Protein AF-A0A196S982-F1 (afdb_monomer)

Structure (mmCIF, N/CA/C/O backbone):
data_AF-A0A196S982-F1
#
_entry.id   AF-A0A196S982-F1
#
loop_
_atom_site.group_PDB
_atom_site.id
_atom_site.type_symbol
_atom_site.label_atom_id
_atom_site.label_alt_id
_atom_site.label_comp_id
_atom_site.label_asym_id
_atom_site.label_entity_id
_atom_site.label_seq_id
_atom_site.pdbx_PDB_ins_code
_atom_site.Cartn_x
_atom_site.Cartn_y
_atom_site.Cartn_z
_atom_site.occupancy
_atom_site.B_iso_or_equiv
_atom_site.auth_seq_id
_atom_site.auth_comp_id
_atom_site.auth_asym_id
_atom_site.auth_atom_id
_atom_site.pdbx_PDB_model_num
ATOM 1 N N . MET A 1 1 ? 25.699 18.154 26.082 1.00 45.94 1 MET A N 1
ATOM 2 C CA . MET A 1 1 ? 25.101 18.413 27.412 1.00 45.94 1 MET A CA 1
ATOM 3 C C . MET A 1 1 ? 24.446 19.788 27.563 1.00 45.94 1 MET A C 1
ATOM 5 O O . MET A 1 1 ? 23.366 19.872 28.135 1.00 45.94 1 MET A O 1
ATOM 9 N N . ARG A 1 2 ? 25.088 20.905 27.166 1.00 43.44 2 ARG A N 1
ATOM 10 C CA . ARG A 1 2 ? 24.606 22.254 27.550 1.00 43.44 2 ARG A CA 1
ATOM 11 C C . ARG A 1 2 ? 23.448 22.829 26.727 1.00 43.44 2 ARG A C 1
ATOM 13 O O . ARG A 1 2 ? 22.795 23.718 27.255 1.00 43.44 2 ARG A O 1
ATOM 20 N N . ASP A 1 3 ? 23.186 22.384 25.497 1.00 51.16 3 ASP A N 1
ATOM 21 C CA . ASP A 1 3 ? 22.227 23.085 24.619 1.00 51.16 3 ASP A CA 1
ATOM 22 C C . ASP A 1 3 ? 20.838 22.432 24.529 1.00 51.16 3 ASP A C 1
ATOM 24 O O . ASP A 1 3 ? 19.848 23.160 24.469 1.00 51.16 3 ASP A O 1
ATOM 28 N N . GLY A 1 4 ? 20.725 21.103 24.652 1.00 50.09 4 GLY A N 1
ATOM 29 C CA . GLY A 1 4 ? 19.424 20.425 24.761 1.00 50.09 4 GLY A CA 1
ATOM 30 C C . GLY A 1 4 ? 18.653 20.840 26.021 1.00 50.09 4 GLY A C 1
ATOM 31 O O . GLY A 1 4 ? 17.495 21.247 25.944 1.00 50.09 4 GLY A O 1
ATOM 32 N N . LEU A 1 5 ? 19.330 20.889 27.175 1.00 54.97 5 LEU A N 1
ATOM 33 C CA . LEU A 1 5 ? 18.729 21.355 28.433 1.00 54.97 5 LEU A CA 1
ATOM 34 C C . LEU A 1 5 ? 18.496 22.877 28.508 1.00 54.97 5 LEU A C 1
ATOM 36 O O . LEU A 1 5 ? 17.794 23.314 29.412 1.00 54.97 5 LEU A O 1
ATOM 40 N N . LYS A 1 6 ? 19.010 23.687 27.566 1.00 55.88 6 LYS A N 1
ATOM 41 C CA . LYS A 1 6 ? 18.645 25.116 27.420 1.00 55.88 6 LYS A CA 1
ATOM 42 C C . LYS A 1 6 ? 17.342 25.328 26.646 1.00 55.88 6 LYS A C 1
ATOM 44 O O . LYS A 1 6 ? 16.875 26.466 26.546 1.00 55.88 6 LYS A O 1
ATOM 49 N N . ALA A 1 7 ? 16.754 24.282 26.060 1.00 67.44 7 ALA A N 1
ATOM 50 C CA . ALA A 1 7 ? 15.433 24.398 25.461 1.00 67.44 7 ALA A CA 1
ATOM 51 C C . ALA A 1 7 ? 14.425 24.860 26.526 1.00 67.44 7 ALA A C 1
ATOM 53 O O . ALA A 1 7 ? 14.455 24.411 27.673 1.00 67.44 7 ALA A O 1
ATOM 54 N N . THR A 1 8 ? 13.550 25.796 26.159 1.00 73.94 8 THR A N 1
ATOM 55 C CA . THR A 1 8 ? 12.564 26.347 27.091 1.00 73.94 8 THR A CA 1
ATOM 56 C C . THR A 1 8 ? 11.273 25.542 27.069 1.00 73.94 8 THR A C 1
ATOM 58 O O . THR A 1 8 ? 10.876 25.020 26.025 1.00 73.94 8 THR A O 1
ATOM 61 N N . VAL A 1 9 ? 10.553 25.520 28.193 1.00 71.12 9 VAL A N 1
ATOM 62 C CA . VAL A 1 9 ? 9.253 24.834 28.333 1.00 71.12 9 VAL A CA 1
ATOM 63 C C . VAL A 1 9 ? 8.251 25.277 27.249 1.00 71.12 9 VAL A C 1
ATOM 65 O O . VAL A 1 9 ? 7.465 24.479 26.752 1.00 71.12 9 VAL A O 1
ATOM 68 N N . ALA A 1 10 ? 8.325 26.524 26.764 1.00 62.03 10 ALA A N 1
ATOM 69 C CA . ALA A 1 10 ? 7.472 27.009 25.672 1.00 62.03 10 ALA A CA 1
ATOM 70 C C . ALA A 1 10 ? 7.831 26.501 24.256 1.00 62.03 10 ALA A C 1
ATOM 72 O O . ALA A 1 10 ? 7.092 26.811 23.316 1.00 62.03 10 ALA A O 1
ATOM 73 N N . ARG A 1 11 ? 8.951 25.783 24.086 1.00 63.19 11 ARG A N 1
ATOM 74 C CA . ARG A 1 11 ? 9.309 25.021 22.872 1.00 63.19 11 ARG A CA 1
ATOM 75 C C . ARG A 1 11 ? 9.004 23.524 22.997 1.00 63.19 11 ARG A C 1
ATOM 77 O O . ARG A 1 11 ? 9.036 22.843 21.976 1.00 63.19 11 ARG A O 1
ATOM 84 N N . ALA A 1 12 ? 8.713 23.026 24.199 1.00 60.91 12 ALA A N 1
ATOM 85 C CA . ALA A 1 12 ? 8.312 21.642 24.407 1.00 60.91 12 ALA A CA 1
ATOM 86 C C . ALA A 1 12 ? 6.973 21.334 23.712 1.00 60.91 12 ALA A C 1
ATOM 88 O O . ALA A 1 12 ? 6.157 22.226 23.439 1.00 60.91 12 ALA A O 1
ATOM 89 N N . ILE A 1 13 ? 6.738 20.046 23.455 1.00 58.25 13 ILE A N 1
ATOM 90 C CA . ILE A 1 13 ? 5.395 19.549 23.148 1.00 58.25 13 ILE A CA 1
ATOM 91 C C . ILE A 1 13 ? 4.515 19.899 24.356 1.00 58.25 13 ILE A C 1
ATOM 93 O O . ILE A 1 13 ? 4.926 19.702 25.493 1.00 58.25 13 ILE A O 1
ATOM 97 N N . THR A 1 14 ? 3.356 20.501 24.099 1.00 70.62 14 THR A N 1
ATOM 98 C CA . THR A 1 14 ? 2.428 20.994 25.128 1.00 70.62 14 THR A CA 1
ATOM 99 C C . THR A 1 14 ? 1.077 20.333 24.943 1.00 70.62 14 THR A C 1
ATOM 101 O O . THR A 1 14 ? 0.597 20.222 23.812 1.00 70.62 14 THR A O 1
ATOM 104 N N . GLU A 1 15 ? 0.452 19.929 26.043 1.00 73.00 15 GLU A N 1
ATOM 105 C CA . GLU A 1 15 ? -0.929 19.448 26.039 1.00 73.00 15 GLU A CA 1
ATOM 106 C C . GLU A 1 15 ? -1.891 20.609 26.263 1.00 73.00 15 GLU A C 1
ATOM 108 O O . GLU A 1 15 ? -1.606 21.560 26.992 1.00 73.00 15 GLU A O 1
ATOM 113 N N . ASN A 1 16 ? -3.035 20.530 25.594 1.00 76.56 16 ASN A N 1
ATOM 114 C CA . ASN A 1 16 ? -4.136 21.467 25.738 1.00 76.56 16 ASN A CA 1
ATOM 115 C C . ASN A 1 16 ? -5.169 20.802 26.653 1.00 76.56 16 ASN A C 1
ATOM 117 O O . ASN A 1 16 ? -6.019 20.054 26.167 1.00 76.56 16 ASN A O 1
ATOM 121 N N . ILE A 1 17 ? -5.068 21.031 27.962 1.00 77.88 17 ILE A N 1
ATOM 122 C CA . ILE A 1 17 ? -5.972 20.437 28.958 1.00 77.88 17 ILE A CA 1
ATOM 123 C C . ILE A 1 17 ? -7.164 21.389 29.155 1.00 77.88 17 ILE A C 1
ATOM 125 O O . ILE A 1 17 ? -6.932 22.590 29.287 1.00 77.88 17 ILE A O 1
ATOM 129 N N . PRO A 1 18 ? -8.427 20.921 29.138 1.00 76.44 18 PRO A N 1
ATOM 130 C CA . PRO A 1 18 ? -9.586 21.786 29.364 1.00 76.44 18 PRO A CA 1
ATOM 131 C C . PRO A 1 18 ? -9.582 22.360 30.787 1.00 76.44 18 PRO A C 1
ATOM 133 O O . PRO A 1 18 ? -9.316 21.638 31.749 1.00 76.44 18 PRO A O 1
ATOM 136 N N . LEU A 1 19 ? -9.897 23.650 30.901 1.00 76.00 19 LEU A N 1
ATOM 137 C CA . LEU A 1 19 ? -9.994 24.391 32.155 1.00 76.00 19 LEU A CA 1
ATOM 138 C C . LEU A 1 19 ? -11.453 24.673 32.519 1.00 76.00 19 LEU A C 1
ATOM 140 O O . LEU A 1 19 ? -12.211 25.188 31.699 1.00 76.00 19 LEU A O 1
ATOM 144 N N . TYR A 1 20 ? -11.797 24.400 33.771 1.00 73.50 20 TYR A N 1
ATOM 145 C CA . TYR A 1 20 ? -13.106 24.645 34.363 1.00 73.50 20 TYR A CA 1
ATOM 146 C C . TYR A 1 20 ? -12.970 25.655 35.501 1.00 73.50 20 TYR A C 1
ATOM 148 O O . TYR A 1 20 ? -11.952 25.693 36.200 1.00 73.50 20 TYR A O 1
ATOM 156 N N . ASP A 1 21 ? -13.994 26.480 35.689 1.00 70.62 21 ASP A N 1
ATOM 157 C CA . ASP A 1 21 ? -14.095 27.338 36.865 1.00 70.62 21 ASP A CA 1
ATOM 158 C C . ASP A 1 21 ? -14.666 26.521 38.034 1.00 70.62 21 ASP A C 1
ATOM 160 O O . ASP A 1 21 ? -15.620 25.763 37.850 1.00 70.62 21 ASP A O 1
ATOM 164 N N . ALA A 1 22 ? -14.089 26.649 39.233 1.00 63.94 22 ALA A N 1
ATOM 165 C CA . ALA A 1 22 ? -14.561 25.916 40.409 1.00 63.94 22 ALA A CA 1
ATOM 166 C C . ALA A 1 22 ? -16.000 26.277 40.820 1.00 63.94 22 ALA A C 1
ATOM 168 O O . ALA A 1 22 ? -16.601 25.526 41.581 1.00 63.94 22 ALA A O 1
ATOM 169 N N . SER A 1 23 ? -16.547 27.394 40.324 1.00 61.88 23 SER A N 1
ATOM 170 C CA . SER A 1 23 ? -17.941 27.810 40.531 1.00 61.88 23 SER A CA 1
ATOM 171 C C . SER A 1 23 ? -18.986 26.998 39.748 1.00 61.88 23 SER A C 1
ATOM 173 O O . SER A 1 23 ? -20.176 27.149 40.013 1.00 61.88 23 SER A O 1
ATOM 175 N N . ALA A 1 24 ? -18.580 26.136 38.808 1.00 63.88 24 ALA A N 1
ATOM 176 C CA . ALA A 1 24 ? -19.501 25.263 38.078 1.00 63.88 24 ALA A CA 1
ATOM 177 C C . ALA A 1 24 ? -20.010 24.089 38.942 1.00 63.88 24 ALA A C 1
ATOM 179 O O . ALA A 1 24 ? -19.283 23.566 39.796 1.00 63.88 24 ALA A O 1
ATOM 180 N N . SER A 1 25 ? -21.247 23.643 38.681 1.00 65.88 25 SER A N 1
ATOM 181 C CA . SER A 1 25 ? -21.831 22.482 39.365 1.00 65.88 25 SER A CA 1
ATOM 182 C C . SER A 1 25 ? -21.066 21.201 39.018 1.00 65.88 25 SER A C 1
ATOM 184 O O . SER A 1 25 ? -20.611 20.997 37.883 1.00 65.88 25 SER A O 1
ATOM 186 N N . ILE A 1 26 ? -20.953 20.285 39.983 1.00 66.25 26 ILE A N 1
ATOM 187 C CA . ILE A 1 26 ? -20.315 18.982 39.731 1.00 66.25 26 ILE A CA 1
ATOM 188 C C . ILE A 1 26 ? -21.170 18.143 38.763 1.00 66.25 26 ILE A C 1
ATOM 190 O O . ILE A 1 26 ? -20.629 17.361 37.980 1.00 66.25 26 ILE A O 1
ATOM 194 N N . ALA A 1 27 ? -22.489 18.357 38.734 1.00 64.50 27 ALA A N 1
ATOM 195 C CA . ALA A 1 27 ? -23.391 17.714 37.783 1.00 64.50 27 ALA A CA 1
ATOM 196 C C . ALA A 1 27 ? -23.077 18.097 36.325 1.00 64.50 27 ALA A C 1
ATOM 198 O O . ALA A 1 27 ? -23.068 17.226 35.453 1.00 64.50 27 ALA A O 1
ATOM 199 N N . ASP A 1 28 ? -22.774 19.366 36.043 1.00 66.31 28 ASP A N 1
ATOM 200 C CA . ASP A 1 28 ? -22.403 19.806 34.694 1.00 66.31 28 ASP A CA 1
ATOM 201 C C . ASP A 1 28 ? -20.998 19.332 34.310 1.00 66.31 28 ASP A C 1
ATOM 203 O O . ASP A 1 28 ? -20.789 18.887 33.180 1.00 66.31 28 ASP A O 1
ATOM 207 N N . PHE A 1 29 ? -20.068 19.288 35.271 1.00 68.19 29 PHE A N 1
ATOM 208 C CA . PHE A 1 29 ? -18.755 18.669 35.077 1.00 68.19 29 PHE A CA 1
ATOM 209 C C . PHE A 1 29 ? -18.870 17.173 34.722 1.00 68.19 29 PHE A C 1
ATOM 211 O O . PHE A 1 29 ? -18.234 16.714 33.775 1.00 68.19 29 PHE A O 1
ATOM 218 N N . ILE A 1 30 ? -19.740 16.414 35.401 1.00 68.19 30 ILE A N 1
ATOM 219 C CA . ILE A 1 30 ? -20.005 14.996 35.093 1.00 68.19 30 ILE A CA 1
ATOM 220 C C . ILE A 1 30 ? -20.661 14.833 33.712 1.00 68.19 30 ILE A C 1
ATOM 222 O O . ILE A 1 30 ? -20.239 13.964 32.943 1.00 68.19 30 ILE A O 1
ATOM 226 N N . LYS A 1 31 ? -21.644 15.675 33.353 1.00 67.88 31 LYS A N 1
ATOM 227 C CA . LYS A 1 31 ? -22.233 15.683 31.999 1.00 67.88 31 LYS A CA 1
ATOM 228 C C . LYS A 1 31 ? -21.170 15.956 30.932 1.00 67.88 31 LYS A C 1
ATOM 230 O O . LYS A 1 31 ? -21.184 15.312 29.883 1.00 67.88 31 LYS A O 1
ATOM 235 N N . GLU A 1 32 ? -20.241 16.882 31.170 1.00 65.00 32 GLU A N 1
ATOM 236 C CA . GLU A 1 32 ? -19.192 17.194 30.197 1.00 65.00 32 GLU A CA 1
ATOM 237 C C . GLU A 1 32 ? -18.127 16.089 30.098 1.00 65.00 32 GLU A C 1
ATOM 239 O O . GLU A 1 32 ? -17.749 15.735 28.981 1.00 65.00 32 GLU A O 1
ATOM 244 N N . ILE A 1 33 ? -17.742 15.446 31.209 1.00 66.19 33 ILE A N 1
ATOM 245 C CA . ILE A 1 33 ? -16.907 14.228 31.204 1.00 66.19 33 ILE A CA 1
ATOM 246 C C . ILE A 1 33 ? -17.574 13.114 30.382 1.00 66.19 33 ILE A C 1
ATOM 248 O O . ILE A 1 33 ? -16.916 12.483 29.552 1.00 66.19 33 ILE A O 1
ATOM 252 N N . ALA A 1 34 ? -18.879 12.885 30.568 1.00 63.16 34 ALA A N 1
ATOM 253 C CA . ALA A 1 34 ? -19.631 11.876 29.821 1.00 63.16 34 ALA A CA 1
ATOM 254 C C . ALA A 1 34 ? -19.710 12.196 28.315 1.00 63.16 34 ALA A C 1
ATOM 256 O O . ALA A 1 34 ? -19.599 11.299 27.479 1.00 63.16 34 ALA A O 1
ATOM 257 N N . ASN A 1 35 ? -19.845 13.477 27.959 1.00 63.81 35 ASN A N 1
ATOM 258 C CA . ASN A 1 35 ? -19.855 13.940 26.569 1.00 63.81 35 ASN A CA 1
ATOM 259 C C . ASN A 1 35 ? -18.455 13.964 25.920 1.00 63.81 35 ASN A C 1
ATOM 261 O O . ASN A 1 35 ? -18.342 13.880 24.693 1.00 63.81 35 ASN A O 1
ATOM 265 N N . ARG A 1 36 ? -17.386 14.122 26.712 1.00 64.62 36 ARG A N 1
ATOM 266 C CA . ARG A 1 36 ? -15.992 14.258 26.257 1.00 64.62 36 ARG A CA 1
ATOM 267 C C . ARG A 1 36 ? -15.017 13.602 27.249 1.00 64.62 36 ARG A C 1
ATOM 269 O O . ARG A 1 36 ? -14.359 14.317 28.005 1.00 64.62 36 ARG A O 1
ATOM 276 N N . PRO A 1 37 ? -14.844 12.268 27.209 1.00 62.84 37 PRO A N 1
ATOM 277 C CA . PRO A 1 37 ? -13.941 11.565 28.116 1.00 62.84 37 PRO A CA 1
ATOM 278 C C . PRO A 1 37 ? -12.468 11.883 27.805 1.00 62.84 37 PRO A C 1
ATOM 280 O O . PRO A 1 37 ? -11.815 11.214 27.006 1.00 62.84 37 PRO A O 1
ATOM 283 N N . MET A 1 38 ? -11.941 12.918 28.460 1.00 67.94 38 MET A N 1
ATOM 284 C CA . MET A 1 38 ? -10.510 13.193 28.605 1.00 67.94 38 MET A CA 1
ATOM 285 C C . MET A 1 38 ? -9.986 12.526 29.885 1.00 67.94 38 MET A C 1
ATOM 287 O O . MET A 1 38 ? -10.732 12.312 30.842 1.00 67.94 38 MET A O 1
ATOM 291 N N . ASN A 1 39 ? -8.694 12.202 29.932 1.00 69.62 39 ASN A N 1
ATOM 292 C CA . ASN A 1 39 ? -8.093 11.553 31.109 1.00 69.62 39 ASN A CA 1
ATOM 293 C C . ASN A 1 39 ? -7.740 12.549 32.230 1.00 69.62 39 ASN A C 1
ATOM 295 O O . ASN A 1 39 ? -7.635 12.156 33.394 1.00 69.62 39 ASN A O 1
ATOM 299 N N . GLN A 1 40 ? -7.556 13.822 31.872 1.00 79.50 40 GLN A N 1
ATOM 300 C CA . GLN A 1 40 ? -7.105 14.908 32.737 1.00 79.50 40 GLN A CA 1
ATOM 301 C C . GLN A 1 40 ? -7.901 16.188 32.452 1.00 79.50 40 GLN A C 1
ATOM 303 O O . GLN A 1 40 ? -8.211 16.493 31.297 1.00 79.50 40 GLN A O 1
ATOM 308 N N . TYR A 1 41 ? -8.188 16.940 33.511 1.00 81.00 41 TYR A N 1
ATOM 309 C CA . TYR A 1 41 ? -8.931 18.199 33.507 1.00 81.00 41 TYR A CA 1
ATOM 310 C C . TYR A 1 41 ? -8.245 19.178 34.464 1.00 81.00 41 TYR A C 1
ATOM 312 O O . TYR A 1 41 ? -7.694 18.748 35.475 1.00 81.00 41 TYR A O 1
ATOM 320 N N . LEU A 1 42 ? -8.286 20.480 34.184 1.00 79.19 42 LEU A N 1
ATOM 321 C CA . LEU A 1 42 ? -7.848 21.508 35.129 1.00 79.19 42 LEU A CA 1
ATOM 322 C C . LEU A 1 42 ? -9.055 22.205 35.752 1.00 79.19 42 LEU A C 1
ATOM 324 O O . LEU A 1 42 ? -9.980 22.589 35.038 1.00 79.19 42 LEU A O 1
ATOM 328 N N . VAL A 1 43 ? -9.007 22.450 37.058 1.00 78.75 43 VAL A N 1
ATOM 329 C CA . VAL A 1 43 ? -9.976 23.295 37.767 1.00 78.75 43 VAL A CA 1
ATOM 330 C C . VAL A 1 43 ? -9.261 24.503 38.360 1.00 78.75 43 VAL A C 1
ATOM 332 O O . VAL A 1 43 ? -8.221 24.380 39.007 1.00 78.75 43 VAL A O 1
ATOM 335 N N . LYS A 1 44 ? -9.819 25.689 38.117 1.00 77.12 44 LYS A N 1
ATOM 336 C CA . LYS A 1 44 ? -9.369 26.961 38.683 1.00 77.12 44 LYS A CA 1
ATOM 337 C C . LYS A 1 44 ? -10.104 27.215 39.996 1.00 77.12 44 LYS A C 1
ATOM 339 O O . LYS A 1 44 ? -11.277 27.579 39.977 1.00 77.12 44 LYS A O 1
ATOM 344 N N . LYS A 1 45 ? -9.403 27.045 41.115 1.00 77.69 45 LYS A N 1
ATOM 345 C CA . LYS A 1 45 ? -9.883 27.365 42.465 1.00 77.69 45 LYS A CA 1
ATOM 346 C C . LYS A 1 45 ? -9.374 28.741 42.914 1.00 77.69 45 LYS A C 1
ATOM 348 O O . LYS A 1 45 ? -8.638 29.414 42.191 1.00 77.69 45 LYS A O 1
ATOM 353 N N . ALA A 1 46 ? -9.778 29.176 44.108 1.00 68.88 46 ALA A N 1
ATOM 354 C CA . ALA A 1 46 ? -9.366 30.460 44.684 1.00 68.88 46 ALA A CA 1
ATOM 355 C C . ALA A 1 46 ? -7.865 30.517 45.050 1.00 68.88 46 ALA A C 1
ATOM 357 O O . ALA A 1 46 ? -7.274 31.593 45.088 1.00 68.88 46 ALA A O 1
ATOM 358 N N . ASP A 1 47 ? -7.250 29.360 45.293 1.00 67.81 47 ASP A N 1
ATOM 359 C CA . ASP A 1 47 ? -5.888 29.147 45.793 1.00 67.81 47 ASP A CA 1
ATOM 360 C C . ASP A 1 47 ? -4.901 28.613 44.729 1.00 67.81 47 ASP A C 1
ATOM 362 O O . ASP A 1 47 ? -3.693 28.490 44.986 1.00 67.81 47 ASP A O 1
ATOM 366 N N . GLY A 1 48 ? -5.384 28.326 43.515 1.00 75.31 48 GLY A N 1
ATOM 367 C CA . GLY A 1 48 ? -4.549 27.924 42.385 1.00 75.31 48 GLY A CA 1
ATOM 368 C C . GLY A 1 48 ? -5.277 27.158 41.278 1.00 75.31 48 GLY A C 1
ATOM 369 O O . GLY A 1 48 ? -6.495 27.223 41.116 1.00 75.31 48 GLY A O 1
ATOM 370 N N . LEU A 1 49 ? -4.481 26.437 40.489 1.00 81.31 49 LEU A N 1
ATOM 371 C CA . LEU A 1 49 ? -4.942 25.457 39.509 1.00 81.31 49 LEU A CA 1
ATOM 372 C C . LEU A 1 49 ? -4.704 24.054 40.067 1.00 81.31 49 LEU A C 1
ATOM 374 O O . LEU A 1 49 ? -3.617 23.777 40.576 1.00 81.31 49 LEU A O 1
ATOM 378 N N . GLU A 1 50 ? -5.686 23.172 39.921 1.00 82.62 50 GLU A N 1
ATOM 379 C CA . GLU A 1 50 ? -5.570 21.754 40.268 1.00 82.62 50 GLU A CA 1
ATOM 380 C C . GLU A 1 50 ? -5.843 20.857 39.057 1.00 82.62 50 GLU A C 1
ATOM 382 O O . GLU A 1 50 ? -6.759 21.112 38.274 1.00 82.62 50 GLU A O 1
ATOM 387 N N . LEU A 1 51 ? -5.060 19.784 38.929 1.00 83.31 51 LEU A N 1
ATOM 388 C CA . LEU A 1 51 ? -5.245 18.710 37.965 1.00 83.31 51 LEU A CA 1
ATOM 389 C C . LEU A 1 51 ? -6.151 17.632 38.562 1.00 83.31 51 LEU A C 1
ATOM 391 O O . LEU A 1 51 ? -5.862 17.034 39.603 1.00 83.31 51 LEU A O 1
ATOM 395 N N . ILE A 1 52 ? -7.240 17.347 37.863 1.00 81.00 52 ILE A N 1
ATOM 396 C CA . ILE A 1 52 ? -8.232 16.351 38.241 1.00 81.00 52 ILE A CA 1
ATOM 397 C C . ILE A 1 52 ? -8.217 15.232 37.204 1.00 81.00 52 ILE A C 1
ATOM 399 O O . ILE A 1 52 ? -8.319 15.465 35.999 1.00 81.00 52 ILE A O 1
ATOM 403 N N . THR A 1 53 ? -8.094 13.997 37.682 1.00 78.19 53 THR A N 1
ATOM 404 C CA . THR A 1 53 ? -8.194 12.790 36.855 1.00 78.19 53 THR A CA 1
ATOM 405 C C . THR A 1 53 ? -9.581 12.167 36.996 1.00 78.19 53 THR A C 1
ATOM 407 O O . THR A 1 53 ? -10.270 12.389 37.994 1.00 78.19 53 THR A O 1
ATOM 410 N N . GLN A 1 54 ? -9.977 11.310 36.051 1.00 69.94 54 GLN A N 1
ATOM 411 C CA . GLN A 1 54 ? -11.220 10.530 36.176 1.00 69.94 54 GLN A CA 1
ATOM 412 C C . GLN A 1 54 ? -11.281 9.737 37.499 1.00 69.94 54 GLN A C 1
ATOM 414 O O . GLN A 1 54 ? -12.340 9.641 38.113 1.00 69.94 54 GLN A O 1
ATOM 419 N N . LYS A 1 55 ? -10.136 9.241 37.996 1.00 71.75 55 LYS A N 1
ATOM 420 C CA . LYS A 1 55 ? -10.033 8.546 39.291 1.00 71.75 55 LYS A CA 1
ATOM 421 C C . LYS A 1 55 ? -10.391 9.452 40.476 1.00 71.75 55 LYS A C 1
ATOM 423 O O . LYS A 1 55 ? -11.029 8.982 41.411 1.00 71.75 55 LYS A O 1
ATOM 428 N N . HIS A 1 56 ? -10.016 10.733 40.445 1.00 73.62 56 HIS A N 1
ATOM 429 C CA . HIS A 1 56 ? -10.372 11.684 41.508 1.00 73.62 56 HIS A CA 1
ATOM 430 C C . HIS A 1 56 ? -11.885 11.939 41.532 1.00 73.62 56 HIS A C 1
ATOM 432 O O . HIS A 1 56 ? -12.487 11.928 42.602 1.00 73.62 56 HIS A O 1
ATOM 438 N N . VAL A 1 57 ? -12.510 12.073 40.356 1.00 71.12 57 VAL A N 1
ATOM 439 C CA . VAL A 1 57 ? -13.968 12.238 40.223 1.00 71.12 57 VAL A CA 1
ATOM 440 C C . VAL A 1 57 ? -14.715 10.990 40.703 1.00 71.12 57 VAL A C 1
ATOM 442 O O . VAL A 1 57 ? -15.634 11.105 41.507 1.00 71.12 57 VAL A O 1
ATOM 445 N N . LEU A 1 58 ? -14.289 9.792 40.290 1.00 69.06 58 LEU A N 1
ATOM 446 C CA . LEU A 1 58 ? -14.900 8.527 40.720 1.00 69.06 58 LEU A CA 1
ATOM 447 C C . LEU A 1 58 ? -14.778 8.303 42.237 1.00 69.06 58 LEU A C 1
ATOM 449 O O . LEU A 1 58 ? -15.770 7.967 42.880 1.00 69.06 58 LEU A O 1
ATOM 453 N N . ASN A 1 59 ? -13.602 8.562 42.821 1.00 70.81 59 ASN A N 1
ATOM 454 C CA . ASN A 1 59 ? -13.387 8.492 44.273 1.00 70.81 59 ASN A CA 1
ATOM 455 C C . ASN A 1 59 ? -14.234 9.513 45.053 1.00 70.81 59 ASN A C 1
ATOM 457 O O . ASN A 1 59 ? -14.579 9.278 46.209 1.00 70.81 59 ASN A O 1
ATOM 461 N N . TYR A 1 60 ? -14.523 10.673 44.460 1.00 69.44 60 TYR A N 1
ATOM 462 C CA . TYR A 1 60 ? -15.359 11.701 45.075 1.00 69.44 60 TYR A CA 1
ATOM 463 C C . TYR A 1 60 ? -16.844 11.312 45.027 1.00 69.44 60 TYR A C 1
ATOM 465 O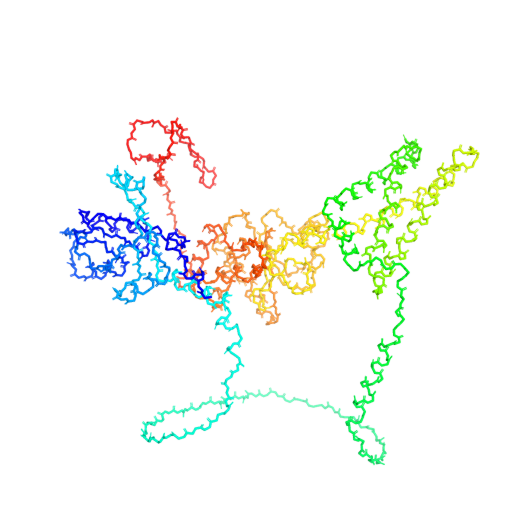 O . TYR A 1 60 ? -17.513 11.330 46.059 1.00 69.44 60 TYR A O 1
ATOM 473 N N . ILE A 1 61 ? -17.333 10.848 43.869 1.00 67.62 61 ILE A N 1
ATOM 474 C CA . ILE A 1 61 ? -18.698 10.316 43.702 1.00 67.62 61 ILE A CA 1
ATOM 475 C C . ILE A 1 61 ? -18.953 9.163 44.685 1.00 67.62 61 ILE A C 1
ATOM 477 O O . ILE A 1 61 ? -19.977 9.151 45.366 1.00 67.62 61 ILE A O 1
ATOM 481 N N . SER A 1 62 ? -17.999 8.234 44.832 1.00 66.50 62 SER A N 1
ATOM 482 C CA . SER A 1 62 ? -18.142 7.082 45.733 1.00 66.50 62 SER A CA 1
ATOM 483 C C . SER A 1 62 ? -18.207 7.445 47.223 1.00 66.50 62 SER A C 1
ATOM 485 O O . SER A 1 62 ? -18.537 6.584 48.033 1.00 66.50 62 SER A O 1
ATOM 487 N N . ARG A 1 63 ? -17.856 8.681 47.610 1.00 65.31 63 ARG A N 1
ATOM 488 C CA . ARG A 1 63 ? -17.872 9.150 49.007 1.00 65.31 63 ARG A CA 1
ATOM 489 C C . ARG A 1 63 ? -19.153 9.885 49.406 1.00 65.31 63 ARG A C 1
ATOM 491 O O . ARG A 1 63 ? -19.412 9.974 50.601 1.00 65.31 63 ARG A O 1
ATOM 498 N N . LEU A 1 64 ? -19.913 10.436 48.455 1.00 59.78 64 LEU A N 1
ATOM 499 C CA . LEU A 1 64 ? -20.983 11.401 48.761 1.00 59.78 64 LEU A CA 1
ATOM 500 C C . LEU A 1 64 ? -22.407 10.852 48.697 1.00 59.78 64 LEU A C 1
ATOM 502 O O . LEU A 1 64 ? -23.268 11.376 49.394 1.00 59.78 64 LEU A O 1
ATOM 506 N N . ASN A 1 65 ? -22.654 9.797 47.916 1.00 54.81 65 ASN A N 1
ATOM 507 C CA . ASN A 1 65 ? -23.922 9.048 47.904 1.00 54.81 65 ASN A CA 1
ATOM 508 C C . ASN A 1 65 ? -25.213 9.893 47.710 1.00 54.81 65 ASN A C 1
ATOM 510 O O . ASN A 1 65 ? -26.304 9.443 48.054 1.00 54.81 65 ASN A O 1
ATOM 514 N N . CYS A 1 66 ? -25.095 11.103 47.153 1.00 53.09 66 CYS A N 1
ATOM 515 C CA . CYS A 1 66 ? -26.180 12.044 46.868 1.00 53.09 66 CYS A CA 1
ATOM 516 C C . CYS A 1 66 ? -25.826 12.872 45.616 1.00 53.09 66 CYS A C 1
ATOM 518 O O . CYS A 1 66 ? -24.643 13.081 45.337 1.00 53.09 66 CYS A O 1
ATOM 520 N N . SER A 1 67 ? -26.830 13.304 44.846 1.00 50.56 67 SER A N 1
ATOM 521 C CA . SER A 1 67 ? -26.660 13.948 43.529 1.00 50.56 67 SER A CA 1
ATOM 522 C C . SER A 1 67 ? -26.805 15.470 43.515 1.00 50.56 67 SER A C 1
ATOM 524 O O . SER A 1 67 ? -26.507 16.084 42.489 1.00 50.56 67 SER A O 1
ATOM 526 N N . ASP A 1 68 ? -27.254 16.070 44.616 1.00 49.31 68 ASP A N 1
ATOM 527 C CA . ASP A 1 68 ? -27.670 17.472 44.644 1.00 49.31 68 ASP A CA 1
ATOM 528 C C . ASP A 1 68 ? -26.579 18.323 45.327 1.00 49.31 68 ASP A C 1
ATOM 530 O O . ASP A 1 68 ? -26.324 18.174 46.518 1.00 49.31 68 ASP A O 1
ATOM 534 N N . ASP A 1 69 ? -25.904 19.124 44.487 1.00 51.34 69 ASP A N 1
ATOM 535 C CA . ASP A 1 69 ? -24.690 19.966 44.636 1.00 51.34 69 ASP A CA 1
ATOM 536 C C . ASP A 1 69 ? -24.006 20.094 46.023 1.00 51.34 69 ASP A C 1
ATOM 538 O O . ASP A 1 69 ? -24.642 20.412 47.031 1.00 51.34 69 ASP A O 1
ATOM 542 N N . PRO A 1 70 ? -22.654 20.034 46.067 1.00 55.06 70 PRO A N 1
ATOM 543 C CA . PRO A 1 70 ? -21.957 21.323 45.973 1.00 55.06 70 PRO A CA 1
ATOM 544 C C . PRO A 1 70 ? -20.578 21.319 45.276 1.00 55.06 70 PRO A C 1
ATOM 546 O O . PRO A 1 70 ? -19.603 20.787 45.809 1.00 55.06 70 PRO A O 1
ATOM 549 N N . VAL A 1 71 ? -20.483 22.106 44.197 1.00 58.78 71 VAL A N 1
ATOM 550 C CA . VAL A 1 71 ? -19.347 22.962 43.774 1.00 58.78 71 VAL A CA 1
ATOM 551 C C . VAL A 1 71 ? -17.996 22.256 43.543 1.00 58.78 71 VAL A C 1
ATOM 553 O O . VAL A 1 71 ? -17.371 21.702 44.450 1.00 58.78 71 VAL A O 1
ATOM 556 N N . ALA A 1 72 ? -17.450 22.381 42.327 1.00 57.84 72 ALA A N 1
ATOM 557 C CA . ALA A 1 72 ? -16.202 21.724 41.907 1.00 57.84 72 ALA A CA 1
ATOM 558 C C . ALA A 1 72 ? -14.933 22.097 42.719 1.00 57.84 72 ALA A C 1
ATOM 560 O O . ALA A 1 72 ? -13.893 21.452 42.570 1.00 57.84 72 ALA A O 1
ATOM 561 N N . SER A 1 73 ? -15.005 23.082 43.621 1.00 60.41 73 SER A N 1
ATOM 562 C CA . SER A 1 73 ? -13.968 23.395 44.618 1.00 60.41 73 SER A CA 1
ATOM 563 C C . SER A 1 73 ? -13.631 22.223 45.554 1.00 60.41 73 SER A C 1
ATOM 565 O O . SER A 1 73 ? -12.484 22.108 45.991 1.00 60.41 73 SER A O 1
ATOM 567 N N . ASN A 1 74 ? -14.595 21.340 45.833 1.00 64.56 74 ASN A N 1
ATOM 568 C CA . ASN A 1 74 ? -14.456 20.234 46.786 1.00 64.56 74 ASN A CA 1
ATOM 569 C C . ASN A 1 74 ? -13.703 19.006 46.236 1.00 64.56 74 ASN A C 1
ATOM 571 O O . ASN A 1 74 ? -13.332 18.113 47.002 1.00 64.56 74 ASN A O 1
ATOM 575 N N . LEU A 1 75 ? -13.465 18.936 44.923 1.00 68.62 75 LEU A N 1
ATOM 576 C CA . LEU A 1 75 ? -12.694 17.853 44.312 1.00 68.62 75 LEU A CA 1
ATOM 577 C C . LEU A 1 75 ? -11.213 17.976 44.701 1.00 68.62 75 LEU A C 1
ATOM 579 O O . LEU A 1 75 ? -10.604 19.017 44.476 1.00 68.62 75 LEU A O 1
ATOM 583 N N . GLN A 1 76 ? -10.615 16.916 45.247 1.00 67.62 76 GLN A N 1
ATOM 584 C CA . GLN A 1 76 ? -9.186 16.889 45.581 1.00 67.62 76 GLN A CA 1
ATOM 585 C C . GLN A 1 76 ? -8.360 16.535 44.335 1.00 67.62 76 GLN A C 1
ATOM 587 O O . GLN A 1 76 ? -8.374 15.389 43.877 1.00 67.62 76 GLN A O 1
ATOM 592 N N . GLY A 1 77 ? -7.672 17.524 43.767 1.00 74.44 77 GLY A N 1
ATOM 593 C CA . GLY A 1 77 ? -6.731 17.373 42.664 1.00 74.44 77 GLY A CA 1
ATOM 594 C C . GLY A 1 77 ? -5.270 17.536 43.084 1.00 74.44 77 GLY A C 1
ATOM 595 O O . GLY A 1 77 ? -4.935 17.785 44.239 1.00 74.44 77 GLY A O 1
ATOM 596 N N . GLU A 1 78 ? -4.381 17.382 42.110 1.00 81.38 78 GLU A N 1
ATOM 597 C CA . GLU A 1 78 ? -2.951 17.658 42.254 1.00 81.38 78 GLU A CA 1
ATOM 598 C C . GLU A 1 78 ? -2.691 19.135 41.937 1.00 81.38 78 GLU A C 1
ATOM 600 O O . GLU A 1 78 ? -3.107 19.621 40.885 1.00 81.38 78 GLU A O 1
ATOM 605 N N . ARG A 1 79 ? -2.017 19.881 42.820 1.00 82.06 79 ARG A N 1
ATOM 606 C CA . ARG A 1 79 ? -1.752 21.308 42.579 1.00 82.06 79 ARG A CA 1
ATOM 607 C C . ARG A 1 79 ? -0.801 21.479 41.391 1.00 82.06 79 ARG A C 1
ATOM 609 O O . ARG A 1 79 ? 0.224 20.805 41.308 1.00 82.06 79 ARG A O 1
ATOM 616 N N . VAL A 1 80 ? -1.131 22.405 40.490 1.00 83.38 80 VAL A N 1
ATOM 617 C CA . VAL A 1 80 ? -0.385 22.663 39.249 1.00 83.38 80 VAL A CA 1
ATOM 618 C C . VAL A 1 80 ? 0.354 23.998 39.342 1.00 83.38 80 VAL A C 1
ATOM 620 O O . VAL A 1 80 ? -0.270 25.064 39.255 1.00 83.38 80 VAL A O 1
ATOM 623 N N . PRO A 1 81 ? 1.689 23.986 39.490 1.00 83.75 81 PRO A N 1
ATOM 624 C CA . PRO A 1 81 ? 2.479 25.203 39.566 1.00 83.75 81 PRO A CA 1
ATOM 625 C C . PRO A 1 81 ? 2.482 25.947 38.233 1.00 83.75 81 PRO A C 1
ATOM 627 O O . PRO A 1 81 ? 2.599 25.362 37.153 1.00 83.75 81 PRO A O 1
ATOM 630 N N . THR A 1 82 ? 2.414 27.275 38.309 1.00 83.38 82 THR A N 1
ATOM 631 C CA . THR A 1 82 ? 2.611 28.132 37.135 1.00 83.38 82 THR A CA 1
ATOM 632 C C . THR A 1 82 ? 4.107 28.322 36.879 1.00 83.38 82 THR A C 1
ATOM 634 O O . THR A 1 82 ? 4.896 28.513 37.814 1.00 83.38 82 THR A O 1
ATOM 637 N N . VAL A 1 83 ? 4.510 28.267 35.608 1.00 85.69 83 VAL A N 1
ATOM 638 C CA . VAL A 1 83 ? 5.898 28.457 35.171 1.00 85.69 83 VAL A CA 1
ATOM 639 C C . VAL A 1 83 ? 6.006 29.419 33.998 1.00 85.69 83 VAL A C 1
ATOM 641 O O . VAL A 1 83 ? 5.183 29.439 33.076 1.00 85.69 83 VAL A O 1
ATOM 644 N N . SER A 1 84 ? 7.076 30.215 34.015 1.00 82.44 84 SER A N 1
ATOM 645 C CA . SER A 1 84 ? 7.322 31.158 32.937 1.00 82.44 84 SER A CA 1
ATOM 646 C C . SER A 1 84 ? 7.776 30.455 31.665 1.00 82.44 84 SER A C 1
ATOM 648 O O . SER A 1 84 ? 8.573 29.519 31.676 1.00 82.44 84 SER A O 1
ATOM 650 N N . ARG A 1 85 ? 7.349 30.999 30.524 1.00 79.94 85 ARG A N 1
ATOM 651 C CA . ARG A 1 85 ? 7.663 30.510 29.169 1.00 79.94 85 ARG A CA 1
ATOM 652 C C . ARG A 1 85 ? 9.162 30.394 28.853 1.00 79.94 85 ARG A C 1
ATOM 654 O O . ARG A 1 85 ? 9.519 29.795 27.838 1.00 79.94 85 ARG A O 1
ATOM 661 N N . ARG A 1 86 ? 10.013 31.051 29.647 1.00 80.25 86 ARG A N 1
ATOM 662 C CA . ARG A 1 86 ? 11.476 31.091 29.502 1.00 80.25 86 ARG A CA 1
ATOM 663 C C . ARG A 1 86 ? 12.217 30.100 30.406 1.00 80.25 86 ARG A C 1
ATOM 665 O O . ARG A 1 86 ? 13.419 29.963 30.224 1.00 80.25 86 ARG A O 1
ATOM 672 N N . MET A 1 87 ? 11.527 29.433 31.334 1.00 82.94 87 MET A N 1
ATOM 673 C CA . MET A 1 87 ? 12.100 28.372 32.169 1.00 82.94 87 MET A CA 1
ATOM 674 C C . MET A 1 87 ? 12.689 27.267 31.284 1.00 82.94 87 MET A C 1
ATOM 676 O O . MET A 1 87 ? 12.119 26.970 30.224 1.00 82.94 87 MET A O 1
ATOM 680 N N . THR A 1 88 ? 13.826 26.692 31.678 1.00 83.38 88 THR A N 1
ATOM 681 C CA . THR A 1 88 ? 14.457 25.605 30.921 1.00 83.38 88 THR A CA 1
ATOM 682 C C . THR A 1 88 ? 13.822 24.254 31.255 1.00 83.38 88 THR A C 1
ATOM 684 O O . THR A 1 88 ? 13.125 24.119 32.260 1.00 83.38 88 THR A O 1
ATOM 687 N N . ILE A 1 89 ? 14.044 23.236 30.418 1.00 80.31 89 ILE A N 1
ATOM 688 C CA . ILE A 1 89 ? 13.571 21.868 30.699 1.00 80.31 89 ILE A CA 1
ATOM 689 C C . ILE A 1 89 ? 14.209 21.307 31.986 1.00 80.31 89 ILE A C 1
ATOM 691 O O . ILE A 1 89 ? 13.544 20.565 32.705 1.00 80.31 89 ILE A O 1
ATOM 695 N N . ARG A 1 90 ? 15.454 21.697 32.317 1.00 79.88 90 ARG A N 1
ATOM 696 C CA . ARG A 1 90 ? 16.115 21.316 33.578 1.00 79.88 90 ARG A CA 1
ATOM 697 C C . ARG A 1 90 ? 15.357 21.864 34.784 1.00 79.88 90 ARG A C 1
ATOM 699 O O . ARG A 1 90 ? 14.889 21.082 35.603 1.00 79.88 90 ARG A O 1
ATOM 706 N N . ASP A 1 91 ? 15.204 23.186 34.854 1.00 82.50 91 ASP A N 1
ATOM 707 C CA . ASP A 1 91 ? 14.582 23.849 36.009 1.00 82.50 91 ASP A CA 1
ATOM 708 C C . ASP A 1 91 ? 13.109 23.428 36.158 1.00 82.50 91 ASP A C 1
ATOM 710 O O . ASP A 1 91 ? 12.587 23.342 37.265 1.00 82.50 91 ASP A O 1
ATOM 714 N N . ALA A 1 92 ? 12.438 23.128 35.039 1.00 83.00 92 ALA A N 1
ATOM 715 C CA . ALA A 1 92 ? 11.095 22.562 35.042 1.00 83.00 92 ALA A CA 1
ATOM 716 C C . ALA A 1 92 ? 11.060 21.164 35.679 1.00 83.00 92 ALA A C 1
ATOM 718 O O . ALA A 1 92 ? 10.221 20.924 36.540 1.00 83.00 92 ALA A O 1
ATOM 719 N N . MET A 1 93 ? 11.982 20.265 35.313 1.00 82.38 93 MET A N 1
ATOM 720 C CA . MET A 1 93 ? 12.079 18.930 35.916 1.00 82.38 93 MET A CA 1
ATOM 721 C C . MET A 1 93 ? 12.402 19.005 37.416 1.00 82.38 93 MET A C 1
ATOM 723 O O . MET A 1 93 ? 11.744 18.348 38.218 1.00 82.38 93 MET A O 1
ATOM 727 N N . GLU A 1 94 ? 13.364 19.846 37.811 1.00 82.94 94 GLU A N 1
ATOM 728 C CA . GLU A 1 94 ? 13.704 20.076 39.224 1.00 82.94 94 GLU A CA 1
ATOM 729 C C . GLU A 1 94 ? 12.499 20.614 40.010 1.00 82.94 94 GLU A C 1
ATOM 731 O O . GLU A 1 94 ? 12.200 20.118 41.099 1.00 82.94 94 GLU A O 1
ATOM 736 N N . LYS A 1 95 ? 11.741 21.560 39.437 1.00 82.88 95 LYS A N 1
ATOM 737 C CA . LYS A 1 95 ? 10.508 22.082 40.042 1.00 82.88 95 LYS A CA 1
ATOM 738 C C . LYS A 1 95 ? 9.420 21.013 40.188 1.00 82.88 95 LYS A C 1
ATOM 740 O O . LYS A 1 95 ? 8.764 20.969 41.223 1.00 82.88 95 LYS A O 1
ATOM 745 N N . MET A 1 96 ? 9.248 20.134 39.199 1.00 83.25 96 MET A N 1
ATOM 746 C CA . MET A 1 96 ? 8.271 19.036 39.262 1.00 83.25 96 MET A CA 1
ATOM 747 C C . MET A 1 96 ? 8.600 18.012 40.346 1.00 83.25 96 MET A C 1
ATOM 749 O O . MET A 1 96 ? 7.696 17.553 41.039 1.00 83.25 96 MET A O 1
ATOM 753 N N . VAL A 1 97 ? 9.884 17.694 40.525 1.00 82.62 97 VAL A N 1
ATOM 754 C CA . VAL A 1 97 ? 10.349 16.801 41.596 1.00 82.62 97 VAL A CA 1
ATOM 755 C C . VAL A 1 97 ? 10.215 17.471 42.969 1.00 82.62 97 VAL A C 1
ATOM 757 O O . VAL A 1 97 ? 9.737 16.842 43.906 1.00 82.62 97 VAL A O 1
ATOM 760 N N . THR A 1 98 ? 10.573 18.753 43.085 1.00 84.62 98 THR A N 1
ATOM 761 C CA . THR A 1 98 ? 10.527 19.501 44.358 1.00 84.62 98 THR A CA 1
ATOM 762 C C . THR A 1 98 ? 9.095 19.740 44.843 1.00 84.62 98 THR A C 1
ATOM 764 O O . THR A 1 98 ? 8.814 19.597 46.029 1.00 84.62 98 THR A O 1
ATOM 767 N N . GLU A 1 99 ? 8.178 20.091 43.938 1.00 79.81 99 GLU A N 1
ATOM 768 C CA . GLU A 1 99 ? 6.762 20.334 44.258 1.00 79.81 99 GLU A CA 1
ATOM 769 C C . GLU A 1 99 ? 5.894 19.065 44.118 1.00 79.81 99 GLU A C 1
ATOM 771 O O . GLU A 1 99 ? 4.677 19.146 44.262 1.00 79.81 99 GLU A O 1
ATOM 776 N N . ASN A 1 100 ? 6.516 17.903 43.855 1.00 80.81 100 ASN A N 1
ATOM 777 C CA . ASN A 1 100 ? 5.888 16.591 43.656 1.00 80.81 100 ASN A CA 1
ATOM 778 C C . ASN A 1 100 ? 4.634 16.653 42.761 1.00 80.81 100 ASN A C 1
ATOM 780 O O . ASN A 1 100 ? 3.541 16.265 43.173 1.00 80.81 100 ASN A O 1
ATOM 7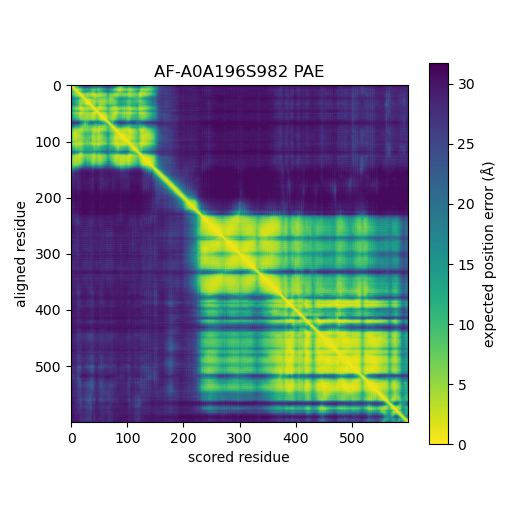84 N N . THR A 1 101 ? 4.798 17.189 41.547 1.00 81.56 101 THR A N 1
ATOM 785 C CA . THR A 1 101 ? 3.699 17.434 40.602 1.00 81.56 101 THR A CA 1
ATOM 786 C C . THR A 1 101 ? 3.949 16.795 39.234 1.00 81.56 101 THR A C 1
ATOM 788 O O . THR A 1 101 ? 5.045 16.864 38.671 1.00 81.56 101 THR A O 1
ATOM 791 N N . SER A 1 102 ? 2.913 16.182 38.664 1.00 80.94 102 SER A N 1
ATOM 792 C CA . SER A 1 102 ? 2.946 15.493 37.372 1.00 80.94 102 SER A CA 1
ATOM 793 C C . SER A 1 102 ? 2.837 16.428 36.161 1.00 80.94 102 SER A C 1
ATOM 795 O O . SER A 1 102 ? 3.091 15.997 35.027 1.00 80.94 102 SER A O 1
ATOM 797 N N . CYS A 1 103 ? 2.496 17.709 36.363 1.00 86.38 103 CYS A N 1
ATOM 798 C CA . CYS A 1 103 ? 2.387 18.683 35.278 1.00 86.38 103 CYS A CA 1
ATOM 799 C C . CYS A 1 103 ? 2.664 20.144 35.694 1.00 86.38 103 CYS A C 1
ATOM 801 O O . CYS A 1 103 ? 2.568 20.515 36.859 1.00 86.38 103 CYS A O 1
ATOM 803 N N . LEU A 1 104 ? 2.997 20.995 34.717 1.00 85.06 104 LEU A N 1
ATOM 804 C CA . LEU A 1 104 ? 3.261 22.427 34.909 1.00 85.06 104 LEU A CA 1
ATOM 805 C C . LEU A 1 104 ? 2.424 23.285 33.955 1.00 85.06 104 LEU A C 1
ATOM 807 O O . LEU A 1 104 ? 2.392 23.033 32.746 1.00 85.06 104 LEU A O 1
ATOM 811 N N . TYR A 1 105 ? 1.805 24.349 34.470 1.00 84.94 105 TYR A N 1
ATOM 812 C CA . TYR A 1 105 ? 1.024 25.293 33.667 1.00 84.94 105 TYR A CA 1
ATOM 813 C C . TYR A 1 105 ? 1.903 26.413 33.091 1.00 84.94 105 TYR A C 1
ATOM 815 O O . TYR A 1 105 ? 2.564 27.145 33.830 1.00 84.94 105 TYR A O 1
ATOM 823 N N . ILE A 1 106 ? 1.886 26.589 31.765 1.00 85.00 106 ILE A N 1
ATOM 824 C CA . ILE A 1 106 ? 2.649 27.645 31.089 1.00 85.00 106 ILE A CA 1
ATOM 825 C C . ILE A 1 106 ? 1.867 28.962 31.064 1.00 85.00 106 ILE A C 1
ATOM 827 O O . ILE A 1 106 ? 0.764 29.032 30.521 1.00 85.00 106 ILE A O 1
ATOM 831 N N . GLU A 1 107 ? 2.514 30.054 31.482 1.00 80.75 107 GLU A N 1
ATOM 832 C CA . GLU A 1 107 ? 1.969 31.410 31.349 1.00 80.75 107 GLU A CA 1
ATOM 833 C C . GLU A 1 107 ? 1.490 31.754 29.908 1.00 80.75 107 GLU A C 1
ATOM 835 O O . GLU A 1 107 ? 2.265 31.677 28.932 1.00 80.75 107 GLU A O 1
ATOM 840 N N . PRO A 1 108 ? 0.230 32.204 29.734 1.00 72.69 108 PRO A N 1
ATOM 841 C CA . PRO A 1 108 ? -0.304 32.611 28.439 1.00 72.69 108 PRO A CA 1
ATOM 842 C C . PRO A 1 108 ? 0.293 33.951 27.983 1.00 72.69 108 PRO A C 1
ATOM 844 O O . PRO A 1 108 ? 0.618 34.835 28.777 1.00 72.69 108 PRO A O 1
ATOM 847 N N . ARG A 1 109 ? 0.426 34.147 26.668 1.00 74.00 109 ARG A N 1
ATOM 848 C CA . ARG A 1 109 ? 0.853 35.435 26.087 1.00 74.00 109 ARG A CA 1
ATOM 849 C C . ARG A 1 109 ? -0.179 36.526 26.395 1.00 74.00 109 ARG A C 1
ATOM 851 O O . ARG A 1 109 ? -1.365 36.235 26.472 1.00 74.00 109 ARG A O 1
ATOM 858 N N . ARG A 1 110 ? 0.215 37.810 26.421 1.00 66.69 110 ARG A N 1
ATOM 859 C CA . ARG A 1 110 ? -0.723 38.946 26.627 1.00 66.69 110 ARG A CA 1
ATOM 860 C C . ARG A 1 110 ? -1.978 38.890 25.727 1.00 66.69 110 ARG A C 1
ATOM 862 O O . ARG A 1 110 ? -3.071 39.167 26.202 1.00 66.69 110 ARG A O 1
ATOM 869 N N . LYS A 1 111 ? -1.842 38.470 24.459 1.00 60.59 111 LYS A N 1
ATOM 870 C CA . LYS A 1 111 ? -2.972 38.276 23.517 1.00 60.59 111 LYS A CA 1
ATOM 871 C C . LYS A 1 111 ? -3.833 37.031 23.803 1.00 60.59 111 LYS A C 1
ATOM 873 O O . LYS A 1 111 ? -4.990 36.998 23.406 1.00 60.59 111 LYS A O 1
ATOM 878 N N . GLU A 1 112 ? -3.270 36.011 24.447 1.00 64.75 112 GLU A N 1
ATOM 879 C CA . GLU A 1 112 ? -3.982 34.800 24.886 1.00 64.75 112 GLU A CA 1
ATOM 880 C C . GLU A 1 112 ? -4.727 35.078 26.201 1.00 64.75 112 GLU A C 1
ATOM 882 O O . GLU A 1 112 ? -5.890 34.713 26.318 1.00 64.75 112 GLU A O 1
ATOM 887 N N . LYS A 1 113 ? -4.113 35.824 27.133 1.00 63.88 113 LYS A N 1
ATOM 888 C CA . LYS A 1 113 ? -4.725 36.251 28.400 1.00 63.88 113 LYS A CA 1
ATOM 889 C C . LYS A 1 113 ? -6.016 37.054 28.179 1.00 63.88 113 LYS A C 1
ATOM 891 O O . LYS A 1 113 ? -7.057 36.661 28.676 1.00 63.88 113 LYS A O 1
ATOM 896 N N . VAL A 1 114 ? -5.996 38.059 27.294 1.00 58.75 114 VAL A N 1
ATOM 897 C CA . VAL A 1 114 ? -7.205 38.822 26.894 1.00 58.75 114 VAL A CA 1
ATOM 898 C C . VAL A 1 114 ? -8.290 37.946 26.240 1.00 58.75 114 VAL A C 1
ATOM 900 O O . VAL A 1 114 ? -9.444 38.353 26.182 1.00 58.75 114 VAL A O 1
ATOM 903 N N . ARG A 1 115 ? -7.950 36.750 25.739 1.00 54.56 115 ARG A N 1
ATOM 904 C CA . ARG A 1 115 ? -8.929 35.767 25.251 1.00 54.56 115 ARG A CA 1
ATOM 905 C C . ARG A 1 115 ? -9.517 34.951 26.401 1.00 54.56 115 ARG A C 1
ATOM 907 O O . ARG A 1 115 ? -10.730 34.832 26.470 1.00 54.56 115 ARG A O 1
ATOM 914 N N . VAL A 1 116 ? -8.674 34.436 27.298 1.00 56.50 116 VAL A N 1
ATOM 915 C CA . VAL A 1 116 ? -9.104 33.698 28.500 1.00 56.50 116 VAL A CA 1
ATOM 916 C C . VAL A 1 116 ? -10.003 34.570 29.385 1.00 56.50 116 VAL A C 1
ATOM 918 O O . VAL A 1 116 ? -11.050 34.110 29.817 1.00 56.50 116 VAL A O 1
ATOM 921 N N . ASP A 1 117 ? -9.660 35.848 29.554 1.00 54.47 117 ASP A N 1
ATOM 922 C CA . ASP A 1 117 ? -10.399 36.803 30.392 1.00 54.47 117 ASP A CA 1
ATOM 923 C C . ASP A 1 117 ? -11.700 37.341 29.734 1.00 54.47 117 ASP A C 1
ATOM 925 O O . ASP A 1 117 ? -12.404 38.140 30.346 1.00 54.47 117 ASP A O 1
ATOM 929 N N . ARG A 1 118 ? -12.020 36.967 28.480 1.00 52.12 118 ARG A N 1
ATOM 930 C CA . ARG A 1 118 ? -13.191 37.473 27.718 1.00 52.12 118 ARG A CA 1
ATOM 931 C C . ARG A 1 118 ? -14.133 36.389 27.172 1.00 52.12 118 ARG A C 1
ATOM 933 O O . ARG A 1 118 ? -15.057 36.730 26.437 1.00 52.12 118 ARG A O 1
ATOM 940 N N . LEU A 1 119 ? -13.886 35.104 27.434 1.00 44.91 119 LEU A N 1
ATOM 941 C CA . LEU A 1 119 ? -14.618 34.006 26.789 1.00 44.91 119 LEU A CA 1
ATOM 942 C C . LEU A 1 119 ? -15.626 33.324 27.719 1.00 44.91 119 LEU A C 1
ATOM 944 O O . LEU A 1 119 ? -15.271 32.804 28.770 1.00 44.91 119 LEU A O 1
ATOM 948 N N . THR A 1 120 ? -16.869 33.235 27.249 1.00 44.62 120 THR A N 1
ATOM 949 C CA . THR A 1 120 ? -17.975 32.449 27.817 1.00 44.62 120 THR A CA 1
ATOM 950 C C . THR A 1 120 ? -17.893 30.970 27.402 1.00 44.62 120 THR A C 1
ATOM 952 O O . THR A 1 120 ? -18.834 30.407 26.850 1.00 44.62 120 THR A O 1
ATOM 955 N N . GLY A 1 121 ? -16.740 30.326 27.603 1.00 54.47 121 GLY A N 1
ATOM 956 C CA . GLY A 1 121 ? -16.548 28.915 27.244 1.00 54.47 121 GLY A CA 1
ATOM 957 C C . GLY A 1 121 ? -15.175 28.363 27.626 1.00 54.47 121 GLY A C 1
ATOM 958 O O . GLY A 1 121 ? -14.242 29.130 27.862 1.00 54.47 121 GLY A O 1
ATOM 959 N N . LEU A 1 122 ? -15.055 27.030 27.671 1.00 53.84 122 LEU A N 1
ATOM 960 C CA . LEU A 1 122 ? -13.897 26.327 28.237 1.00 53.84 122 LEU A CA 1
ATOM 961 C C . LEU A 1 122 ? -12.560 26.744 27.591 1.00 53.84 122 LEU A C 1
ATOM 963 O O . LEU A 1 122 ? -12.330 26.473 26.403 1.00 53.84 122 LEU A O 1
ATOM 967 N N . PRO A 1 123 ? -11.633 27.342 28.362 1.00 66.69 123 PRO A N 1
ATOM 968 C CA . PRO A 1 123 ? -10.265 27.549 27.922 1.00 66.69 123 PRO A CA 1
ATOM 969 C C . PRO A 1 123 ? -9.527 26.210 27.824 1.00 66.69 123 PRO A C 1
ATOM 971 O O . PRO A 1 123 ? -9.762 25.297 28.607 1.00 66.69 123 PRO A O 1
ATOM 974 N N . TYR A 1 124 ? -8.565 26.121 26.908 1.00 68.94 124 TYR A N 1
ATOM 975 C CA . TYR A 1 124 ? -7.619 25.005 26.833 1.00 68.94 124 TYR A CA 1
ATOM 976 C C . TYR A 1 124 ? -6.197 25.537 27.081 1.00 68.94 124 TYR A C 1
ATOM 978 O O . TYR A 1 124 ? -5.467 25.809 26.119 1.00 68.94 124 TYR A O 1
ATOM 986 N N . PRO A 1 125 ? -5.818 25.810 28.347 1.00 72.56 125 PRO A N 1
ATOM 987 C CA . PRO A 1 125 ? -4.457 26.183 28.725 1.00 72.56 125 PRO A CA 1
ATOM 988 C C . PRO A 1 125 ? -3.404 25.177 28.254 1.00 72.56 125 PRO A C 1
ATOM 990 O O . PRO A 1 125 ? -3.658 23.979 28.122 1.00 72.56 125 PRO A O 1
ATOM 993 N N . LYS A 1 126 ? -2.184 25.688 28.055 1.00 81.06 126 LYS A N 1
ATOM 994 C CA . LYS A 1 126 ? -1.017 24.871 27.724 1.00 81.06 126 LYS A CA 1
ATOM 995 C C . LYS A 1 126 ? -0.338 24.371 28.985 1.00 81.06 126 LYS A C 1
ATOM 997 O O . LYS A 1 126 ? 0.134 25.167 29.797 1.00 81.06 126 LYS A O 1
ATOM 1002 N N . VAL A 1 127 ? -0.247 23.058 29.079 1.00 82.06 127 VAL A N 1
ATOM 1003 C CA . VAL A 1 127 ? 0.395 22.322 30.163 1.00 82.06 127 VAL A CA 1
ATOM 1004 C C . VAL A 1 127 ? 1.548 21.511 29.576 1.00 82.06 127 VAL A C 1
ATOM 1006 O O . VAL A 1 127 ? 1.516 21.144 28.399 1.00 82.06 127 VAL A O 1
ATOM 1009 N N . VAL A 1 128 ? 2.578 21.249 30.375 1.00 82.75 128 VAL A N 1
ATOM 1010 C CA . VAL A 1 128 ? 3.612 20.254 30.056 1.00 82.75 128 VAL A CA 1
ATOM 1011 C C . VAL A 1 128 ? 3.574 19.168 31.114 1.00 82.75 128 VAL A C 1
ATOM 1013 O O . VAL A 1 128 ? 3.537 19.471 32.306 1.00 82.75 128 VAL A O 1
ATOM 1016 N N . THR A 1 129 ? 3.546 17.913 30.676 1.00 83.75 129 THR A N 1
ATOM 1017 C CA . THR A 1 129 ? 3.475 16.744 31.560 1.00 83.75 129 THR A CA 1
ATOM 1018 C C . THR A 1 129 ? 4.864 16.173 31.838 1.00 83.75 129 THR A C 1
ATOM 1020 O O . THR A 1 129 ? 5.796 16.346 31.045 1.00 83.75 129 THR A O 1
ATOM 1023 N N . LEU A 1 130 ? 5.002 15.444 32.948 1.00 81.12 130 LEU A N 1
ATOM 1024 C CA . LEU A 1 130 ? 6.262 14.807 33.341 1.00 81.12 130 LEU A CA 1
ATOM 1025 C C . LEU A 1 130 ? 6.790 13.895 32.225 1.00 81.12 130 LEU A C 1
ATOM 1027 O O . LEU A 1 130 ? 7.961 13.961 31.871 1.00 81.12 130 LEU A O 1
ATOM 1031 N N . ASN A 1 131 ? 5.904 13.122 31.588 1.00 78.31 131 ASN A N 1
ATOM 1032 C CA . ASN A 1 131 ? 6.246 12.250 30.461 1.00 78.31 131 ASN A CA 1
ATOM 1033 C C . ASN A 1 131 ? 6.860 13.019 29.279 1.00 78.31 131 ASN A C 1
ATOM 1035 O O . ASN A 1 131 ? 7.799 12.527 28.653 1.00 78.31 131 ASN A O 1
ATOM 1039 N N . GLN A 1 132 ? 6.372 14.226 28.974 1.00 79.94 132 GLN A N 1
ATOM 1040 C CA . GLN A 1 132 ? 6.918 15.054 27.893 1.00 79.94 132 GLN A CA 1
ATOM 1041 C C . GLN A 1 132 ? 8.315 15.579 28.231 1.00 79.94 132 GLN A C 1
ATOM 1043 O O . GLN A 1 132 ? 9.207 15.517 27.386 1.00 79.94 132 GLN A O 1
ATOM 1048 N N . ILE A 1 133 ? 8.527 16.039 29.467 1.00 78.00 133 ILE A N 1
ATOM 1049 C CA . ILE A 1 133 ? 9.842 16.487 29.945 1.00 78.00 133 ILE A CA 1
ATOM 1050 C C . ILE A 1 133 ? 10.833 15.318 29.981 1.00 78.00 133 ILE A C 1
ATOM 1052 O O . ILE A 1 133 ? 11.914 15.436 29.407 1.00 78.00 133 ILE A O 1
ATOM 1056 N N . SER A 1 134 ? 10.447 14.166 30.534 1.00 77.69 134 SER A N 1
ATOM 1057 C CA . SER A 1 134 ? 11.268 12.948 30.555 1.00 77.69 134 SER A CA 1
ATOM 1058 C C . SER A 1 134 ? 11.620 12.452 29.150 1.00 77.69 134 SER A C 1
ATOM 1060 O O . SER A 1 134 ? 12.766 12.086 28.906 1.00 77.69 134 SER A O 1
ATOM 1062 N N . THR A 1 135 ? 10.682 12.498 28.196 1.00 77.69 135 THR A N 1
ATOM 1063 C CA . THR A 1 135 ? 10.943 12.115 26.794 1.00 77.69 135 THR A CA 1
ATOM 1064 C C . THR A 1 135 ? 11.957 13.051 26.135 1.00 77.69 135 THR A C 1
ATOM 1066 O O . THR A 1 135 ? 12.894 12.586 25.491 1.00 77.69 135 THR A O 1
ATOM 1069 N N . LEU A 1 136 ? 11.811 14.367 26.324 1.00 73.50 136 LEU A N 1
ATOM 1070 C CA . LEU A 1 136 ? 12.741 15.362 25.778 1.00 73.50 136 LEU A CA 1
ATOM 1071 C C . LEU A 1 136 ? 14.128 15.281 26.436 1.00 73.50 136 LEU A C 1
ATOM 1073 O O . LEU A 1 136 ? 15.142 15.466 25.763 1.00 73.50 136 LEU A O 1
ATOM 1077 N N . LEU A 1 137 ? 14.186 14.965 27.732 1.00 73.00 137 LEU A N 1
ATOM 1078 C CA . LEU A 1 137 ? 15.434 14.769 28.465 1.00 73.00 137 LEU A CA 1
ATOM 1079 C C . LEU A 1 137 ? 16.152 13.486 28.017 1.00 73.00 137 LEU A C 1
ATOM 1081 O O . LEU A 1 137 ? 17.344 13.535 27.725 1.00 73.00 137 LEU A O 1
ATOM 1085 N N . LEU A 1 138 ? 15.430 12.370 27.862 1.00 71.06 138 LEU A N 1
ATOM 1086 C CA . LEU A 1 138 ? 15.959 11.126 27.287 1.00 71.06 138 LEU A CA 1
ATOM 1087 C C . LEU A 1 138 ? 16.460 11.325 25.854 1.00 71.06 138 LEU A C 1
ATOM 1089 O O . LEU A 1 138 ? 17.545 10.854 25.522 1.00 71.06 138 LEU A O 1
ATOM 1093 N N . GLN A 1 139 ? 15.716 12.057 25.019 1.00 71.12 139 GLN A N 1
ATOM 1094 C CA . GLN A 1 139 ? 16.161 12.402 23.671 1.00 71.12 139 GLN A CA 1
ATOM 1095 C C . GLN A 1 139 ? 17.471 13.206 23.712 1.00 71.12 139 GLN A C 1
ATOM 1097 O O . GLN A 1 139 ? 18.421 12.836 23.029 1.00 71.12 139 GLN A O 1
ATOM 1102 N N . SER A 1 140 ? 17.570 14.232 24.566 1.00 67.31 140 SER A N 1
ATOM 1103 C CA . SER A 1 140 ? 18.809 15.007 24.730 1.00 67.31 140 SER A CA 1
ATOM 1104 C C . SER A 1 140 ? 19.988 14.155 25.219 1.00 67.31 140 SER A C 1
ATOM 1106 O O . SER A 1 140 ? 21.113 14.404 24.798 1.00 67.31 140 SER A O 1
ATOM 1108 N N . LEU A 1 141 ? 19.763 13.166 26.092 1.00 66.38 141 LEU A N 1
ATOM 1109 C CA . LEU A 1 141 ? 20.812 12.271 26.608 1.00 66.38 141 LEU A CA 1
ATOM 1110 C C . LEU A 1 141 ? 21.274 11.224 25.579 1.00 66.38 141 LEU A C 1
ATOM 1112 O O . LEU A 1 141 ? 22.441 10.826 25.589 1.00 66.38 141 LEU A O 1
ATOM 1116 N N . LEU A 1 142 ? 20.377 10.795 24.686 1.00 66.62 142 LEU A N 1
ATOM 1117 C CA . LEU A 1 142 ? 20.694 9.937 23.541 1.00 66.62 142 LEU A CA 1
ATOM 1118 C C . LEU A 1 142 ? 21.452 10.713 22.450 1.00 66.62 142 LEU A C 1
ATOM 1120 O O . LEU A 1 142 ? 22.418 10.195 21.897 1.00 66.62 142 LEU A O 1
ATOM 1124 N N . GLU A 1 143 ? 21.050 11.955 22.164 1.00 65.44 143 GLU A N 1
ATOM 1125 C CA . GLU A 1 143 ? 21.732 12.847 21.211 1.00 65.44 143 GLU A CA 1
ATOM 1126 C C . GLU A 1 143 ? 23.137 13.250 21.694 1.00 65.44 143 GLU A C 1
ATOM 1128 O O . GLU A 1 143 ? 24.068 13.309 20.894 1.00 65.44 143 GLU A O 1
ATOM 1133 N N . ASP A 1 144 ? 23.317 13.452 23.004 1.00 62.47 144 ASP A N 1
ATOM 1134 C CA . ASP A 1 144 ? 24.621 13.700 23.638 1.00 62.47 144 ASP A CA 1
ATOM 1135 C C . ASP A 1 144 ? 25.478 12.425 23.825 1.00 62.47 144 ASP A C 1
ATOM 1137 O O . ASP A 1 144 ? 26.546 12.487 24.438 1.00 62.47 144 ASP A O 1
ATOM 1141 N N . GLY A 1 145 ? 25.025 11.256 23.350 1.00 56.69 145 GLY A N 1
ATOM 1142 C CA . GLY A 1 145 ? 25.765 9.988 23.424 1.00 56.69 145 GLY A CA 1
ATOM 1143 C C . GLY A 1 145 ? 26.028 9.472 24.845 1.00 56.69 145 GLY A C 1
ATOM 1144 O O . GLY A 1 145 ? 26.865 8.593 25.032 1.00 56.69 145 GLY A O 1
ATOM 1145 N N . THR A 1 146 ? 25.338 10.016 25.853 1.00 58.91 146 THR A N 1
ATOM 1146 C CA . THR A 1 146 ? 25.547 9.672 27.272 1.00 58.91 146 THR A CA 1
ATOM 1147 C C . THR A 1 146 ? 24.852 8.360 27.649 1.00 58.91 146 THR A C 1
ATOM 1149 O O . THR A 1 146 ? 25.257 7.692 28.595 1.00 58.91 146 THR A O 1
ATOM 1152 N N . ILE A 1 147 ? 23.821 7.972 26.890 1.00 54.81 147 ILE A N 1
ATOM 1153 C CA . ILE A 1 147 ? 23.162 6.665 26.969 1.00 54.81 147 ILE A CA 1
ATOM 1154 C C . ILE A 1 147 ? 23.471 5.915 25.672 1.00 54.81 147 ILE A C 1
ATOM 1156 O O . ILE A 1 147 ? 22.964 6.265 24.604 1.00 54.81 147 ILE A O 1
ATOM 1160 N N . ASN A 1 148 ? 24.313 4.886 25.753 1.00 48.88 148 ASN A N 1
ATOM 1161 C CA . ASN A 1 148 ? 24.720 4.105 24.589 1.00 48.88 148 ASN A CA 1
ATOM 1162 C C . ASN A 1 148 ? 23.665 3.036 24.254 1.00 48.88 148 ASN A C 1
ATOM 1164 O O . ASN A 1 148 ? 23.123 2.373 25.136 1.00 48.88 148 ASN A O 1
ATOM 1168 N N . ARG A 1 149 ? 23.366 2.827 22.966 1.00 50.28 149 ARG A N 1
ATOM 1169 C CA . ARG A 1 149 ? 22.255 1.951 22.522 1.00 50.28 149 ARG A CA 1
ATOM 1170 C C . ARG A 1 149 ? 22.457 0.441 22.760 1.00 50.28 149 ARG A C 1
ATOM 1172 O O . ARG A 1 149 ? 21.542 -0.320 22.456 1.00 50.28 149 ARG A O 1
ATOM 1179 N N . ASN A 1 150 ? 23.620 0.006 23.257 1.00 42.84 150 ASN A N 1
ATOM 1180 C CA . ASN A 1 150 ? 24.064 -1.397 23.208 1.00 42.84 150 ASN A CA 1
ATOM 1181 C C . ASN A 1 150 ? 24.213 -2.107 24.572 1.00 42.84 150 ASN A C 1
ATOM 1183 O O . ASN A 1 150 ? 24.427 -3.323 24.589 1.00 42.84 150 ASN A O 1
ATOM 1187 N N . ASP A 1 151 ? 24.068 -1.407 25.701 1.00 40.25 151 ASP A N 1
ATOM 1188 C CA . ASP A 1 151 ? 24.432 -1.946 27.028 1.00 40.25 151 ASP A CA 1
ATOM 1189 C C . ASP A 1 151 ? 23.385 -2.887 27.662 1.00 40.25 151 ASP A C 1
ATOM 1191 O O . ASP A 1 151 ? 23.494 -3.278 28.818 1.00 40.25 151 ASP A O 1
ATOM 1195 N N . SER A 1 152 ? 22.403 -3.352 26.885 1.00 39.31 152 SER A N 1
ATOM 1196 C CA . SER A 1 152 ? 21.487 -4.439 27.265 1.00 39.31 152 SER A CA 1
ATOM 1197 C C . SER A 1 152 ? 21.998 -5.844 26.895 1.00 39.31 152 SER A C 1
ATOM 1199 O O . SER A 1 152 ? 21.230 -6.804 26.933 1.00 39.31 152 SER A O 1
ATOM 1201 N N . SER A 1 153 ? 23.278 -5.990 26.513 1.00 36.22 153 SER A N 1
ATOM 1202 C CA . SER A 1 153 ? 23.823 -7.253 25.973 1.00 36.22 153 SER A CA 1
ATOM 1203 C C . SER A 1 153 ? 25.190 -7.714 26.511 1.00 36.22 153 SER A C 1
ATOM 1205 O O . SER A 1 153 ? 25.680 -8.760 26.083 1.00 36.22 153 SER A O 1
ATOM 1207 N N . ARG A 1 154 ? 25.810 -7.003 27.466 1.00 33.12 154 ARG A N 1
ATOM 1208 C CA . ARG A 1 154 ? 27.073 -7.421 28.110 1.00 33.12 154 ARG A CA 1
ATOM 1209 C C . ARG A 1 154 ? 27.091 -7.099 29.604 1.00 33.12 154 ARG A C 1
ATOM 1211 O O . ARG A 1 154 ? 27.169 -5.939 29.979 1.00 33.12 154 ARG A O 1
ATOM 1218 N N . GLY A 1 155 ? 27.072 -8.141 30.437 1.00 28.56 155 GLY A N 1
ATOM 1219 C CA . GLY A 1 155 ? 27.151 -8.005 31.894 1.00 28.56 155 GLY A CA 1
ATOM 1220 C C . GLY A 1 155 ? 26.891 -9.310 32.649 1.00 28.56 155 GLY A C 1
ATOM 1221 O O . GLY A 1 155 ? 25.874 -9.430 33.323 1.00 28.56 155 GLY A O 1
ATOM 1222 N N . ARG A 1 156 ? 27.788 -10.302 32.538 1.00 29.38 156 ARG A N 1
ATOM 1223 C CA . ARG A 1 156 ? 27.809 -11.460 33.452 1.00 29.38 156 ARG A CA 1
ATOM 1224 C C . ARG A 1 156 ? 29.240 -11.976 33.660 1.00 29.38 156 ARG A C 1
ATOM 1226 O O . ARG A 1 156 ? 29.799 -12.559 32.738 1.00 29.38 156 ARG A O 1
ATOM 1233 N N . GLY A 1 157 ? 29.758 -11.793 34.880 1.00 28.41 157 GLY A N 1
ATOM 1234 C CA . GLY A 1 157 ? 31.074 -12.258 35.357 1.00 28.41 157 GLY A CA 1
ATOM 1235 C C . GLY A 1 157 ? 32.265 -11.409 34.877 1.00 28.41 157 GLY A C 1
ATOM 1236 O O . GLY A 1 157 ? 32.260 -10.965 33.734 1.00 28.41 157 GLY A O 1
ATOM 1237 N N . GLN A 1 158 ? 33.306 -11.131 35.670 1.00 25.98 158 GLN A N 1
ATOM 1238 C CA . GLN A 1 158 ? 33.599 -11.340 37.109 1.00 25.98 158 GLN A CA 1
ATOM 1239 C C . GLN A 1 158 ? 34.395 -10.095 37.586 1.00 25.98 158 GLN A C 1
ATOM 1241 O O . GLN A 1 158 ? 35.015 -9.435 36.755 1.00 25.98 158 GLN A O 1
ATOM 1246 N N . SER A 1 159 ? 34.323 -9.677 38.851 1.00 26.23 159 SER A N 1
ATOM 1247 C CA . SER A 1 159 ? 35.255 -10.134 39.900 1.00 26.23 159 SER A CA 1
ATOM 1248 C C . SER A 1 159 ? 34.671 -10.056 41.320 1.00 26.23 159 SER A C 1
ATOM 1250 O O . SER A 1 159 ? 33.682 -9.358 41.543 1.00 26.23 159 SER A O 1
ATOM 1252 N N . GLU A 1 160 ? 35.329 -10.765 42.242 1.00 28.84 160 GLU A N 1
ATOM 1253 C CA . GLU A 1 160 ? 35.212 -10.707 43.712 1.00 28.84 160 GLU A CA 1
ATOM 1254 C C . GLU A 1 160 ? 35.220 -9.253 44.284 1.00 28.84 160 GLU A C 1
ATOM 1256 O O . GLU A 1 160 ? 35.573 -8.315 43.566 1.00 28.84 160 GLU A O 1
ATOM 1261 N N . GLU A 1 161 ? 34.790 -8.952 45.524 1.00 27.20 161 GLU A N 1
ATOM 1262 C CA . GLU A 1 161 ? 35.110 -9.628 46.804 1.00 27.20 161 GLU A CA 1
ATOM 1263 C C . GLU A 1 161 ? 34.123 -9.254 47.954 1.00 27.20 161 GLU A C 1
ATOM 1265 O O . GLU A 1 161 ? 33.515 -8.185 47.933 1.00 27.20 161 GLU A O 1
ATOM 1270 N N . ASP A 1 162 ? 33.979 -10.163 48.928 1.00 24.39 162 ASP A N 1
ATOM 1271 C CA . ASP A 1 162 ? 33.564 -10.049 50.347 1.00 24.39 162 ASP A CA 1
ATOM 1272 C C . ASP A 1 162 ? 32.429 -9.114 50.840 1.00 24.39 162 ASP A C 1
ATOM 1274 O O . ASP A 1 162 ? 32.551 -7.890 50.919 1.00 24.39 162 ASP A O 1
ATOM 1278 N N . SER A 1 163 ? 31.380 -9.713 51.428 1.00 26.80 163 SER A N 1
ATOM 1279 C CA . SER A 1 163 ? 31.222 -9.793 52.907 1.00 26.80 163 SER A CA 1
ATOM 1280 C C . SER A 1 163 ? 29.924 -10.511 53.331 1.00 26.80 163 SER A C 1
ATOM 1282 O O . SER A 1 163 ? 28.923 -10.517 52.614 1.00 26.80 163 SER A O 1
ATOM 1284 N N . ASP A 1 164 ? 29.962 -11.165 54.494 1.00 22.61 164 ASP A N 1
ATOM 1285 C CA . ASP A 1 164 ? 28.966 -12.144 54.951 1.00 22.61 164 ASP A CA 1
ATOM 1286 C C . ASP A 1 164 ? 27.667 -11.538 55.516 1.00 22.61 164 ASP A C 1
ATOM 1288 O O . ASP A 1 164 ? 27.701 -10.550 56.248 1.00 22.61 164 ASP A O 1
ATOM 1292 N N . THR A 1 165 ? 26.518 -12.202 55.311 1.00 26.59 165 THR A N 1
ATOM 1293 C CA . THR A 1 165 ? 25.833 -12.955 56.394 1.00 26.59 165 THR A CA 1
ATOM 1294 C C . THR A 1 165 ? 24.549 -13.683 55.951 1.00 26.59 165 THR A C 1
ATOM 1296 O O . THR A 1 165 ? 23.741 -13.200 55.163 1.00 26.59 165 THR A O 1
ATOM 1299 N N . GLU A 1 166 ? 24.409 -14.878 56.521 1.00 22.48 166 GLU A N 1
ATOM 1300 C CA . GLU A 1 166 ? 23.249 -15.768 56.710 1.00 22.48 166 GLU A CA 1
ATOM 1301 C C . GLU A 1 166 ? 21.913 -15.048 57.100 1.00 22.48 166 GLU A C 1
ATOM 1303 O O . GLU A 1 166 ? 21.948 -13.918 57.573 1.00 22.48 166 GLU A O 1
ATOM 1308 N N . V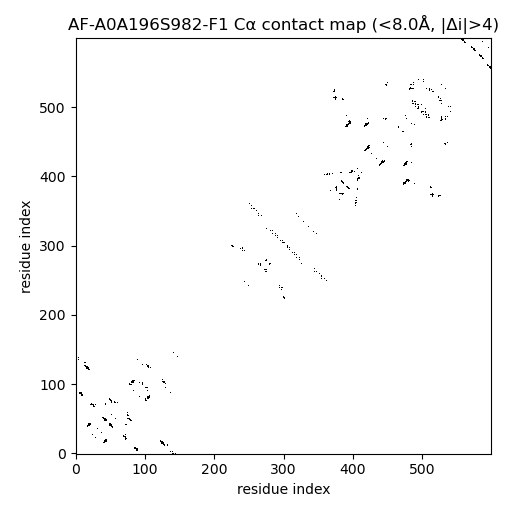AL A 1 167 ? 20.682 -15.600 57.002 1.00 23.58 167 VAL A N 1
ATOM 1309 C CA . VAL A 1 167 ? 20.203 -16.993 56.811 1.00 23.58 167 VAL A CA 1
ATOM 1310 C C . VAL A 1 167 ? 18.707 -17.051 56.375 1.00 23.58 167 VAL A C 1
ATOM 1312 O O . VAL A 1 167 ? 17.986 -16.072 56.522 1.00 23.58 167 VAL A O 1
ATOM 1315 N N . GLU A 1 168 ? 18.246 -18.226 55.906 1.00 22.09 168 GLU A N 1
ATOM 1316 C CA . GLU A 1 168 ? 16.838 -18.701 55.737 1.00 22.09 168 GLU A CA 1
ATOM 1317 C C . GLU A 1 168 ? 15.833 -17.907 54.859 1.00 22.09 168 GLU A C 1
ATOM 1319 O O . GLU A 1 168 ? 15.424 -16.783 55.123 1.00 22.09 168 GLU A O 1
ATOM 1324 N N . THR A 1 169 ? 15.234 -18.547 53.847 1.00 25.16 169 THR A N 1
ATOM 1325 C CA . THR A 1 169 ? 14.023 -19.371 54.077 1.00 25.16 169 THR A CA 1
ATOM 1326 C C . THR A 1 169 ? 13.810 -20.476 53.023 1.00 25.16 169 THR A C 1
ATOM 1328 O O . THR A 1 169 ? 14.400 -20.471 51.944 1.00 25.16 169 THR A O 1
ATOM 1331 N N . ARG A 1 170 ? 12.993 -21.480 53.378 1.00 22.17 170 ARG A N 1
ATOM 1332 C CA . ARG A 1 170 ? 12.829 -22.772 52.678 1.00 22.17 170 ARG A CA 1
ATOM 1333 C C . ARG A 1 170 ? 11.893 -22.744 51.453 1.00 22.17 170 ARG A C 1
ATOM 1335 O O . ARG A 1 170 ? 10.997 -21.917 51.403 1.00 22.17 170 ARG A O 1
ATOM 1342 N N . SER A 1 171 ? 12.100 -23.740 50.572 1.00 23.17 171 SER A N 1
ATOM 1343 C CA . SER A 1 171 ? 11.138 -24.584 49.805 1.00 23.17 171 SER A CA 1
ATOM 1344 C C . SER A 1 171 ? 9.791 -23.988 49.327 1.00 23.17 171 SER A C 1
ATOM 1346 O O . SER A 1 171 ? 9.094 -23.316 50.066 1.00 23.17 171 SER A O 1
ATOM 1348 N N . GLU A 1 172 ? 9.270 -24.316 48.143 1.00 24.48 172 GLU A N 1
ATOM 1349 C CA . GLU A 1 172 ? 9.210 -25.657 47.539 1.00 24.48 172 GLU A CA 1
ATOM 1350 C C . GLU A 1 172 ? 9.325 -25.637 46.006 1.00 24.48 172 GLU A C 1
ATOM 1352 O O . GLU A 1 172 ? 8.926 -24.686 45.336 1.00 24.48 172 GLU A O 1
ATOM 1357 N N . GLY A 1 173 ? 9.805 -26.747 45.443 1.00 22.19 173 GLY A N 1
ATOM 1358 C CA . GLY A 1 173 ? 9.650 -27.071 44.029 1.00 22.19 173 GLY A CA 1
ATOM 1359 C C . GLY A 1 173 ? 9.200 -28.521 43.881 1.00 22.19 173 GLY A C 1
ATOM 1360 O O . GLY A 1 173 ? 9.738 -29.401 44.550 1.00 22.19 173 GLY A O 1
ATOM 1361 N N . ALA A 1 174 ? 8.240 -28.777 42.993 1.00 23.98 174 ALA A N 1
ATOM 1362 C CA . ALA A 1 174 ? 7.807 -30.124 42.636 1.00 23.98 174 ALA A CA 1
ATOM 1363 C C . ALA A 1 174 ? 7.605 -30.230 41.118 1.00 23.98 174 ALA A C 1
ATOM 1365 O O . ALA A 1 174 ? 6.777 -29.539 40.528 1.00 23.98 174 ALA A O 1
ATOM 1366 N N . SER A 1 175 ? 8.391 -31.100 40.483 1.00 26.30 175 SER A N 1
ATOM 1367 C CA . SER A 1 175 ? 8.230 -31.464 39.073 1.00 26.30 175 SER A CA 1
ATOM 1368 C C . SER A 1 175 ? 7.028 -32.387 38.879 1.00 26.30 175 SER A C 1
ATOM 1370 O O . SER A 1 175 ? 6.809 -33.231 39.745 1.00 26.30 175 SER A O 1
ATOM 1372 N N . VAL A 1 176 ? 6.429 -32.406 37.684 1.00 24.02 176 VAL A N 1
ATOM 1373 C CA . VAL A 1 176 ? 6.092 -33.682 37.023 1.00 24.02 176 VAL A CA 1
ATOM 1374 C C . VAL A 1 176 ? 6.302 -33.553 35.515 1.00 24.02 176 VAL A C 1
ATOM 1376 O O . VAL A 1 176 ? 5.709 -32.694 34.867 1.00 24.02 176 VAL A O 1
ATOM 1379 N N . ALA A 1 177 ? 7.092 -34.463 34.948 1.00 24.48 177 ALA A N 1
ATOM 1380 C CA . ALA A 1 177 ? 7.019 -34.826 33.540 1.00 24.48 177 ALA A CA 1
ATOM 1381 C C . ALA A 1 177 ? 6.779 -36.337 33.450 1.00 24.48 177 ALA A C 1
ATOM 1383 O O . ALA A 1 177 ? 7.605 -37.109 33.932 1.00 24.48 177 ALA A O 1
ATOM 1384 N N . SER A 1 178 ? 5.677 -36.759 32.829 1.00 24.03 178 SER A N 1
ATOM 1385 C CA . SER A 1 178 ? 5.482 -38.134 32.353 1.00 24.03 178 SER A CA 1
ATOM 1386 C C . SER A 1 178 ? 4.205 -38.258 31.514 1.00 24.03 178 SER A C 1
ATOM 1388 O O . SER A 1 178 ? 3.137 -37.816 31.921 1.00 24.03 178 SER A O 1
ATOM 1390 N N . TYR A 1 179 ? 4.343 -38.831 30.316 1.00 24.38 179 TYR A N 1
ATOM 1391 C CA . TYR A 1 179 ? 3.696 -40.077 29.868 1.00 24.38 179 TYR A CA 1
ATOM 1392 C C . TYR A 1 179 ? 3.569 -40.135 28.338 1.00 24.38 179 TYR A C 1
ATOM 1394 O O . TYR A 1 179 ? 2.986 -39.269 27.692 1.00 24.38 179 TYR A O 1
ATOM 1402 N N . LEU A 1 180 ? 4.118 -41.213 27.778 1.00 24.89 180 LEU A N 1
ATOM 1403 C CA . LEU A 1 180 ? 3.997 -41.639 26.386 1.00 24.89 180 LEU A CA 1
ATOM 1404 C C . LEU A 1 180 ? 3.568 -43.112 26.377 1.00 24.89 180 LEU A C 1
ATOM 1406 O O . LEU A 1 180 ? 3.989 -43.880 27.241 1.00 24.89 180 LEU A O 1
ATOM 1410 N N . GLY A 1 181 ? 2.784 -43.504 25.375 1.00 24.47 181 GLY A N 1
ATOM 1411 C CA . GLY A 1 181 ? 2.399 -44.890 25.091 1.00 24.47 181 GLY A CA 1
ATOM 1412 C C . GLY A 1 181 ? 1.119 -44.938 24.245 1.00 24.47 181 GLY A C 1
ATOM 1413 O O . GLY A 1 181 ? 0.229 -44.126 24.464 1.00 24.47 181 GLY A O 1
ATOM 1414 N N . ALA A 1 182 ? 0.952 -45.829 23.264 1.00 26.28 182 ALA A N 1
ATOM 1415 C CA . ALA A 1 182 ? 1.873 -46.826 22.699 1.00 26.28 182 ALA A CA 1
ATOM 1416 C C . ALA A 1 182 ? 1.373 -47.279 21.296 1.00 26.28 182 ALA A C 1
ATOM 1418 O O . ALA A 1 182 ? 0.341 -46.794 20.838 1.00 26.28 182 ALA A O 1
ATOM 1419 N N . ASN A 1 183 ? 2.057 -48.272 20.698 1.00 25.31 183 ASN A N 1
ATOM 1420 C CA . ASN A 1 183 ? 1.694 -49.071 19.500 1.00 25.31 183 ASN A CA 1
ATOM 1421 C C . ASN A 1 183 ? 1.966 -48.426 18.113 1.00 25.31 183 ASN A C 1
ATOM 1423 O O . ASN A 1 183 ? 1.670 -47.257 17.906 1.00 25.31 183 ASN A O 1
ATOM 1427 N N . ALA A 1 184 ? 2.499 -49.131 17.098 1.00 24.70 184 ALA A N 1
ATOM 1428 C CA . ALA A 1 184 ? 3.033 -50.507 17.027 1.00 24.70 184 ALA A CA 1
ATOM 1429 C C . ALA A 1 184 ? 4.090 -50.679 15.897 1.00 24.70 184 ALA A C 1
ATOM 1431 O O . ALA A 1 184 ? 4.371 -49.758 15.136 1.00 24.70 184 ALA A O 1
ATOM 1432 N N . SER A 1 185 ? 4.691 -51.871 15.830 1.00 23.70 185 SER A N 1
ATOM 1433 C CA . SER A 1 185 ? 5.861 -52.290 15.032 1.00 23.70 185 SER A CA 1
ATOM 1434 C C . SER A 1 185 ? 5.660 -52.499 13.520 1.00 23.70 185 SER A C 1
ATOM 1436 O O . SER A 1 185 ? 4.623 -53.031 13.132 1.00 23.70 185 SER A O 1
ATOM 1438 N N . ALA A 1 186 ? 6.733 -52.317 12.727 1.00 24.62 186 ALA A N 1
ATOM 1439 C CA . ALA A 1 186 ? 7.230 -53.317 11.752 1.00 24.62 186 ALA A CA 1
ATOM 1440 C C . ALA A 1 186 ? 8.622 -52.951 11.165 1.00 24.62 186 ALA A C 1
ATOM 1442 O O . ALA A 1 186 ? 8.829 -51.836 10.694 1.00 24.62 186 ALA A O 1
ATOM 1443 N N . THR A 1 187 ? 9.552 -53.912 11.148 1.00 23.69 187 THR A N 1
ATOM 1444 C CA . THR A 1 187 ? 10.775 -53.979 10.302 1.00 23.69 187 THR A CA 1
ATOM 1445 C C . THR A 1 187 ? 10.488 -54.903 9.092 1.00 23.69 187 THR A C 1
ATOM 1447 O O . THR A 1 187 ? 9.513 -55.656 9.189 1.00 23.69 187 THR A O 1
ATOM 1450 N N . PRO A 1 188 ? 11.204 -54.848 7.933 1.00 29.80 188 PRO A N 1
ATOM 1451 C CA . PRO A 1 188 ? 12.633 -55.221 7.741 1.00 29.80 188 PRO A CA 1
ATOM 1452 C C . PRO A 1 188 ? 13.354 -54.312 6.684 1.00 29.80 188 PRO A C 1
ATOM 1454 O O . PRO A 1 188 ? 12.805 -53.267 6.354 1.00 29.80 188 PRO A O 1
ATOM 1457 N N . SER A 1 189 ? 14.553 -54.528 6.101 1.00 23.91 189 SER A N 1
ATOM 1458 C CA . SER A 1 189 ? 15.700 -55.472 6.235 1.00 23.91 189 SER A CA 1
ATOM 1459 C C . SER A 1 189 ? 16.969 -54.854 5.582 1.00 23.91 189 SER A C 1
ATOM 1461 O O . SER A 1 189 ? 16.861 -53.906 4.808 1.00 23.91 189 SER A O 1
ATOM 1463 N N . LEU A 1 190 ? 18.157 -55.428 5.834 1.00 25.66 190 LEU A N 1
ATOM 1464 C CA . LEU A 1 190 ? 19.393 -55.258 5.027 1.00 25.66 190 LEU A CA 1
ATOM 1465 C C . LEU A 1 190 ? 19.442 -56.290 3.859 1.00 25.66 190 LEU A C 1
ATOM 1467 O O . LEU A 1 190 ? 18.577 -57.169 3.830 1.00 25.66 190 LEU A O 1
ATOM 1471 N N . PRO A 1 191 ? 20.355 -56.177 2.863 1.00 33.72 191 PRO A N 1
ATOM 1472 C CA . PRO A 1 191 ? 21.785 -56.560 2.967 1.00 33.72 191 PRO A CA 1
ATOM 1473 C C . PRO A 1 191 ? 22.733 -55.417 2.517 1.00 33.72 191 PRO A C 1
ATOM 1475 O O . PRO A 1 191 ? 22.354 -54.594 1.693 1.00 33.72 191 PRO A O 1
ATOM 1478 N N . VAL A 1 192 ? 23.909 -55.171 3.112 1.00 28.03 192 VAL A N 1
ATOM 1479 C CA . VAL A 1 192 ? 25.142 -55.991 3.243 1.00 28.03 192 VAL A CA 1
ATOM 1480 C C . VAL A 1 192 ? 25.857 -56.263 1.908 1.00 28.03 192 VAL A C 1
ATOM 1482 O O . VAL A 1 192 ? 25.348 -56.972 1.047 1.00 28.03 192 VAL A O 1
ATOM 1485 N N . GLY A 1 193 ? 27.081 -55.734 1.805 1.00 25.88 193 GLY A N 1
ATOM 1486 C CA . GLY A 1 193 ? 28.121 -56.059 0.826 1.00 25.88 193 GLY A CA 1
ATOM 1487 C C . GLY A 1 193 ? 29.480 -55.657 1.418 1.00 25.88 193 GLY A C 1
ATOM 1488 O O . GLY A 1 193 ? 29.612 -54.553 1.942 1.00 25.88 193 GLY A O 1
ATOM 1489 N N . GLU A 1 194 ? 30.441 -56.579 1.436 1.00 27.34 194 GLU A N 1
ATOM 1490 C CA . GLU A 1 194 ? 31.688 -56.502 2.221 1.00 27.34 194 GLU A CA 1
ATOM 1491 C C . GLU A 1 194 ? 32.856 -55.850 1.452 1.00 27.34 194 GLU A C 1
ATOM 1493 O O . GLU A 1 194 ? 32.840 -55.821 0.223 1.00 27.34 194 GLU A O 1
ATOM 1498 N N . GLY A 1 195 ? 33.927 -55.434 2.155 1.00 26.17 195 GLY A N 1
ATOM 1499 C CA . GLY A 1 195 ? 35.257 -55.351 1.521 1.00 26.17 195 GLY A CA 1
ATOM 1500 C C . GLY A 1 195 ? 36.304 -54.380 2.096 1.00 26.17 195 GLY A C 1
ATOM 1501 O O . GLY A 1 195 ? 36.351 -53.228 1.690 1.00 26.17 195 GLY A O 1
ATOM 1502 N N . ALA A 1 196 ? 37.238 -54.931 2.885 1.00 27.36 196 ALA A N 1
ATOM 1503 C CA . ALA A 1 196 ? 38.664 -54.552 2.994 1.00 27.36 196 ALA A CA 1
ATOM 1504 C C . ALA A 1 196 ? 39.140 -53.255 3.720 1.00 27.36 196 ALA A C 1
ATOM 1506 O O . ALA A 1 196 ? 39.121 -52.153 3.185 1.00 27.36 196 ALA A O 1
ATOM 1507 N N . ALA A 1 197 ? 39.769 -53.501 4.882 1.00 29.14 197 ALA A N 1
ATOM 1508 C CA . ALA A 1 197 ? 41.149 -53.119 5.249 1.00 29.14 197 ALA A CA 1
ATOM 1509 C C . ALA A 1 197 ? 41.578 -51.634 5.397 1.00 29.14 197 ALA A C 1
ATOM 1511 O O . ALA A 1 197 ? 42.031 -50.986 4.461 1.00 29.14 197 ALA A O 1
ATOM 1512 N N . ASP A 1 198 ? 41.561 -51.184 6.657 1.00 28.88 198 ASP A N 1
ATOM 1513 C CA . ASP A 1 198 ? 42.751 -50.812 7.455 1.00 28.88 198 ASP A CA 1
ATOM 1514 C C . ASP A 1 198 ? 43.888 -49.969 6.819 1.00 28.88 198 ASP A C 1
ATOM 1516 O O . ASP A 1 198 ? 44.751 -50.497 6.121 1.00 28.88 198 ASP A O 1
ATOM 1520 N N . ALA A 1 199 ? 43.930 -48.673 7.169 1.00 29.25 199 ALA A N 1
ATOM 1521 C CA . ALA A 1 199 ? 45.153 -47.887 7.415 1.00 29.25 199 ALA A CA 1
ATOM 1522 C C . ALA A 1 199 ? 44.807 -46.474 7.938 1.00 29.25 199 ALA A C 1
ATOM 1524 O O . ALA A 1 199 ? 44.316 -45.623 7.194 1.00 29.25 199 ALA A O 1
ATOM 1525 N N . THR A 1 200 ? 45.114 -46.172 9.202 1.00 33.03 200 THR A N 1
ATOM 1526 C CA . THR A 1 200 ? 45.112 -44.789 9.719 1.00 33.03 200 THR A CA 1
ATOM 1527 C C . THR A 1 200 ? 46.364 -44.029 9.284 1.00 33.03 200 THR A C 1
ATOM 1529 O O . THR A 1 200 ? 47.472 -44.551 9.420 1.00 33.03 200 THR A O 1
ATOM 1532 N N . PRO A 1 201 ? 46.221 -42.751 8.906 1.00 32.72 201 PRO A N 1
ATOM 1533 C CA . PRO A 1 201 ? 47.097 -41.745 9.507 1.00 32.72 201 PRO A CA 1
ATOM 1534 C C . PRO A 1 201 ? 46.319 -40.526 10.022 1.00 32.72 201 PRO A C 1
ATOM 1536 O O . PRO A 1 201 ? 45.441 -39.988 9.347 1.00 32.72 201 PRO A O 1
ATOM 1539 N N . GLU A 1 202 ? 46.686 -40.044 11.210 1.00 39.22 202 GLU A N 1
ATOM 1540 C CA . GLU A 1 202 ? 46.225 -38.752 11.721 1.00 39.22 202 GLU A CA 1
ATOM 1541 C C . GLU A 1 202 ? 46.739 -37.617 10.821 1.00 39.22 202 GLU A C 1
ATOM 1543 O O . GLU A 1 202 ? 47.943 -37.365 10.741 1.00 39.22 202 GLU A O 1
ATOM 1548 N N . VAL A 1 203 ? 45.830 -36.900 10.155 1.00 36.06 203 VAL A N 1
ATOM 1549 C CA . VAL A 1 203 ? 46.166 -35.679 9.409 1.00 36.06 203 VAL A CA 1
ATOM 1550 C C . VAL A 1 203 ? 45.666 -34.468 10.186 1.00 36.06 203 VAL A C 1
ATOM 1552 O O . VAL A 1 203 ? 44.468 -34.239 10.339 1.00 36.06 203 VAL A O 1
ATOM 1555 N N . ASN A 1 204 ? 46.629 -33.696 10.682 1.00 39.91 204 ASN A N 1
ATOM 1556 C CA . ASN A 1 204 ? 46.438 -32.544 11.553 1.00 39.91 204 ASN A CA 1
ATOM 1557 C C . ASN A 1 204 ? 45.640 -31.419 10.851 1.00 39.91 204 ASN A C 1
ATOM 1559 O O . ASN A 1 204 ? 46.124 -30.804 9.895 1.00 39.91 204 ASN A O 1
ATOM 1563 N N . ALA A 1 205 ? 44.415 -31.164 11.321 1.00 41.25 205 ALA A N 1
ATOM 1564 C CA . ALA A 1 205 ? 43.401 -30.369 10.619 1.00 41.25 205 ALA A CA 1
ATOM 1565 C C . ALA A 1 205 ? 43.681 -28.852 10.540 1.00 41.25 205 ALA A C 1
ATOM 1567 O O . ALA A 1 205 ? 43.048 -28.157 9.745 1.00 41.25 205 ALA A O 1
ATOM 1568 N N . ASP A 1 206 ? 44.629 -28.325 11.321 1.00 43.16 206 ASP A N 1
ATOM 1569 C CA . ASP A 1 206 ? 44.907 -26.881 11.348 1.00 43.16 206 ASP A CA 1
ATOM 1570 C C . ASP A 1 206 ? 45.749 -26.389 10.158 1.00 43.16 206 ASP A C 1
ATOM 1572 O O . ASP A 1 206 ? 45.581 -25.249 9.718 1.00 43.16 206 ASP A O 1
ATOM 1576 N N . ARG A 1 207 ? 46.610 -27.235 9.570 1.00 43.03 207 ARG A N 1
ATOM 1577 C CA . ARG A 1 207 ? 47.428 -26.834 8.405 1.00 43.03 207 ARG A CA 1
ATOM 1578 C C . ARG A 1 207 ? 46.589 -26.647 7.141 1.00 43.03 207 ARG A C 1
ATOM 1580 O O . ARG A 1 207 ? 46.721 -25.634 6.458 1.00 43.03 207 ARG A O 1
ATOM 1587 N N . THR A 1 208 ? 45.657 -27.560 6.875 1.00 49.84 208 THR A N 1
ATOM 1588 C CA . THR A 1 208 ? 44.788 -27.494 5.687 1.00 49.84 208 THR A CA 1
ATOM 1589 C C . THR A 1 208 ? 43.851 -26.285 5.698 1.00 49.84 208 THR A C 1
ATOM 1591 O O . THR A 1 208 ? 43.506 -25.779 4.632 1.00 49.84 208 THR A O 1
ATOM 1594 N N . LEU A 1 209 ? 43.473 -25.762 6.872 1.00 47.12 209 LEU A N 1
ATOM 1595 C CA . LEU A 1 209 ? 42.668 -24.540 6.980 1.00 47.12 209 LEU A CA 1
ATOM 1596 C C . LEU A 1 209 ? 43.468 -23.266 6.648 1.00 47.12 209 LEU A C 1
ATOM 1598 O O . LEU A 1 209 ? 42.887 -22.271 6.201 1.00 47.12 209 LEU A O 1
ATOM 1602 N N . GLN A 1 210 ? 44.782 -23.278 6.877 1.00 49.56 210 GLN A N 1
ATOM 1603 C CA . GLN A 1 210 ? 45.664 -22.144 6.612 1.00 49.56 210 GLN A CA 1
ATOM 1604 C C . GLN A 1 210 ? 46.022 -22.080 5.120 1.00 49.56 210 GLN A C 1
ATOM 1606 O O . GLN A 1 210 ? 45.771 -21.052 4.486 1.00 49.56 210 GLN A O 1
ATOM 1611 N N . ASP A 1 211 ? 46.420 -23.213 4.535 1.00 50.31 211 ASP A N 1
ATOM 1612 C CA . ASP A 1 211 ? 46.674 -23.351 3.094 1.00 50.31 211 ASP A CA 1
ATOM 1613 C C . ASP A 1 211 ? 45.411 -23.038 2.267 1.00 50.31 211 ASP A C 1
ATOM 1615 O O . ASP A 1 211 ? 45.462 -22.308 1.275 1.00 50.31 211 ASP A O 1
ATOM 1619 N N . ALA A 1 212 ? 44.231 -23.501 2.708 1.00 51.47 212 ALA A N 1
ATOM 1620 C CA . ALA A 1 212 ? 42.965 -23.186 2.042 1.00 51.47 212 ALA A CA 1
ATOM 1621 C C . ALA A 1 212 ? 42.633 -21.683 2.062 1.00 51.47 212 ALA A C 1
ATOM 1623 O O . ALA A 1 212 ? 42.069 -21.167 1.092 1.00 51.47 212 ALA A O 1
ATOM 1624 N N . LYS A 1 213 ? 42.981 -20.951 3.131 1.00 50.88 213 LYS A N 1
ATOM 1625 C CA . LYS A 1 213 ? 42.792 -19.490 3.192 1.00 50.88 213 LYS A CA 1
ATOM 1626 C C . LYS A 1 213 ? 43.751 -18.760 2.259 1.00 50.88 213 LYS A C 1
ATOM 1628 O O . LYS A 1 213 ? 43.316 -17.843 1.565 1.00 50.88 213 LYS A O 1
ATOM 1633 N N . GLU A 1 214 ? 45.011 -19.180 2.203 1.00 52.22 214 GLU A N 1
ATOM 1634 C CA . GLU A 1 214 ? 46.026 -18.553 1.354 1.00 52.22 214 GLU A CA 1
ATOM 1635 C C . GLU A 1 214 ? 45.730 -18.782 -0.140 1.00 52.22 214 GLU A C 1
ATOM 1637 O O . GLU A 1 214 ? 45.708 -17.829 -0.922 1.00 52.22 214 GLU A O 1
ATOM 1642 N N . VAL A 1 215 ? 45.320 -20.001 -0.517 1.00 53.12 215 VAL A N 1
ATOM 1643 C CA . VAL A 1 215 ? 44.818 -20.312 -1.869 1.00 53.12 215 VAL A CA 1
ATOM 1644 C C . VAL A 1 215 ? 43.524 -19.549 -2.189 1.00 53.12 215 VAL A C 1
ATOM 1646 O O . VAL A 1 215 ? 43.355 -19.078 -3.313 1.00 53.12 215 VAL A O 1
ATOM 1649 N N . THR A 1 216 ? 42.613 -19.353 -1.227 1.00 51.59 216 THR A N 1
ATOM 1650 C CA . THR A 1 216 ? 41.379 -18.574 -1.465 1.00 51.59 216 THR A CA 1
ATOM 1651 C C . THR A 1 216 ? 41.671 -17.087 -1.715 1.00 51.59 216 THR A C 1
ATOM 1653 O O . THR A 1 216 ? 41.011 -16.468 -2.554 1.00 51.59 216 THR A O 1
ATOM 1656 N N . GLU A 1 217 ? 42.665 -16.502 -1.042 1.00 50.78 217 GLU A N 1
ATOM 1657 C CA . GLU A 1 217 ? 43.102 -15.124 -1.309 1.00 50.78 217 GLU A CA 1
ATOM 1658 C C . GLU A 1 217 ? 43.882 -15.001 -2.633 1.00 50.78 217 GLU A C 1
ATOM 1660 O O . GLU A 1 217 ? 43.652 -14.048 -3.379 1.00 50.78 217 GLU A O 1
ATOM 1665 N N . GLU A 1 218 ? 44.709 -15.984 -3.007 1.00 48.16 218 GLU A N 1
ATOM 1666 C CA . GLU A 1 218 ? 45.315 -16.079 -4.350 1.00 48.16 218 GLU A CA 1
ATOM 1667 C C . GLU A 1 218 ? 44.259 -16.171 -5.468 1.00 48.16 218 GLU A C 1
ATOM 1669 O O . GLU A 1 218 ? 44.375 -15.493 -6.494 1.00 48.16 218 GLU A O 1
ATOM 1674 N N . VAL A 1 219 ? 43.203 -16.971 -5.277 1.00 49.22 219 VAL A N 1
ATOM 1675 C CA . VAL A 1 219 ? 42.122 -17.149 -6.261 1.00 49.22 219 VAL A CA 1
ATOM 1676 C C . VAL A 1 219 ? 41.275 -15.880 -6.397 1.00 49.22 219 VAL A C 1
ATOM 1678 O O . VAL A 1 219 ? 40.986 -15.476 -7.524 1.00 49.22 219 VAL A O 1
ATOM 1681 N N . LYS A 1 220 ? 40.969 -15.167 -5.301 1.00 45.53 220 LYS A N 1
ATOM 1682 C CA . LYS A 1 220 ? 40.370 -13.815 -5.376 1.00 45.53 220 LYS A CA 1
ATOM 1683 C C . LYS A 1 220 ? 41.247 -12.829 -6.151 1.00 45.53 220 LYS A C 1
ATOM 1685 O O . LYS A 1 220 ? 40.728 -11.970 -6.858 1.00 45.53 220 LYS A O 1
ATOM 1690 N N . LYS A 1 221 ? 42.574 -12.950 -6.046 1.00 42.72 221 LYS A N 1
ATOM 1691 C CA . LYS A 1 221 ? 43.544 -12.106 -6.765 1.00 42.72 221 LYS A CA 1
ATOM 1692 C C . LYS A 1 221 ? 43.622 -12.401 -8.270 1.00 42.72 221 LYS A C 1
ATOM 1694 O O . LYS A 1 221 ? 44.199 -11.596 -9.000 1.00 42.72 221 LYS A O 1
ATOM 1699 N N . LYS A 1 222 ? 43.061 -13.530 -8.726 1.00 40.56 222 LYS A N 1
ATOM 1700 C CA . LYS A 1 222 ? 43.065 -14.004 -10.122 1.00 40.56 222 LYS A CA 1
ATOM 1701 C C . LYS A 1 222 ? 41.701 -13.917 -10.827 1.00 40.56 222 LYS A C 1
ATOM 1703 O O . LYS A 1 222 ? 41.621 -14.290 -11.997 1.00 40.56 222 LYS A O 1
ATOM 1708 N N . GLU A 1 223 ? 40.650 -13.368 -10.204 1.00 40.91 223 GLU A N 1
ATOM 1709 C CA . GLU A 1 223 ? 39.509 -12.878 -10.996 1.00 40.91 223 GLU A CA 1
ATOM 1710 C C . GLU A 1 223 ? 40.008 -11.792 -11.964 1.00 40.91 223 GLU A C 1
ATOM 1712 O O . GLU A 1 223 ? 40.699 -10.855 -11.556 1.00 40.91 223 GLU A O 1
ATOM 1717 N N . LEU A 1 224 ? 39.675 -11.914 -13.257 1.00 44.97 224 LEU A N 1
ATOM 1718 C CA . LEU A 1 224 ? 40.054 -10.933 -14.277 1.00 44.97 224 LEU A CA 1
ATOM 1719 C C . LEU A 1 224 ? 39.383 -9.580 -13.996 1.00 44.97 224 LEU A C 1
ATOM 1721 O O . LEU A 1 224 ? 38.306 -9.269 -14.509 1.00 44.97 224 LEU A O 1
ATOM 1725 N N . VAL A 1 225 ? 40.063 -8.739 -13.215 1.00 43.69 225 VAL A N 1
ATOM 1726 C CA . VAL A 1 225 ? 39.731 -7.324 -13.067 1.00 43.69 225 VAL A CA 1
ATOM 1727 C C . VAL A 1 225 ? 40.001 -6.643 -14.404 1.00 43.69 225 VAL A C 1
ATOM 1729 O O . VAL A 1 225 ? 41.116 -6.199 -14.690 1.00 43.69 225 VAL A O 1
ATOM 1732 N N . VAL A 1 226 ? 38.956 -6.540 -15.225 1.00 45.16 226 VAL A N 1
ATOM 1733 C CA . VAL A 1 226 ? 38.927 -5.675 -16.406 1.00 45.16 226 VAL A CA 1
ATOM 1734 C C . VAL A 1 226 ? 39.062 -4.231 -15.917 1.00 45.16 226 VAL A C 1
ATOM 1736 O O . VAL A 1 226 ? 38.078 -3.570 -15.580 1.00 45.16 226 VAL A O 1
ATOM 1739 N N . LYS A 1 227 ? 40.308 -3.751 -15.811 1.00 45.91 227 LYS A N 1
ATOM 1740 C CA . LYS A 1 227 ? 40.615 -2.366 -15.439 1.00 45.91 227 LYS A CA 1
ATOM 1741 C C . LYS A 1 227 ? 39.908 -1.429 -16.414 1.00 45.91 227 LYS A C 1
ATOM 1743 O O . LYS A 1 227 ? 40.090 -1.537 -17.623 1.00 45.91 227 LYS A O 1
ATOM 1748 N N . GLN A 1 228 ? 39.115 -0.503 -15.877 1.00 50.78 228 GLN A N 1
ATOM 1749 C CA . GLN A 1 228 ? 38.369 0.446 -16.698 1.00 50.78 228 GLN A CA 1
ATOM 1750 C C . GLN A 1 228 ? 39.318 1.330 -17.525 1.00 50.78 228 GLN A C 1
ATOM 1752 O O . GLN A 1 228 ? 40.166 2.005 -16.932 1.00 50.78 228 GLN A O 1
ATOM 1757 N N . PRO A 1 229 ? 39.151 1.415 -18.857 1.00 45.59 229 PRO A N 1
ATOM 1758 C CA . PRO A 1 229 ? 39.753 2.490 -19.631 1.00 45.59 229 PRO A CA 1
ATOM 1759 C C . PRO A 1 229 ? 39.045 3.810 -19.283 1.00 45.59 229 PRO A C 1
ATOM 1761 O O . PRO A 1 229 ? 37.819 3.875 -19.294 1.00 45.59 229 PRO A O 1
ATOM 1764 N N . MET A 1 230 ? 39.820 4.850 -18.952 1.00 48.94 230 MET A N 1
ATOM 1765 C CA . MET A 1 230 ? 39.346 6.181 -18.519 1.00 48.94 230 MET A CA 1
ATOM 1766 C C . MET A 1 230 ? 38.328 6.155 -17.361 1.00 48.94 230 MET A C 1
ATOM 1768 O O . MET A 1 230 ? 37.120 6.308 -17.540 1.00 48.94 230 MET A O 1
ATOM 1772 N N . SER A 1 231 ? 38.819 6.026 -16.123 1.00 48.38 231 SER A N 1
ATOM 1773 C CA . SER A 1 231 ? 37.951 6.037 -14.944 1.00 48.38 231 SER A CA 1
ATOM 1774 C C . SER A 1 231 ? 37.383 7.431 -14.646 1.00 48.38 231 SER A C 1
ATOM 1776 O O . SER A 1 231 ? 38.003 8.236 -13.945 1.00 48.38 231 SER A O 1
ATOM 1778 N N . LEU A 1 232 ? 36.138 7.671 -15.059 1.00 59.88 232 LEU A N 1
ATOM 1779 C CA . LEU A 1 232 ? 35.278 8.621 -14.356 1.00 59.88 232 LEU A CA 1
ATOM 1780 C C . LEU A 1 232 ? 35.244 8.231 -12.866 1.00 59.88 232 LEU A C 1
ATOM 1782 O O . LEU A 1 232 ? 35.060 7.051 -12.523 1.00 59.88 232 LEU A O 1
ATOM 1786 N N . SER A 1 233 ? 35.420 9.209 -11.972 1.00 74.88 233 SER A N 1
ATOM 1787 C CA . SER A 1 233 ? 35.441 8.955 -10.527 1.00 74.88 233 SER A CA 1
ATOM 1788 C C . SER A 1 233 ? 34.162 8.235 -10.075 1.00 74.88 233 SER A C 1
ATOM 1790 O O . SER A 1 233 ? 33.101 8.383 -10.692 1.00 74.88 233 SER A O 1
ATOM 1792 N N . LYS A 1 234 ? 34.229 7.454 -8.986 1.00 75.50 234 LYS A N 1
ATOM 1793 C CA . LYS A 1 234 ? 33.046 6.749 -8.446 1.00 75.50 234 LYS A CA 1
ATOM 1794 C C . LYS A 1 234 ? 31.876 7.718 -8.188 1.00 75.50 234 LYS A C 1
ATOM 1796 O O . LYS A 1 234 ? 30.725 7.375 -8.451 1.00 75.50 234 LYS A O 1
ATOM 1801 N N . GLU A 1 235 ? 32.180 8.951 -7.776 1.00 77.50 235 GLU A N 1
ATOM 1802 C CA . GLU A 1 235 ? 31.198 10.031 -7.622 1.00 77.50 235 GLU A CA 1
ATOM 1803 C C . GLU A 1 235 ? 30.636 10.527 -8.968 1.00 77.50 235 GLU A C 1
ATOM 1805 O O . GLU A 1 235 ? 29.426 10.709 -9.092 1.00 77.50 235 GLU A O 1
ATOM 1810 N N . GLY A 1 236 ? 31.465 10.674 -10.008 1.00 80.81 236 GLY A N 1
ATOM 1811 C CA . GLY A 1 236 ? 31.004 11.002 -11.363 1.00 80.81 236 GLY A CA 1
ATOM 1812 C C . GLY A 1 236 ? 30.014 9.969 -11.912 1.00 80.81 236 GLY A C 1
ATOM 1813 O O . GLY A 1 236 ? 28.918 10.330 -12.343 1.00 80.81 236 GLY A O 1
ATOM 1814 N N . ARG A 1 237 ? 30.343 8.673 -11.805 1.00 82.12 237 ARG A N 1
ATOM 1815 C CA . ARG A 1 237 ? 29.448 7.572 -12.215 1.00 82.12 237 ARG A CA 1
ATOM 1816 C C . ARG A 1 237 ? 28.135 7.580 -11.426 1.00 82.12 237 ARG A C 1
ATOM 1818 O O . ARG A 1 237 ? 27.059 7.476 -12.010 1.00 82.12 237 ARG A O 1
ATOM 1825 N N . SER A 1 238 ? 28.213 7.800 -10.110 1.00 82.50 238 SER A N 1
ATOM 1826 C CA . SER A 1 238 ? 27.049 7.979 -9.227 1.00 82.50 238 SER A CA 1
ATOM 1827 C C . SER A 1 238 ? 26.149 9.146 -9.656 1.00 82.50 238 SER A C 1
ATOM 1829 O O . SER A 1 238 ? 24.924 9.022 -9.604 1.00 82.50 238 SER A O 1
ATOM 1831 N N . ARG A 1 239 ? 26.712 10.277 -10.101 1.00 86.62 239 ARG A N 1
ATOM 1832 C CA . ARG A 1 239 ? 25.937 11.433 -10.590 1.00 86.62 239 ARG A CA 1
ATOM 1833 C C . ARG A 1 239 ? 25.199 11.129 -11.892 1.00 86.62 239 ARG A C 1
ATOM 1835 O O . ARG A 1 239 ? 23.993 11.363 -11.949 1.00 86.62 239 ARG A O 1
ATOM 1842 N N . ILE A 1 240 ? 25.878 10.562 -12.893 1.00 85.88 240 ILE A N 1
ATOM 1843 C CA . ILE A 1 240 ? 25.247 10.205 -14.178 1.00 85.88 240 ILE A CA 1
ATOM 1844 C C . ILE A 1 240 ? 24.166 9.137 -13.956 1.00 85.88 240 ILE A C 1
ATOM 1846 O O . ILE A 1 240 ? 23.035 9.298 -14.409 1.00 85.88 240 ILE A O 1
ATOM 1850 N N . SER A 1 241 ? 24.465 8.099 -13.169 1.00 85.81 241 SER A N 1
ATOM 1851 C CA . SER A 1 241 ? 23.496 7.054 -12.819 1.00 85.81 241 SER A CA 1
ATOM 1852 C C . SER A 1 241 ? 22.265 7.621 -12.098 1.00 85.81 241 SER A C 1
ATOM 1854 O O . SER A 1 241 ? 21.135 7.264 -12.436 1.00 85.81 241 SER A O 1
ATOM 1856 N N . ARG A 1 242 ? 22.443 8.560 -11.154 1.00 86.00 242 ARG A N 1
ATOM 1857 C CA . ARG A 1 242 ? 21.323 9.261 -10.500 1.00 86.00 242 ARG A CA 1
ATOM 1858 C C . ARG A 1 242 ? 20.486 10.075 -11.486 1.00 86.00 242 ARG A C 1
ATOM 1860 O O . ARG A 1 242 ? 19.265 10.032 -11.376 1.00 86.00 242 ARG A O 1
ATOM 1867 N N . PHE A 1 243 ? 21.113 10.781 -12.429 1.00 89.25 243 PHE A N 1
ATOM 1868 C CA . PHE A 1 243 ? 20.424 11.576 -13.452 1.00 89.25 243 PHE A CA 1
ATOM 1869 C C . PHE A 1 243 ? 19.571 10.706 -14.391 1.00 89.25 243 PHE A C 1
ATOM 1871 O O . PHE A 1 243 ? 18.366 10.939 -14.517 1.00 89.25 243 PHE A O 1
ATOM 1878 N N . LEU A 1 244 ? 20.165 9.659 -14.977 1.00 86.69 244 LEU A N 1
ATOM 1879 C CA . LEU A 1 244 ? 19.480 8.731 -15.889 1.00 86.69 244 LEU A CA 1
ATOM 1880 C C . LEU A 1 244 ? 18.300 8.010 -15.214 1.00 86.69 244 LEU A C 1
ATOM 1882 O O . LEU A 1 244 ? 17.265 7.791 -15.836 1.00 86.69 244 LEU A O 1
ATOM 1886 N N . ASN A 1 245 ? 18.428 7.692 -13.922 1.00 85.25 245 ASN A N 1
ATOM 1887 C CA . ASN A 1 245 ? 17.377 7.053 -13.124 1.00 85.25 245 ASN A CA 1
ATOM 1888 C C . ASN A 1 245 ? 16.414 8.051 -12.441 1.00 85.25 245 ASN A C 1
ATOM 1890 O O . ASN A 1 245 ? 15.662 7.661 -11.541 1.00 85.25 245 ASN A O 1
ATOM 1894 N N . THR A 1 246 ? 16.397 9.333 -12.832 1.00 89.12 246 THR A N 1
ATOM 1895 C CA . THR A 1 246 ? 15.336 10.253 -12.385 1.00 89.12 246 THR A CA 1
ATOM 1896 C C . THR A 1 246 ? 13.991 9.880 -13.023 1.00 89.12 246 THR A C 1
ATOM 1898 O O . THR A 1 246 ? 13.950 9.466 -14.183 1.00 89.12 246 THR A O 1
ATOM 1901 N N . PRO A 1 247 ? 12.854 10.047 -12.314 1.00 85.44 247 PRO A N 1
ATOM 1902 C CA . PRO A 1 247 ? 11.537 9.733 -12.874 1.00 85.44 247 PRO A CA 1
ATOM 1903 C C . PRO A 1 247 ? 11.222 10.560 -14.124 1.00 85.44 247 PRO A C 1
ATOM 1905 O O . PRO A 1 247 ? 10.592 10.046 -15.040 1.00 85.44 247 PRO A O 1
ATOM 1908 N N . PHE A 1 248 ? 11.688 11.812 -14.176 1.00 89.19 248 PHE A N 1
ATOM 1909 C CA . PHE A 1 248 ? 11.519 12.686 -15.332 1.00 89.19 248 PHE A CA 1
ATOM 1910 C C . PHE A 1 248 ? 12.205 12.109 -16.576 1.00 89.19 248 PHE A C 1
ATOM 1912 O O . PHE A 1 248 ? 11.529 11.871 -17.574 1.00 89.19 248 PHE A O 1
ATOM 1919 N N . VAL A 1 249 ? 13.506 11.795 -16.495 1.00 89.69 249 VAL A N 1
ATOM 1920 C CA . VAL A 1 249 ? 14.250 11.209 -17.622 1.00 89.69 249 VAL A CA 1
ATOM 1921 C C . VAL A 1 249 ? 13.642 9.865 -18.028 1.00 89.69 249 VAL A C 1
ATOM 1923 O O . VAL A 1 249 ? 13.347 9.674 -19.202 1.00 89.69 249 VAL A O 1
ATOM 1926 N N . MET A 1 250 ? 13.346 8.965 -17.083 1.00 88.81 250 MET A N 1
ATOM 1927 C CA . MET A 1 250 ? 12.745 7.663 -17.413 1.00 88.81 250 MET A CA 1
ATOM 1928 C C . MET A 1 250 ? 11.393 7.779 -18.140 1.00 88.81 250 MET A C 1
ATOM 1930 O O . MET A 1 250 ? 11.135 7.004 -19.059 1.00 88.81 250 MET A O 1
ATOM 1934 N N . ILE A 1 251 ? 10.531 8.729 -17.755 1.00 89.00 251 ILE A N 1
ATOM 1935 C CA . ILE A 1 251 ? 9.228 8.944 -18.408 1.00 89.00 251 ILE A CA 1
ATOM 1936 C C . ILE A 1 251 ? 9.407 9.575 -19.792 1.00 89.00 251 ILE A C 1
ATOM 1938 O O . ILE A 1 251 ? 8.815 9.086 -20.753 1.00 89.00 251 ILE A O 1
ATOM 1942 N N . VAL A 1 252 ? 10.240 10.615 -19.914 1.00 91.94 252 VAL A N 1
ATOM 1943 C CA . VAL A 1 252 ? 10.531 11.265 -21.204 1.00 91.94 252 VAL A CA 1
ATOM 1944 C C . VAL A 1 252 ? 11.111 10.255 -22.191 1.00 91.94 252 VAL A C 1
ATOM 1946 O O . VAL A 1 252 ? 10.647 10.189 -23.326 1.00 91.94 252 VAL A O 1
ATOM 1949 N N . MET A 1 253 ? 12.045 9.405 -21.753 1.00 90.44 253 MET A N 1
ATOM 1950 C CA . MET A 1 253 ? 12.638 8.382 -22.614 1.00 90.44 253 MET A CA 1
ATOM 1951 C C . MET A 1 253 ? 11.656 7.287 -23.021 1.00 90.44 253 MET A C 1
ATOM 1953 O O . MET A 1 253 ? 11.698 6.845 -24.165 1.00 90.44 253 MET A O 1
ATOM 1957 N N . PHE A 1 254 ? 10.735 6.898 -22.138 1.00 91.06 254 PHE A N 1
ATOM 1958 C CA . PHE A 1 254 ? 9.676 5.950 -22.480 1.00 91.06 254 PHE A CA 1
ATOM 1959 C C . PHE A 1 254 ? 8.712 6.515 -23.534 1.00 91.06 254 PHE A C 1
ATOM 1961 O O . PHE A 1 254 ? 8.384 5.831 -24.503 1.00 91.06 254 PHE A O 1
ATOM 1968 N N . VAL A 1 255 ? 8.304 7.781 -23.394 1.00 92.62 255 VAL A N 1
ATOM 1969 C CA . VAL A 1 255 ? 7.461 8.465 -24.390 1.00 92.62 255 VAL A CA 1
ATOM 1970 C C . VAL A 1 255 ? 8.212 8.646 -25.712 1.00 92.62 255 VAL A C 1
ATOM 1972 O O . VAL A 1 255 ? 7.660 8.333 -26.763 1.00 92.62 255 VAL A O 1
ATOM 1975 N N . ALA A 1 256 ? 9.479 9.067 -25.673 1.00 93.31 256 ALA A N 1
ATOM 1976 C CA . ALA A 1 256 ? 10.327 9.205 -26.856 1.00 93.31 256 ALA A CA 1
ATOM 1977 C C . ALA A 1 256 ? 10.463 7.881 -27.628 1.00 93.31 256 ALA A C 1
ATOM 1979 O O . ALA A 1 256 ? 10.308 7.865 -28.846 1.00 93.31 256 ALA A O 1
ATOM 1980 N N . SER A 1 257 ? 10.678 6.756 -26.935 1.00 92.44 257 SER A N 1
ATOM 1981 C CA . SER A 1 257 ? 10.743 5.430 -27.563 1.00 92.44 257 SER A CA 1
ATOM 1982 C C . SER A 1 257 ? 9.407 4.988 -28.179 1.00 92.44 257 SER A C 1
ATOM 1984 O O . SER A 1 257 ? 9.416 4.340 -29.223 1.00 92.44 257 SER A O 1
ATOM 1986 N N . LEU A 1 258 ? 8.262 5.354 -27.587 1.00 93.12 258 LEU A N 1
ATOM 1987 C CA . LEU A 1 258 ? 6.937 5.086 -28.169 1.00 93.12 258 LEU A CA 1
ATOM 1988 C C . LEU A 1 258 ? 6.654 5.942 -29.412 1.00 93.12 258 LEU A C 1
ATOM 1990 O O . LEU A 1 258 ? 6.128 5.423 -30.394 1.00 93.12 258 LEU A O 1
ATOM 1994 N N . VAL A 1 259 ? 7.026 7.226 -29.390 1.00 93.19 259 VAL A N 1
ATOM 1995 C CA . VAL A 1 259 ? 6.929 8.118 -30.559 1.00 93.19 259 VAL A CA 1
ATOM 1996 C C . VAL A 1 259 ? 7.809 7.598 -31.697 1.00 93.19 259 VAL A C 1
ATOM 1998 O O . VAL A 1 259 ? 7.342 7.510 -32.830 1.00 93.19 259 VAL A O 1
ATOM 2001 N N . ASP A 1 260 ? 9.040 7.174 -31.394 1.00 91.69 260 ASP A N 1
ATOM 2002 C CA . ASP A 1 260 ? 9.963 6.643 -32.399 1.00 91.69 260 ASP A CA 1
ATOM 2003 C C . ASP A 1 260 ? 9.485 5.316 -33.002 1.00 91.69 260 ASP A C 1
ATOM 2005 O O . ASP A 1 260 ? 9.611 5.089 -34.206 1.00 91.69 260 ASP A O 1
ATOM 2009 N N . MET A 1 261 ? 8.874 4.462 -32.176 1.00 92.75 261 MET A N 1
ATOM 2010 C CA . MET A 1 261 ? 8.256 3.206 -32.603 1.00 92.75 261 MET A CA 1
ATOM 2011 C C . MET A 1 261 ? 7.045 3.458 -33.510 1.00 92.75 261 MET A C 1
ATOM 2013 O O . MET A 1 261 ? 6.905 2.811 -34.547 1.00 92.75 261 MET A O 1
ATOM 2017 N N . PHE A 1 262 ? 6.190 4.423 -33.164 1.00 92.25 262 PHE A N 1
ATOM 2018 C CA . PHE A 1 262 ? 5.031 4.775 -33.982 1.00 92.25 262 PHE A CA 1
ATOM 2019 C C . PHE A 1 262 ? 5.436 5.426 -35.312 1.00 92.25 262 PHE A C 1
ATOM 2021 O O . PHE A 1 262 ? 4.934 5.031 -36.361 1.00 92.25 262 PHE A O 1
ATOM 2028 N N . GLY A 1 263 ? 6.399 6.353 -35.304 1.00 89.44 263 GLY A N 1
ATOM 2029 C CA . GLY A 1 263 ? 6.937 6.951 -36.528 1.00 89.44 263 GLY A CA 1
ATOM 2030 C C . GLY A 1 263 ? 7.591 5.920 -37.456 1.00 89.44 263 GLY A C 1
ATOM 2031 O O . GLY A 1 263 ? 7.348 5.923 -38.663 1.00 89.44 263 GLY A O 1
ATOM 2032 N N . SER A 1 264 ? 8.353 4.982 -36.888 1.00 89.00 264 SER A N 1
ATOM 2033 C CA . SER A 1 264 ? 8.955 3.863 -37.626 1.00 89.00 264 SER A CA 1
ATOM 2034 C C . SER A 1 264 ? 7.899 2.937 -38.247 1.00 89.00 264 SER A C 1
ATOM 2036 O O . SER A 1 264 ? 8.061 2.495 -39.383 1.00 89.00 264 SER A O 1
ATOM 2038 N N . PHE A 1 265 ? 6.789 2.686 -37.546 1.00 90.12 265 PHE A N 1
ATOM 2039 C CA . PHE A 1 265 ? 5.645 1.949 -38.089 1.00 90.12 265 PHE A CA 1
ATOM 2040 C C . PHE A 1 265 ? 4.959 2.700 -39.244 1.00 90.12 265 PHE A C 1
ATOM 2042 O O . PHE A 1 265 ? 4.712 2.102 -40.287 1.00 90.12 265 PHE A O 1
ATOM 2049 N N . LEU A 1 266 ? 4.723 4.013 -39.117 1.00 88.12 266 LEU A N 1
ATOM 2050 C CA . LEU A 1 266 ? 4.129 4.819 -40.196 1.00 88.12 266 LEU A CA 1
ATOM 2051 C C . LEU A 1 266 ? 4.989 4.849 -41.470 1.00 88.12 266 LEU A C 1
ATOM 2053 O O . LEU A 1 266 ? 4.435 4.899 -42.566 1.00 88.12 266 LEU A O 1
ATOM 2057 N N . TYR A 1 267 ? 6.318 4.778 -41.338 1.00 85.50 267 TYR A N 1
ATOM 2058 C CA . TYR A 1 267 ? 7.223 4.629 -42.482 1.00 85.50 267 TYR A CA 1
ATOM 2059 C C . TYR A 1 267 ? 7.070 3.266 -43.171 1.00 85.50 267 TYR A C 1
ATOM 2061 O O . TYR A 1 267 ? 7.002 3.214 -44.394 1.00 85.50 267 TYR A O 1
ATOM 2069 N N . LEU A 1 268 ? 6.952 2.167 -42.413 1.00 85.81 268 LEU A N 1
ATOM 2070 C CA . LEU A 1 268 ? 6.702 0.832 -42.982 1.00 85.81 268 LEU A CA 1
ATOM 2071 C C . LEU A 1 268 ? 5.337 0.716 -43.681 1.00 85.81 268 LEU A C 1
ATOM 2073 O O . LEU A 1 268 ? 5.173 -0.138 -44.545 1.00 85.81 268 LEU A O 1
ATOM 2077 N N . CYS A 1 269 ? 4.371 1.561 -43.317 1.00 86.56 269 CYS A N 1
ATOM 2078 C CA . CYS A 1 269 ? 3.070 1.652 -43.979 1.00 86.56 269 CYS A CA 1
ATOM 2079 C C . CYS A 1 269 ? 3.044 2.624 -45.176 1.00 86.56 269 CYS A C 1
ATOM 2081 O O . CYS A 1 269 ? 1.961 2.884 -45.693 1.00 86.56 269 CYS A O 1
ATOM 2083 N N . ASP A 1 270 ? 4.184 3.213 -45.565 1.00 82.25 270 ASP A N 1
ATOM 2084 C CA . ASP A 1 270 ? 4.292 4.292 -46.564 1.00 82.25 270 ASP A CA 1
ATOM 2085 C C . ASP A 1 270 ? 3.405 5.532 -46.267 1.00 82.25 270 ASP A C 1
ATOM 2087 O O . ASP A 1 270 ? 3.171 6.371 -47.135 1.00 82.25 270 ASP A O 1
ATOM 2091 N N . LEU A 1 271 ? 2.930 5.689 -45.022 1.00 79.19 271 LEU A N 1
ATOM 2092 C CA . LEU A 1 271 ? 2.025 6.770 -44.602 1.00 79.19 271 LEU A CA 1
ATOM 2093 C C . LEU A 1 271 ? 2.761 8.076 -44.283 1.00 79.19 271 LEU A C 1
ATOM 2095 O O . LEU A 1 271 ? 2.178 9.156 -44.363 1.00 79.19 271 LEU A O 1
ATOM 2099 N N . PHE A 1 272 ? 4.023 7.989 -43.859 1.00 74.88 272 PHE A N 1
ATOM 2100 C CA . PHE A 1 272 ? 4.822 9.155 -43.497 1.00 74.88 272 PHE A CA 1
ATOM 2101 C C . PHE A 1 272 ? 6.315 8.881 -43.680 1.00 74.88 272 PHE A C 1
ATOM 2103 O O . PHE A 1 272 ? 6.834 7.879 -43.187 1.00 74.88 272 PHE A O 1
ATOM 2110 N N . SER A 1 273 ? 7.040 9.817 -44.300 1.00 77.12 273 SER A N 1
ATOM 2111 C CA . SER A 1 273 ? 8.500 9.763 -44.491 1.00 77.12 273 SER A CA 1
ATOM 2112 C C . SER A 1 273 ? 9.277 10.025 -43.191 1.00 77.12 273 SER A C 1
ATOM 2114 O O . SER A 1 273 ? 10.192 10.848 -43.153 1.00 77.12 273 SER A O 1
ATOM 2116 N N . TYR A 1 274 ? 8.920 9.329 -42.106 1.00 77.38 274 TYR A N 1
ATOM 2117 C CA . TYR A 1 274 ? 9.433 9.545 -40.752 1.00 77.38 274 TYR A CA 1
ATOM 2118 C C . TYR A 1 274 ? 10.961 9.551 -40.690 1.00 77.38 274 TYR A C 1
ATOM 2120 O O . TYR A 1 274 ? 11.547 10.416 -40.040 1.00 77.38 274 TYR A O 1
ATOM 2128 N N . MET A 1 275 ? 11.606 8.645 -41.430 1.00 71.25 275 MET A N 1
ATOM 2129 C CA . MET A 1 275 ? 13.065 8.535 -41.511 1.00 71.25 275 MET A CA 1
ATOM 2130 C C . MET A 1 275 ? 13.752 9.821 -41.994 1.00 71.25 275 MET A C 1
ATOM 2132 O O . MET A 1 275 ? 14.869 10.089 -41.562 1.00 71.25 275 MET A O 1
ATOM 2136 N N . LYS A 1 276 ? 13.078 10.641 -42.817 1.00 72.62 276 LYS A N 1
ATOM 2137 C CA . LYS A 1 276 ? 13.577 11.935 -43.320 1.00 72.62 276 LYS A CA 1
ATOM 2138 C C . LYS A 1 276 ? 13.189 13.129 -42.433 1.00 72.62 276 LYS A C 1
ATOM 2140 O O . LYS A 1 276 ? 13.545 14.262 -42.736 1.00 72.62 276 LYS A O 1
ATOM 2145 N N . SER A 1 277 ? 12.456 12.905 -41.339 1.00 82.44 277 SER A N 1
ATOM 2146 C CA . SER A 1 277 ? 12.032 13.978 -40.433 1.00 82.44 277 SER A CA 1
ATOM 2147 C C . SER A 1 277 ? 13.150 14.413 -39.477 1.00 82.44 277 SER A C 1
ATOM 2149 O O . SER A 1 277 ? 13.883 13.582 -38.934 1.00 82.44 277 SER A O 1
ATOM 2151 N N . PHE A 1 278 ? 13.210 15.715 -39.173 1.00 84.31 278 PHE A N 1
ATOM 2152 C CA . PHE A 1 278 ? 14.070 16.255 -38.109 1.00 84.31 278 PHE A CA 1
ATOM 2153 C C . PHE A 1 278 ? 13.850 15.551 -36.760 1.00 84.31 278 PHE A C 1
ATOM 2155 O O . PHE A 1 278 ? 14.799 15.372 -36.001 1.00 84.31 278 PHE A O 1
ATOM 2162 N N . LEU A 1 279 ? 12.617 15.109 -36.479 1.00 87.00 279 LEU A N 1
ATOM 2163 C CA . LEU A 1 279 ? 12.269 14.377 -35.261 1.00 87.00 279 LEU A CA 1
ATOM 2164 C C . LEU A 1 279 ? 12.985 13.019 -35.175 1.00 87.00 279 LEU A C 1
ATOM 2166 O O . LEU A 1 279 ? 13.539 12.703 -34.125 1.00 87.00 279 LEU A O 1
ATOM 2170 N N . SER A 1 280 ? 13.040 12.255 -36.273 1.00 86.62 280 SER A N 1
ATOM 2171 C CA . SER A 1 280 ? 13.779 10.984 -36.332 1.00 86.62 280 SER A CA 1
ATOM 2172 C C . SER A 1 280 ? 15.269 11.193 -36.048 1.00 86.62 280 SER A C 1
ATOM 2174 O O . SER A 1 280 ? 15.818 10.506 -35.189 1.00 86.62 280 SER A O 1
ATOM 2176 N N . VAL A 1 281 ? 15.908 12.172 -36.704 1.00 86.88 281 VAL A N 1
ATOM 2177 C CA . VAL A 1 281 ? 17.340 12.479 -36.511 1.00 86.88 281 VAL A CA 1
ATOM 2178 C C . VAL A 1 281 ? 17.622 12.953 -35.082 1.00 86.88 281 VAL A C 1
ATOM 2180 O O . VAL A 1 281 ? 18.582 12.506 -34.455 1.00 86.88 281 VAL A O 1
ATOM 2183 N N . PHE A 1 282 ? 16.768 13.824 -34.536 1.00 90.44 282 PHE A N 1
ATOM 2184 C CA . PHE A 1 282 ? 16.872 14.294 -33.156 1.00 90.44 282 PHE A CA 1
ATOM 2185 C C . PHE A 1 282 ? 16.779 13.139 -32.150 1.00 90.44 282 PHE A C 1
ATOM 2187 O O . PHE A 1 282 ? 17.612 13.046 -31.249 1.00 90.44 282 PHE A O 1
ATOM 2194 N N . LEU A 1 283 ? 15.814 12.229 -32.323 1.00 91.44 283 LEU A N 1
ATOM 2195 C CA . LEU A 1 283 ? 15.635 11.076 -31.441 1.00 91.44 283 LEU A CA 1
ATOM 2196 C C . LEU A 1 283 ? 16.793 10.076 -31.554 1.00 91.44 283 LEU A C 1
ATOM 2198 O O . LEU A 1 283 ? 17.302 9.637 -30.525 1.00 91.44 283 LEU A O 1
ATOM 2202 N N . THR A 1 284 ? 17.281 9.778 -32.762 1.00 89.19 284 THR A N 1
ATOM 2203 C CA . THR A 1 284 ? 18.489 8.960 -32.983 1.00 89.19 284 THR A CA 1
ATOM 2204 C C . THR A 1 284 ? 19.702 9.545 -32.247 1.00 89.19 284 THR A C 1
ATOM 2206 O O . THR A 1 284 ? 20.368 8.819 -31.508 1.00 89.19 284 THR A O 1
ATOM 2209 N N . THR A 1 285 ? 19.948 10.854 -32.370 1.00 89.88 285 THR A N 1
ATOM 2210 C CA . THR A 1 285 ? 21.045 11.550 -31.671 1.00 89.88 285 THR A CA 1
ATOM 2211 C C . THR A 1 285 ? 20.860 11.540 -30.149 1.00 89.88 285 THR A C 1
ATOM 2213 O O . THR A 1 285 ? 21.810 11.281 -29.411 1.00 89.88 285 THR A O 1
ATOM 2216 N N . LEU A 1 286 ? 19.636 11.769 -29.659 1.00 92.19 286 LEU A N 1
ATOM 2217 C CA . LEU A 1 286 ? 19.310 11.726 -28.231 1.00 92.19 286 LEU A CA 1
ATOM 2218 C C . LEU A 1 286 ? 19.560 10.334 -27.634 1.00 92.19 286 LEU A C 1
ATOM 2220 O O . LEU A 1 286 ? 20.178 10.228 -26.575 1.00 92.19 286 LEU A O 1
ATOM 2224 N N . PHE A 1 287 ? 19.116 9.269 -28.311 1.00 92.62 287 PHE A N 1
ATOM 2225 C CA . PHE A 1 287 ? 19.373 7.897 -27.873 1.00 92.62 287 PHE A CA 1
ATOM 2226 C C . PHE A 1 287 ? 20.878 7.592 -27.853 1.00 92.62 287 PHE A C 1
ATOM 2228 O O . PHE A 1 287 ? 21.364 7.105 -26.838 1.00 92.62 287 PHE A O 1
ATOM 2235 N N . LEU A 1 288 ? 21.627 7.971 -28.897 1.00 91.44 288 LEU A N 1
ATOM 2236 C CA . LEU A 1 288 ? 23.079 7.762 -28.975 1.00 91.44 288 LEU A CA 1
ATOM 2237 C C . LEU A 1 288 ? 23.816 8.379 -27.772 1.00 91.44 288 LEU A C 1
ATOM 2239 O O . LEU A 1 288 ? 24.634 7.719 -27.131 1.00 91.44 288 LEU A O 1
ATOM 2243 N N . ILE A 1 289 ? 23.489 9.630 -27.428 1.00 91.19 289 ILE A N 1
ATOM 2244 C CA . ILE A 1 289 ? 24.056 10.328 -26.263 1.00 91.19 289 ILE A CA 1
ATOM 2245 C C . ILE A 1 289 ? 23.728 9.580 -24.961 1.00 91.19 289 ILE A C 1
ATOM 2247 O O . ILE A 1 289 ? 24.577 9.458 -24.077 1.00 91.19 289 ILE A O 1
ATOM 2251 N N . LEU A 1 290 ? 22.507 9.061 -24.827 1.00 90.31 290 LEU A N 1
ATOM 2252 C CA . LEU A 1 290 ? 22.053 8.378 -23.615 1.00 90.31 290 LEU A CA 1
ATOM 2253 C C . LEU A 1 290 ? 22.612 6.963 -23.466 1.00 90.31 290 LEU A C 1
ATOM 2255 O O . LEU A 1 290 ? 22.871 6.551 -22.335 1.00 90.31 290 LEU A O 1
ATOM 2259 N N . ASP A 1 291 ? 22.852 6.246 -24.560 1.00 90.19 291 ASP A N 1
ATOM 2260 C CA . ASP A 1 291 ? 23.526 4.947 -24.540 1.00 90.19 291 ASP A CA 1
ATOM 2261 C C . ASP A 1 291 ? 24.995 5.125 -24.111 1.00 90.19 291 ASP A C 1
ATOM 2263 O O . ASP A 1 291 ? 25.464 4.430 -23.207 1.00 90.19 291 ASP A O 1
ATOM 2267 N N . VAL A 1 292 ? 25.685 6.155 -24.624 1.00 91.06 292 VAL A N 1
ATOM 2268 C CA . VAL A 1 292 ? 27.031 6.552 -24.161 1.00 91.06 292 VAL A CA 1
ATOM 2269 C C . VAL A 1 292 ? 27.031 6.923 -22.671 1.00 91.06 292 VAL A C 1
ATOM 2271 O O . VAL A 1 292 ? 27.855 6.416 -21.906 1.00 91.06 292 VAL A O 1
ATOM 2274 N N . LEU A 1 293 ? 26.087 7.753 -22.210 1.00 90.44 293 LEU A N 1
ATOM 2275 C CA . LEU A 1 293 ? 25.961 8.091 -20.785 1.00 90.44 293 LEU A CA 1
ATOM 2276 C C . LEU A 1 293 ? 25.638 6.863 -19.916 1.00 90.44 293 LEU A C 1
ATOM 2278 O O . LEU A 1 293 ? 26.117 6.774 -18.785 1.00 90.44 293 LEU A O 1
ATOM 2282 N N . SER A 1 294 ? 24.864 5.905 -20.429 1.00 88.06 294 SER A N 1
ATOM 2283 C CA . SER A 1 294 ? 24.521 4.667 -19.719 1.00 88.06 294 SER A CA 1
ATOM 2284 C C . SER A 1 294 ? 25.732 3.746 -19.568 1.00 88.06 294 SER A C 1
ATOM 2286 O O . SER A 1 294 ? 25.954 3.212 -18.482 1.00 88.06 294 SER A O 1
ATOM 2288 N N . ILE A 1 295 ? 26.579 3.640 -20.598 1.00 89.38 295 ILE A N 1
ATOM 2289 C CA . ILE A 1 295 ? 27.873 2.939 -20.539 1.00 89.38 295 ILE A CA 1
ATOM 2290 C C . ILE A 1 295 ? 28.797 3.557 -19.475 1.00 89.38 295 ILE A C 1
ATOM 2292 O O . ILE A 1 295 ? 29.433 2.827 -18.708 1.00 89.38 295 ILE A O 1
ATOM 2296 N N . LEU A 1 296 ? 28.849 4.892 -19.390 1.00 87.88 296 LEU A N 1
ATOM 2297 C CA . LEU A 1 296 ? 29.635 5.612 -18.377 1.00 87.88 296 LEU A CA 1
ATOM 2298 C C . LEU A 1 296 ? 29.075 5.448 -16.951 1.00 87.88 296 LEU A C 1
ATOM 2300 O O . LEU A 1 296 ? 29.834 5.498 -15.982 1.00 87.88 296 LEU A O 1
ATOM 2304 N N . ALA A 1 297 ? 27.762 5.259 -16.804 1.00 86.19 297 ALA A N 1
ATOM 2305 C CA . ALA A 1 297 ? 27.085 5.097 -15.516 1.00 86.19 297 ALA A CA 1
ATOM 2306 C C . ALA A 1 297 ? 27.117 3.662 -14.952 1.00 86.19 297 ALA A C 1
ATOM 2308 O O . ALA A 1 297 ? 26.887 3.471 -13.755 1.00 86.19 297 ALA A O 1
ATOM 2309 N N . GLU A 1 298 ? 27.350 2.659 -15.798 1.00 85.56 298 GLU A N 1
ATOM 2310 C CA . GLU A 1 298 ? 27.264 1.236 -15.457 1.00 85.56 298 GLU A CA 1
ATOM 2311 C C . GLU A 1 298 ? 28.486 0.728 -14.659 1.00 85.56 298 GLU A C 1
ATOM 2313 O O . GLU A 1 298 ? 29.583 1.285 -14.766 1.00 85.56 298 GLU A O 1
ATOM 2318 N N . ASN A 1 299 ? 28.336 -0.348 -13.863 1.00 83.75 299 ASN A N 1
ATOM 2319 C CA . ASN A 1 299 ? 29.495 -0.991 -13.224 1.00 83.75 299 ASN A CA 1
ATOM 2320 C C . ASN A 1 299 ? 29.985 -2.226 -13.996 1.00 83.75 299 ASN A C 1
ATOM 2322 O O . ASN A 1 299 ? 29.495 -3.345 -13.803 1.00 83.75 299 ASN A O 1
ATOM 2326 N N . TRP A 1 300 ? 31.014 -1.995 -14.808 1.00 82.38 300 TRP A N 1
ATOM 2327 C CA . TRP A 1 300 ? 31.711 -2.970 -15.646 1.00 82.38 300 TRP A CA 1
ATOM 2328 C C . TRP A 1 300 ? 32.337 -4.124 -14.844 1.00 82.38 300 TRP A C 1
ATOM 2330 O O . TRP A 1 300 ? 32.429 -5.231 -15.359 1.00 82.38 300 TRP A O 1
ATOM 2340 N N . GLU A 1 301 ? 32.694 -3.894 -13.574 1.00 78.38 301 GLU A N 1
ATOM 2341 C CA . GLU A 1 301 ? 33.254 -4.909 -12.663 1.00 78.38 301 GLU A CA 1
ATOM 2342 C C . GLU A 1 301 ? 32.262 -6.055 -12.382 1.00 78.38 301 GLU A C 1
ATOM 2344 O O . GLU A 1 301 ? 32.650 -7.143 -11.969 1.00 78.38 301 GLU A O 1
ATOM 2349 N N . THR A 1 302 ? 30.960 -5.834 -12.596 1.00 83.75 302 THR A N 1
ATOM 2350 C CA . THR A 1 302 ? 29.935 -6.860 -12.371 1.00 83.75 302 THR A CA 1
ATOM 2351 C C . THR A 1 302 ? 29.560 -7.560 -13.675 1.00 83.75 302 THR A C 1
ATOM 2353 O O . THR A 1 302 ? 29.231 -6.906 -14.664 1.00 83.75 302 THR A O 1
ATOM 2356 N N . LYS A 1 303 ? 29.458 -8.899 -13.664 1.00 83.38 303 LYS A N 1
ATOM 2357 C CA . LYS A 1 303 ? 28.997 -9.692 -14.827 1.00 83.38 303 LYS A CA 1
ATOM 2358 C C . LYS A 1 303 ? 27.668 -9.185 -15.415 1.00 83.38 303 LYS A C 1
ATOM 2360 O O . LYS A 1 303 ? 27.473 -9.216 -16.625 1.00 83.38 303 LYS A O 1
ATOM 2365 N N . LYS A 1 304 ? 26.756 -8.683 -14.569 1.00 80.12 304 LYS A N 1
ATOM 2366 C CA . LYS A 1 304 ? 25.483 -8.076 -15.004 1.00 80.12 304 LYS A CA 1
ATOM 2367 C C . LYS A 1 304 ? 25.673 -6.708 -15.667 1.00 80.12 304 LYS A C 1
ATOM 2369 O O . LYS A 1 304 ? 25.005 -6.444 -16.661 1.00 80.12 304 LYS A O 1
ATOM 2374 N N . GLY A 1 305 ? 26.554 -5.860 -15.139 1.00 82.88 305 GLY A N 1
ATOM 2375 C CA . GLY A 1 305 ? 26.867 -4.559 -15.728 1.00 82.88 305 GLY A CA 1
ATOM 2376 C C . GLY A 1 305 ? 27.602 -4.693 -17.059 1.00 82.88 305 GLY A C 1
ATOM 2377 O O . GLY A 1 305 ? 27.178 -4.087 -18.035 1.00 82.88 305 GLY A O 1
ATOM 2378 N N . MET A 1 306 ? 28.596 -5.581 -17.152 1.00 86.00 306 MET A N 1
ATOM 2379 C CA . MET A 1 306 ? 29.287 -5.894 -18.411 1.00 86.00 306 MET A CA 1
ATOM 2380 C C . MET A 1 306 ? 28.312 -6.332 -19.519 1.00 86.00 306 MET A C 1
ATOM 2382 O O . MET A 1 306 ? 28.378 -5.817 -20.631 1.00 86.00 306 MET A O 1
ATOM 2386 N N . MET A 1 307 ? 27.341 -7.204 -19.214 1.00 85.19 307 MET A N 1
ATOM 2387 C CA . MET A 1 307 ? 26.296 -7.588 -20.179 1.00 85.19 307 MET A CA 1
ATOM 2388 C C . MET A 1 307 ? 25.417 -6.406 -20.625 1.00 85.19 307 MET A C 1
ATOM 2390 O O . MET A 1 307 ? 24.987 -6.376 -21.776 1.00 85.19 307 MET A O 1
ATOM 2394 N N . ARG A 1 308 ? 25.152 -5.424 -19.747 1.00 84.94 308 ARG A N 1
ATOM 2395 C CA . ARG A 1 308 ? 24.431 -4.192 -20.121 1.00 84.94 308 ARG A CA 1
ATOM 2396 C C . ARG A 1 308 ? 25.283 -3.283 -21.005 1.00 84.94 308 ARG A C 1
ATOM 2398 O O . ARG A 1 308 ? 24.773 -2.793 -22.002 1.00 84.94 308 ARG A O 1
ATOM 2405 N N . VAL A 1 309 ? 26.573 -3.128 -20.704 1.00 88.06 309 VAL A N 1
ATOM 2406 C CA . VAL A 1 309 ? 27.522 -2.382 -21.551 1.00 88.06 309 VAL A CA 1
ATOM 2407 C C . VAL A 1 309 ? 27.599 -2.977 -22.957 1.00 88.06 309 VAL A C 1
ATOM 2409 O O . VAL A 1 309 ? 27.481 -2.235 -23.925 1.00 88.06 309 VAL A O 1
ATOM 2412 N N . ILE A 1 310 ? 27.714 -4.304 -23.088 1.00 88.56 310 ILE A N 1
ATOM 2413 C CA . ILE A 1 310 ? 27.713 -4.982 -24.397 1.00 88.56 310 ILE A CA 1
ATOM 2414 C C . ILE A 1 310 ? 26.410 -4.698 -25.162 1.00 88.56 310 ILE A C 1
ATOM 2416 O O . ILE A 1 310 ? 26.457 -4.412 -26.357 1.00 88.56 310 ILE A O 1
ATOM 2420 N N . ALA A 1 311 ? 25.258 -4.715 -24.481 1.00 86.69 311 ALA A N 1
ATOM 2421 C CA . ALA A 1 311 ? 23.980 -4.367 -25.098 1.00 86.69 311 ALA A CA 1
ATOM 2422 C C . ALA A 1 311 ? 23.937 -2.903 -25.578 1.00 86.69 311 ALA A C 1
ATOM 2424 O O . ALA A 1 311 ? 23.515 -2.667 -26.705 1.00 86.69 311 ALA A O 1
ATOM 2425 N N . TYR A 1 312 ? 24.424 -1.938 -24.787 1.00 89.75 312 TYR A N 1
ATOM 2426 C CA . TYR A 1 312 ? 24.515 -0.533 -25.211 1.00 89.75 312 TYR A CA 1
ATOM 2427 C C . TYR A 1 312 ? 25.499 -0.327 -26.375 1.00 89.75 312 TYR A C 1
ATOM 2429 O O . TYR A 1 312 ? 25.230 0.478 -27.258 1.00 89.75 312 TYR A O 1
ATOM 2437 N N . ILE A 1 313 ? 26.615 -1.063 -26.428 1.00 90.12 313 ILE A N 1
ATOM 2438 C CA . ILE A 1 313 ? 27.556 -1.010 -27.562 1.00 90.12 313 ILE A CA 1
ATOM 2439 C C . ILE A 1 313 ? 26.895 -1.551 -28.836 1.00 90.12 313 ILE A C 1
ATOM 2441 O O . ILE A 1 313 ? 26.980 -0.917 -29.885 1.00 90.12 313 ILE A O 1
ATOM 2445 N N . ALA A 1 314 ? 26.199 -2.689 -28.751 1.00 88.88 314 ALA A N 1
ATOM 2446 C CA . ALA A 1 314 ? 25.433 -3.227 -29.874 1.00 88.88 314 ALA A CA 1
ATOM 2447 C C . ALA A 1 314 ? 24.337 -2.250 -30.339 1.00 88.88 314 ALA A C 1
ATOM 2449 O O . ALA A 1 314 ? 24.115 -2.095 -31.538 1.00 88.88 314 ALA A O 1
ATOM 2450 N N . ASP A 1 315 ? 23.700 -1.548 -29.401 1.00 88.25 315 ASP A N 1
ATOM 2451 C CA . ASP A 1 315 ? 22.697 -0.529 -29.701 1.00 88.25 315 ASP A CA 1
ATOM 2452 C C . ASP A 1 315 ? 23.300 0.693 -30.424 1.00 88.25 315 ASP A C 1
ATOM 2454 O O . ASP A 1 315 ? 22.823 1.110 -31.479 1.00 88.25 315 ASP A O 1
ATOM 2458 N N . ILE A 1 316 ? 24.444 1.189 -29.942 1.00 90.62 316 ILE A N 1
ATOM 2459 C CA . ILE A 1 316 ? 25.231 2.243 -30.600 1.00 90.62 316 ILE A CA 1
ATOM 2460 C C . ILE A 1 316 ? 25.619 1.843 -32.032 1.00 90.62 316 ILE A C 1
ATOM 2462 O O . ILE A 1 316 ? 25.572 2.690 -32.924 1.00 90.62 316 ILE A O 1
ATOM 2466 N N . LEU A 1 317 ? 25.966 0.578 -32.295 1.00 90.06 317 LEU A N 1
ATOM 2467 C CA . LEU A 1 317 ? 26.256 0.103 -33.656 1.00 90.06 317 LEU A CA 1
ATOM 2468 C C . LEU A 1 317 ? 25.014 0.157 -34.563 1.00 90.06 317 LEU A C 1
ATOM 2470 O O . LEU A 1 317 ? 25.105 0.644 -35.691 1.00 90.06 317 LEU A O 1
ATOM 2474 N N . VAL A 1 318 ? 23.844 -0.266 -34.068 1.00 87.06 318 VAL A N 1
ATOM 2475 C CA . VAL A 1 318 ? 22.569 -0.167 -34.806 1.00 87.06 318 VAL A CA 1
ATOM 2476 C C . VAL A 1 318 ? 22.196 1.298 -35.065 1.00 87.06 318 VAL A C 1
ATOM 2478 O O . VAL A 1 318 ? 21.812 1.644 -36.182 1.00 87.06 318 VAL A O 1
ATOM 2481 N N . LEU A 1 319 ? 22.367 2.182 -34.078 1.00 88.3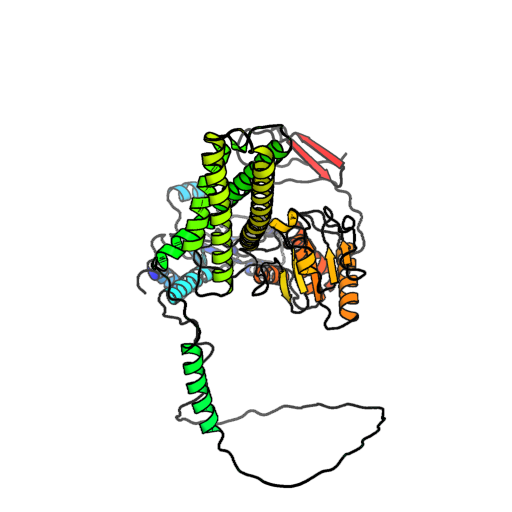1 319 LEU A N 1
ATOM 2482 C CA . LEU A 1 319 ? 22.143 3.622 -34.228 1.00 88.31 319 LEU A CA 1
ATOM 2483 C C . LEU A 1 319 ? 23.080 4.273 -35.249 1.00 88.31 319 LEU A C 1
ATOM 2485 O O . LEU A 1 319 ? 22.619 5.071 -36.064 1.00 88.31 319 LEU A O 1
ATOM 2489 N N . ASN A 1 320 ? 24.367 3.918 -35.250 1.00 87.38 320 ASN A N 1
ATOM 2490 C CA . ASN A 1 320 ? 25.312 4.412 -36.252 1.00 87.38 320 ASN A CA 1
ATOM 2491 C C . ASN A 1 320 ? 24.960 3.905 -37.656 1.00 87.38 320 ASN A C 1
ATOM 2493 O O . ASN A 1 320 ? 25.020 4.680 -38.603 1.00 87.38 320 ASN A O 1
ATOM 2497 N N . MET A 1 321 ? 24.516 2.654 -37.806 1.00 83.69 321 MET A N 1
ATOM 2498 C CA . MET A 1 321 ? 24.029 2.143 -39.093 1.00 83.69 321 MET A CA 1
ATOM 2499 C C . MET A 1 321 ? 22.795 2.919 -39.591 1.00 83.69 321 MET A C 1
ATOM 2501 O O . MET A 1 321 ? 22.730 3.270 -40.767 1.00 83.69 321 MET A O 1
ATOM 2505 N N . ILE A 1 322 ? 21.846 3.249 -38.704 1.00 82.75 322 ILE A N 1
ATOM 2506 C CA . ILE A 1 322 ? 20.683 4.100 -39.026 1.00 82.75 322 ILE A CA 1
ATOM 2507 C C . ILE A 1 322 ? 21.129 5.510 -39.451 1.00 82.75 322 ILE A C 1
ATOM 2509 O O . ILE A 1 322 ? 20.607 6.055 -40.423 1.00 82.75 322 ILE A O 1
ATOM 2513 N N . TYR A 1 323 ? 22.106 6.093 -38.751 1.00 83.00 323 TYR A N 1
ATOM 2514 C CA . TYR A 1 323 ? 22.644 7.417 -39.066 1.00 83.00 323 TYR A CA 1
ATOM 2515 C C . TYR A 1 323 ? 23.392 7.434 -40.410 1.00 83.00 323 TYR A C 1
ATOM 2517 O O . TYR A 1 323 ? 23.169 8.318 -41.232 1.00 83.00 323 TYR A O 1
ATOM 2525 N N . MET A 1 324 ? 24.211 6.415 -40.685 1.00 80.81 324 MET A N 1
ATOM 2526 C CA . MET A 1 324 ? 24.903 6.257 -41.968 1.00 80.81 324 MET A CA 1
ATOM 2527 C C . MET A 1 324 ? 23.916 6.031 -43.119 1.00 80.81 324 MET A C 1
ATOM 2529 O O . MET A 1 324 ? 24.102 6.606 -44.186 1.00 80.81 324 MET A O 1
ATOM 2533 N N . TYR A 1 325 ? 22.828 5.281 -42.905 1.00 79.00 325 TYR A N 1
ATOM 2534 C CA . TYR A 1 325 ? 21.754 5.168 -43.895 1.00 79.00 325 TYR A CA 1
ATOM 2535 C C . TYR A 1 325 ? 21.111 6.524 -44.200 1.00 79.00 325 TYR A C 1
ATOM 2537 O O . TYR A 1 325 ? 20.949 6.855 -45.368 1.00 79.00 325 TYR A O 1
ATOM 2545 N N . PHE A 1 326 ? 20.810 7.343 -43.186 1.00 74.62 326 PHE A N 1
ATOM 2546 C CA . PHE A 1 326 ? 20.288 8.699 -43.404 1.00 74.62 326 PHE A CA 1
ATOM 2547 C C . PHE A 1 326 ? 21.254 9.567 -44.233 1.00 74.62 326 PHE A C 1
ATOM 2549 O O . PHE A 1 326 ? 20.820 10.267 -45.145 1.00 74.62 326 PHE A O 1
ATOM 2556 N N . MET A 1 327 ? 22.562 9.478 -43.969 1.00 72.94 327 MET A N 1
ATOM 2557 C CA . MET A 1 327 ? 23.584 10.218 -44.724 1.00 72.94 327 MET A CA 1
ATOM 2558 C C . MET A 1 327 ? 23.775 9.703 -46.163 1.00 72.94 327 MET A C 1
ATOM 2560 O O . MET A 1 327 ? 24.117 10.488 -47.040 1.00 72.94 327 MET A O 1
ATOM 2564 N N . LEU A 1 328 ? 23.544 8.412 -46.432 1.00 71.75 328 LEU A N 1
ATOM 2565 C CA . LEU A 1 328 ? 23.686 7.807 -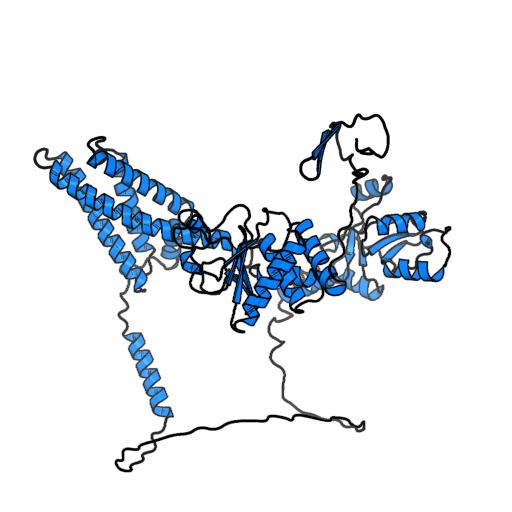47.767 1.00 71.75 328 LEU A CA 1
ATOM 2566 C C . LEU A 1 328 ? 22.403 7.898 -48.619 1.00 71.75 328 LEU A C 1
ATOM 2568 O O . LEU A 1 328 ? 22.488 8.083 -49.832 1.00 71.75 328 LEU A O 1
ATOM 2572 N N . ASP A 1 329 ? 21.219 7.849 -48.001 1.00 66.44 329 ASP A N 1
ATOM 2573 C CA . ASP A 1 329 ? 19.907 8.088 -48.638 1.00 66.44 329 ASP A CA 1
ATOM 2574 C C . ASP A 1 329 ? 19.697 9.575 -49.005 1.00 66.44 329 ASP A C 1
ATOM 2576 O O . ASP A 1 329 ? 18.790 9.922 -49.760 1.00 66.44 329 ASP A O 1
ATOM 2580 N N . PHE A 1 330 ? 20.563 10.465 -48.504 1.00 58.50 330 PHE A N 1
ATOM 2581 C CA . PHE A 1 330 ? 20.717 11.841 -48.992 1.00 58.50 330 PHE A CA 1
ATOM 2582 C C . PHE A 1 330 ? 21.545 11.931 -50.293 1.00 58.50 330 PHE A C 1
ATOM 2584 O O . PHE A 1 330 ? 21.474 12.937 -50.992 1.00 58.50 330 PHE A O 1
ATOM 2591 N N . VAL A 1 331 ? 22.331 10.897 -50.626 1.00 57.69 331 VAL A N 1
ATOM 2592 C CA . VAL A 1 331 ? 23.332 10.916 -51.713 1.00 57.69 331 VAL A CA 1
ATOM 2593 C C . VAL A 1 331 ? 22.973 9.987 -52.885 1.00 57.69 331 VAL A C 1
ATOM 2595 O O . VAL A 1 331 ? 23.481 10.188 -53.986 1.00 57.69 331 VAL A O 1
ATOM 2598 N N . SER A 1 332 ? 22.103 8.984 -52.704 1.00 58.19 332 SER A N 1
ATOM 2599 C CA . SER A 1 332 ? 21.755 8.030 -53.774 1.00 58.19 332 SER A CA 1
ATOM 2600 C C . SER A 1 332 ? 20.291 7.571 -53.750 1.00 58.19 332 SER A C 1
ATOM 2602 O O . SER A 1 332 ? 19.797 7.116 -52.723 1.00 58.19 332 SER A O 1
ATOM 2604 N N . GLU A 1 333 ? 19.602 7.639 -54.895 1.00 62.66 333 GLU A N 1
ATOM 2605 C CA . GLU A 1 333 ? 18.153 7.369 -54.974 1.00 62.66 333 GLU A CA 1
ATOM 2606 C C . GLU A 1 333 ? 17.778 5.901 -55.278 1.00 62.66 333 GLU A C 1
ATOM 2608 O O . GLU A 1 333 ? 16.655 5.479 -55.001 1.00 62.66 333 GLU A O 1
ATOM 2613 N N . HIS A 1 334 ? 18.675 5.090 -55.858 1.00 55.84 334 HIS A N 1
ATOM 2614 C CA . HIS A 1 334 ? 18.223 3.940 -56.666 1.00 55.84 334 HIS A CA 1
ATOM 2615 C C . HIS A 1 334 ? 18.049 2.571 -55.975 1.00 55.84 334 HIS A C 1
ATOM 2617 O O . HIS A 1 334 ? 17.413 1.694 -56.561 1.00 55.84 334 HIS A O 1
ATOM 2623 N N . HIS A 1 335 ? 18.530 2.363 -54.742 1.00 56.34 335 HIS A N 1
ATOM 2624 C CA . HIS A 1 335 ? 18.380 1.076 -54.023 1.00 56.34 335 HIS A CA 1
ATOM 2625 C C . HIS A 1 335 ? 17.808 1.194 -52.594 1.00 56.34 335 HIS A C 1
ATOM 2627 O O . HIS A 1 335 ? 17.863 0.242 -51.813 1.00 56.34 335 HIS A O 1
ATOM 2633 N N . ALA A 1 336 ? 17.210 2.339 -52.254 1.00 61.34 336 ALA A N 1
ATOM 2634 C CA . ALA A 1 336 ? 16.840 2.686 -50.881 1.00 61.34 336 ALA A CA 1
ATOM 2635 C C . ALA A 1 336 ? 15.789 1.765 -50.223 1.00 61.34 336 ALA A C 1
ATOM 2637 O O . ALA A 1 336 ? 15.919 1.435 -49.048 1.00 61.34 336 ALA A O 1
ATOM 2638 N N . ARG A 1 337 ? 14.743 1.323 -50.942 1.00 67.50 337 ARG A N 1
ATOM 2639 C CA . ARG A 1 337 ? 13.521 0.796 -50.291 1.00 67.50 337 ARG A CA 1
ATOM 2640 C C . ARG A 1 337 ? 13.720 -0.507 -49.506 1.00 67.50 337 ARG A C 1
ATOM 2642 O O . ARG A 1 337 ? 13.279 -0.586 -48.366 1.00 67.50 337 ARG A O 1
ATOM 2649 N N . ILE A 1 338 ? 14.404 -1.507 -50.071 1.00 70.88 338 ILE A N 1
ATOM 2650 C CA . ILE A 1 338 ? 14.603 -2.813 -49.405 1.00 70.88 338 ILE A CA 1
ATOM 2651 C C . ILE A 1 338 ? 15.502 -2.658 -48.168 1.00 70.88 338 ILE A C 1
ATOM 2653 O O . ILE A 1 338 ? 15.165 -3.132 -47.081 1.00 70.88 338 ILE A O 1
ATOM 2657 N N . TRP A 1 339 ? 16.625 -1.951 -48.318 1.00 76.06 339 TRP A N 1
ATOM 2658 C CA . TRP A 1 339 ? 17.573 -1.712 -47.229 1.00 76.06 339 TRP A CA 1
ATOM 2659 C C . TRP A 1 339 ? 16.991 -0.792 -46.147 1.00 76.06 339 TRP A C 1
ATOM 2661 O O . TRP A 1 339 ? 17.136 -1.087 -44.961 1.00 76.06 339 TRP A O 1
ATOM 2671 N N . GLY A 1 340 ? 16.250 0.250 -46.530 1.00 77.44 340 GLY A N 1
ATOM 2672 C CA . GLY A 1 340 ? 15.519 1.123 -45.612 1.00 77.44 340 GLY A CA 1
ATOM 2673 C C . GLY A 1 340 ? 14.486 0.364 -44.778 1.00 77.44 340 GLY A C 1
ATOM 2674 O O . GLY A 1 340 ? 14.475 0.496 -43.554 1.00 77.44 340 GLY A O 1
ATOM 2675 N N . SER A 1 341 ? 13.676 -0.507 -45.395 1.00 80.25 341 SER A N 1
ATOM 2676 C CA . SER A 1 341 ? 12.732 -1.366 -44.665 1.00 80.25 341 SER A CA 1
ATOM 2677 C C . SER A 1 341 ? 13.438 -2.292 -43.667 1.00 80.25 341 SER A C 1
ATOM 2679 O O . SER A 1 341 ? 13.004 -2.386 -42.518 1.00 80.25 341 SER A O 1
ATOM 2681 N N . LEU A 1 342 ? 14.552 -2.929 -44.053 1.00 84.31 342 LEU A N 1
ATOM 2682 C CA . LEU A 1 342 ? 15.337 -3.792 -43.160 1.00 84.31 342 LEU A CA 1
ATOM 2683 C C . LEU A 1 342 ? 15.895 -3.018 -41.952 1.00 84.31 342 LEU A C 1
ATOM 2685 O O . LEU A 1 342 ? 15.799 -3.475 -40.812 1.00 84.31 342 LEU A O 1
ATOM 2689 N N . ILE A 1 343 ? 16.432 -1.820 -42.188 1.00 83.75 343 ILE A N 1
ATOM 2690 C CA . ILE A 1 343 ? 16.988 -0.948 -41.145 1.00 83.75 343 ILE A CA 1
ATOM 2691 C C . ILE A 1 343 ? 15.893 -0.462 -40.189 1.00 83.75 343 ILE A C 1
ATOM 2693 O O . ILE A 1 343 ? 16.108 -0.422 -38.977 1.00 83.75 343 ILE A O 1
ATOM 2697 N N . VAL A 1 344 ? 14.692 -0.165 -40.694 1.00 84.38 344 VAL A N 1
ATOM 2698 C CA . VAL A 1 344 ? 13.547 0.209 -39.851 1.00 84.38 344 VAL A CA 1
ATOM 2699 C C . VAL A 1 344 ? 13.015 -0.978 -39.044 1.00 84.38 344 VAL A C 1
ATOM 2701 O O . VAL A 1 344 ? 12.673 -0.799 -37.876 1.00 84.38 344 VAL A O 1
ATOM 2704 N N . ILE A 1 345 ? 13.034 -2.203 -39.578 1.00 88.00 345 ILE A N 1
ATOM 2705 C CA . ILE A 1 345 ? 12.724 -3.418 -38.802 1.00 88.00 345 ILE A CA 1
ATOM 2706 C C . ILE A 1 345 ? 13.740 -3.615 -37.662 1.00 88.00 345 ILE A C 1
ATOM 2708 O O . ILE A 1 345 ? 13.346 -3.895 -36.528 1.00 88.00 345 ILE A O 1
ATOM 2712 N N . LEU A 1 346 ? 15.035 -3.400 -37.916 1.00 87.56 346 LEU A N 1
ATOM 2713 C CA . LEU A 1 346 ? 16.076 -3.463 -36.881 1.00 87.56 346 LEU A CA 1
ATOM 2714 C C . LEU A 1 346 ? 15.911 -2.352 -35.825 1.00 87.56 346 LEU A C 1
ATOM 2716 O O . LEU A 1 346 ? 15.988 -2.638 -34.628 1.00 87.56 346 LEU A O 1
ATOM 2720 N N . ARG A 1 347 ? 15.581 -1.117 -36.237 1.00 88.12 347 ARG A N 1
ATOM 2721 C CA . ARG A 1 347 ? 15.209 -0.005 -35.336 1.00 88.12 347 ARG A CA 1
ATOM 2722 C C . ARG A 1 347 ? 14.009 -0.371 -34.458 1.00 88.12 347 ARG A C 1
ATOM 2724 O O . ARG A 1 347 ? 14.046 -0.156 -33.250 1.00 88.12 347 ARG A O 1
ATOM 2731 N N . MET A 1 348 ? 12.971 -0.967 -35.041 1.00 88.81 348 MET A N 1
ATOM 2732 C CA . MET A 1 348 ? 11.766 -1.413 -34.336 1.00 88.81 348 MET A CA 1
ATOM 2733 C C . MET A 1 348 ? 12.055 -2.511 -33.306 1.00 88.81 348 MET A C 1
ATOM 2735 O O . MET A 1 348 ? 11.578 -2.428 -32.172 1.00 88.81 348 MET A O 1
ATOM 2739 N N . LEU A 1 349 ? 12.872 -3.507 -33.663 1.00 90.19 349 LEU A N 1
ATOM 2740 C CA . LEU A 1 349 ? 13.298 -4.572 -32.751 1.00 90.19 349 LEU A CA 1
ATOM 2741 C C . LEU A 1 349 ? 14.100 -4.008 -31.566 1.00 90.19 349 LEU A C 1
ATOM 2743 O O . LEU A 1 349 ? 13.848 -4.372 -30.415 1.00 90.19 349 LEU A O 1
ATOM 2747 N N . ARG A 1 350 ? 15.016 -3.073 -31.844 1.00 89.25 350 ARG A N 1
ATOM 2748 C CA . ARG A 1 350 ? 15.790 -2.322 -30.846 1.00 89.25 350 ARG A CA 1
ATOM 2749 C C . ARG A 1 350 ? 14.884 -1.529 -29.901 1.00 89.25 350 ARG A C 1
ATOM 2751 O O . ARG A 1 350 ? 14.971 -1.675 -28.686 1.00 89.25 350 ARG A O 1
ATOM 2758 N N . LEU A 1 351 ? 13.949 -0.744 -30.437 1.00 89.44 351 LEU A N 1
ATOM 2759 C CA . LEU A 1 351 ? 12.995 0.022 -29.630 1.00 89.44 351 LEU A CA 1
ATOM 2760 C C . LEU A 1 351 ? 12.122 -0.890 -28.758 1.00 89.44 351 LEU A C 1
ATOM 2762 O O . LEU A 1 351 ? 11.882 -0.573 -27.596 1.00 89.44 351 LEU A O 1
ATOM 2766 N N . TYR A 1 352 ? 11.692 -2.044 -29.274 1.00 90.38 352 TYR A N 1
ATOM 2767 C CA . TYR A 1 352 ? 10.911 -3.027 -28.521 1.00 90.38 352 TYR A CA 1
ATOM 2768 C C . TYR A 1 352 ? 11.669 -3.577 -27.301 1.00 90.38 352 TYR A C 1
ATOM 2770 O O . TYR A 1 352 ? 11.117 -3.603 -26.194 1.00 90.38 352 TYR A O 1
ATOM 2778 N N . THR A 1 353 ? 12.940 -3.967 -27.455 1.00 86.50 353 THR A N 1
ATOM 2779 C CA . THR A 1 353 ? 13.746 -4.439 -26.315 1.00 86.50 353 THR A CA 1
ATOM 2780 C C . THR A 1 353 ? 14.003 -3.312 -25.310 1.00 86.50 353 THR A C 1
ATOM 2782 O O . THR A 1 353 ? 13.836 -3.527 -24.104 1.00 86.50 353 THR A O 1
ATOM 2785 N N . THR A 1 354 ? 14.288 -2.096 -25.782 1.00 86.31 354 THR A N 1
ATOM 2786 C CA . THR A 1 354 ? 14.468 -0.898 -24.948 1.00 86.31 354 THR A CA 1
ATOM 2787 C C . THR A 1 354 ? 13.210 -0.548 -24.148 1.00 86.31 354 THR A C 1
ATOM 2789 O O . THR A 1 354 ? 13.294 -0.388 -22.930 1.00 86.31 354 THR A O 1
ATOM 2792 N N . ILE A 1 355 ? 12.026 -0.540 -24.770 1.00 89.12 355 ILE A N 1
ATOM 2793 C CA . ILE A 1 355 ? 10.729 -0.304 -24.107 1.00 89.12 355 ILE A CA 1
ATOM 2794 C C . ILE A 1 355 ? 10.459 -1.362 -23.026 1.00 89.12 355 ILE A C 1
ATOM 2796 O O . ILE A 1 355 ? 9.995 -1.029 -21.931 1.00 89.12 355 ILE A O 1
ATOM 2800 N N . ILE A 1 356 ? 10.793 -2.636 -23.273 1.00 86.50 356 ILE A N 1
ATOM 2801 C CA . ILE A 1 356 ? 10.671 -3.703 -22.265 1.00 86.50 356 ILE A CA 1
ATOM 2802 C C . ILE A 1 356 ? 11.601 -3.460 -21.070 1.00 86.50 356 ILE A C 1
ATOM 2804 O O . ILE A 1 356 ? 11.181 -3.658 -19.924 1.00 86.50 356 ILE A O 1
ATOM 2808 N N . MET A 1 357 ? 12.847 -3.039 -21.300 1.00 83.19 357 MET A N 1
ATOM 2809 C CA . MET A 1 357 ? 13.791 -2.756 -20.213 1.00 83.19 357 MET A CA 1
ATOM 2810 C C . MET A 1 357 ? 13.395 -1.499 -19.430 1.00 83.19 357 MET A C 1
ATOM 2812 O O . MET A 1 357 ? 13.320 -1.554 -18.201 1.00 83.19 357 MET A O 1
ATOM 2816 N N . GLN A 1 358 ? 13.037 -0.409 -20.113 1.00 85.06 358 GLN A N 1
ATOM 2817 C CA . GLN A 1 358 ? 12.515 0.811 -19.492 1.00 85.06 358 GLN A CA 1
ATOM 2818 C C . GLN A 1 358 ? 11.271 0.516 -18.642 1.00 85.06 358 GLN A C 1
ATOM 2820 O O . GLN A 1 358 ? 11.220 0.923 -17.483 1.00 85.06 358 GLN A O 1
ATOM 2825 N N . LYS A 1 359 ? 10.309 -0.272 -19.148 1.00 85.12 359 LYS A N 1
ATOM 2826 C CA . LYS A 1 359 ? 9.114 -0.693 -18.394 1.00 85.12 359 LYS A CA 1
ATOM 2827 C C . LYS A 1 359 ? 9.468 -1.439 -17.102 1.00 85.12 359 LYS A C 1
ATOM 2829 O O . LYS A 1 359 ? 8.836 -1.197 -16.072 1.00 85.12 359 LYS A O 1
ATOM 2834 N N . LYS A 1 360 ? 10.473 -2.324 -17.125 1.00 81.94 360 LYS A N 1
ATOM 2835 C CA . LYS A 1 360 ? 10.956 -3.032 -15.922 1.00 81.94 360 LYS A CA 1
ATOM 2836 C C . LYS A 1 360 ? 11.557 -2.057 -14.905 1.00 81.94 360 LYS A C 1
ATOM 2838 O O . LYS A 1 360 ? 11.172 -2.099 -13.737 1.00 81.94 360 LYS A O 1
ATOM 2843 N N . THR A 1 361 ? 12.448 -1.164 -15.339 1.00 81.81 361 THR A N 1
ATOM 2844 C CA . THR A 1 361 ? 13.105 -0.169 -14.470 1.00 81.81 361 THR A CA 1
ATOM 2845 C C . THR A 1 361 ? 12.098 0.817 -13.874 1.00 81.81 361 THR A C 1
ATOM 2847 O O . THR A 1 361 ? 12.069 1.021 -12.659 1.00 81.81 361 THR A O 1
ATOM 2850 N N . LEU A 1 362 ? 11.203 1.357 -14.704 1.00 83.56 362 LEU A N 1
ATOM 2851 C CA . LEU A 1 362 ? 10.157 2.296 -14.303 1.00 83.56 362 LEU A CA 1
ATOM 2852 C C . LEU A 1 362 ? 9.146 1.647 -13.342 1.00 83.56 362 LEU A C 1
ATOM 2854 O O . LEU A 1 362 ? 8.760 2.258 -12.346 1.00 83.56 362 LEU A O 1
ATOM 2858 N N . SER A 1 363 ? 8.773 0.381 -13.567 1.00 80.31 363 SER A N 1
ATOM 2859 C CA . SER A 1 363 ? 7.938 -0.370 -12.621 1.00 80.31 363 SER A CA 1
ATOM 2860 C C . SER A 1 363 ? 8.646 -0.609 -11.285 1.00 80.31 363 SER A C 1
ATOM 2862 O O . SER A 1 363 ? 8.047 -0.403 -10.230 1.00 80.31 363 SER A O 1
ATOM 2864 N N . ALA A 1 364 ? 9.930 -0.983 -11.295 1.00 80.00 364 ALA A N 1
ATOM 2865 C CA . ALA A 1 364 ? 10.705 -1.140 -10.065 1.00 80.00 364 ALA A CA 1
ATOM 2866 C C . ALA A 1 364 ? 10.792 0.180 -9.273 1.00 80.00 364 ALA A C 1
ATOM 2868 O O . ALA A 1 364 ? 10.631 0.171 -8.050 1.00 80.00 364 ALA A O 1
ATOM 2869 N N . TYR A 1 365 ? 10.964 1.314 -9.963 1.00 81.06 365 TYR A N 1
ATOM 2870 C CA . TYR A 1 365 ? 10.910 2.648 -9.365 1.00 81.06 365 TYR A CA 1
ATOM 2871 C C . TYR A 1 365 ? 9.539 2.942 -8.734 1.00 81.06 365 TYR A C 1
ATOM 2873 O O . TYR A 1 365 ? 9.469 3.267 -7.546 1.00 81.06 365 TYR A O 1
ATOM 2881 N N . PHE A 1 366 ? 8.440 2.780 -9.483 1.00 80.44 366 PHE A N 1
ATOM 2882 C CA . PHE A 1 366 ? 7.096 3.063 -8.971 1.00 80.44 366 PHE A CA 1
ATOM 2883 C C . PHE A 1 366 ? 6.703 2.149 -7.807 1.00 80.44 366 PHE A C 1
ATOM 2885 O O . PHE A 1 366 ? 6.191 2.648 -6.805 1.00 80.44 366 PHE A O 1
ATOM 2892 N N . ARG A 1 367 ? 7.001 0.843 -7.874 1.00 76.44 367 ARG A N 1
ATOM 2893 C CA . ARG A 1 367 ? 6.800 -0.090 -6.750 1.00 76.44 367 ARG A CA 1
ATOM 2894 C C . ARG A 1 367 ? 7.599 0.345 -5.519 1.00 76.44 367 ARG A C 1
ATOM 2896 O O . ARG A 1 367 ? 7.029 0.427 -4.434 1.00 76.44 367 ARG A O 1
ATOM 2903 N N . LYS A 1 368 ? 8.885 0.696 -5.671 1.00 77.50 368 LYS A N 1
ATOM 2904 C CA . LYS A 1 368 ? 9.729 1.196 -4.567 1.00 77.50 368 LYS A CA 1
ATOM 2905 C C . LYS A 1 368 ? 9.150 2.468 -3.941 1.00 77.50 368 LYS A C 1
ATOM 2907 O O . LYS A 1 368 ? 9.109 2.574 -2.719 1.00 77.50 368 LYS A O 1
ATOM 2912 N N . GLN A 1 369 ? 8.664 3.406 -4.754 1.00 77.50 369 GLN A N 1
ATOM 2913 C CA . GLN A 1 369 ? 8.068 4.654 -4.276 1.00 77.50 369 GLN A CA 1
ATOM 2914 C C . GLN A 1 369 ? 6.706 4.435 -3.593 1.00 77.50 369 GLN A C 1
ATOM 2916 O O . GLN A 1 369 ? 6.435 5.041 -2.557 1.00 77.50 369 GLN A O 1
ATOM 2921 N N . PHE A 1 370 ? 5.861 3.546 -4.121 1.00 74.62 370 PHE A N 1
ATOM 2922 C CA . PHE A 1 370 ? 4.557 3.214 -3.535 1.00 74.62 370 PHE A CA 1
ATOM 2923 C C . PHE A 1 370 ? 4.699 2.418 -2.225 1.00 74.62 370 PHE A C 1
ATOM 2925 O O . PHE A 1 370 ? 3.955 2.640 -1.268 1.00 74.62 370 PHE A O 1
ATOM 2932 N N . ASN A 1 371 ? 5.714 1.554 -2.139 1.00 74.69 371 ASN A N 1
ATOM 2933 C CA . ASN A 1 371 ? 6.006 0.718 -0.972 1.00 74.69 371 ASN A CA 1
ATOM 2934 C C . ASN A 1 371 ? 6.993 1.349 0.021 1.00 74.69 371 ASN A C 1
ATOM 2936 O O . ASN A 1 371 ? 7.293 0.734 1.037 1.00 74.69 371 ASN A O 1
ATOM 2940 N N . ARG A 1 372 ? 7.451 2.591 -0.201 1.00 72.81 372 ARG A N 1
ATOM 2941 C CA . ARG A 1 372 ? 8.489 3.269 0.611 1.00 72.81 372 ARG A CA 1
ATOM 2942 C C . ARG A 1 372 ? 8.214 3.374 2.117 1.00 72.81 372 ARG A C 1
ATOM 2944 O O . ARG A 1 372 ? 9.119 3.691 2.874 1.00 72.81 372 ARG A O 1
ATOM 2951 N N . SER A 1 373 ? 6.955 3.199 2.514 1.00 66.81 373 SER A N 1
ATOM 2952 C CA . SER A 1 373 ? 6.464 3.306 3.896 1.00 66.81 373 SER A CA 1
ATOM 2953 C C . SER A 1 373 ? 5.958 1.975 4.451 1.00 66.81 373 SER A C 1
ATOM 2955 O O . SER A 1 373 ? 5.243 1.954 5.449 1.00 66.81 373 SER A O 1
ATOM 2957 N N . ARG A 1 374 ? 6.268 0.868 3.769 1.00 76.69 374 ARG A N 1
ATOM 2958 C CA . ARG A 1 374 ? 5.754 -0.464 4.069 1.00 76.69 374 ARG A CA 1
ATOM 2959 C C . ARG A 1 374 ? 6.884 -1.433 4.370 1.00 76.69 374 ARG A C 1
ATOM 2961 O O . ARG A 1 374 ? 7.881 -1.485 3.651 1.00 76.69 374 ARG A O 1
ATOM 2968 N N . ASN A 1 375 ? 6.713 -2.222 5.421 1.00 69.88 375 ASN A N 1
ATOM 2969 C CA . ASN A 1 375 ? 7.699 -3.210 5.838 1.00 69.88 375 ASN A CA 1
ATOM 2970 C C . ASN A 1 375 ? 7.587 -4.481 4.973 1.00 69.88 375 ASN A C 1
ATOM 2972 O O . ASN A 1 375 ? 6.933 -5.454 5.351 1.00 69.88 375 ASN A O 1
ATOM 2976 N N . GLY A 1 376 ? 8.109 -4.428 3.747 1.00 67.50 376 GLY A N 1
ATOM 2977 C CA . GLY A 1 376 ? 8.135 -5.580 2.840 1.00 67.50 376 GLY A CA 1
ATOM 2978 C C . GLY A 1 376 ? 9.113 -6.662 3.310 1.00 67.50 376 GLY A C 1
ATOM 2979 O O . GLY A 1 376 ? 10.086 -6.353 3.997 1.00 67.50 376 GLY A O 1
ATOM 2980 N N . LEU A 1 377 ? 8.896 -7.923 2.916 1.00 61.22 377 LEU A N 1
ATOM 2981 C CA . LEU A 1 377 ? 9.893 -8.980 3.132 1.00 61.22 377 LEU A CA 1
ATOM 2982 C C . LEU A 1 377 ? 11.247 -8.563 2.550 1.00 61.22 377 LEU A C 1
ATOM 2984 O O . LEU A 1 377 ? 11.318 -8.105 1.401 1.00 61.22 377 LEU A O 1
ATOM 2988 N N . ALA A 1 378 ? 12.307 -8.789 3.329 1.00 51.16 378 ALA A N 1
ATOM 2989 C CA . ALA A 1 378 ? 13.683 -8.543 2.922 1.00 51.16 378 ALA A CA 1
ATOM 2990 C C . ALA A 1 378 ? 13.954 -9.132 1.526 1.00 51.16 378 ALA A C 1
ATOM 2992 O O . ALA A 1 378 ? 13.554 -10.254 1.217 1.00 51.16 378 ALA A O 1
ATOM 2993 N N . ASN A 1 379 ? 14.617 -8.345 0.678 1.00 50.25 379 ASN A N 1
ATOM 2994 C CA . ASN A 1 379 ? 14.959 -8.667 -0.713 1.00 50.25 379 ASN A CA 1
ATOM 2995 C C . ASN A 1 379 ? 13.784 -8.810 -1.707 1.00 50.25 379 ASN A C 1
ATOM 2997 O O . ASN A 1 379 ? 14.028 -9.103 -2.877 1.00 50.25 379 ASN A O 1
ATOM 3001 N N . SER A 1 380 ? 12.533 -8.530 -1.318 1.00 57.62 380 SER A N 1
ATOM 3002 C CA . SER A 1 380 ? 11.400 -8.471 -2.256 1.00 57.62 380 SER A CA 1
ATOM 3003 C C . SER A 1 380 ? 11.007 -7.026 -2.607 1.00 57.62 380 SER A C 1
ATOM 3005 O O . SER A 1 380 ? 10.871 -6.169 -1.739 1.00 57.62 380 SER A O 1
ATOM 3007 N N . SER A 1 381 ? 10.781 -6.741 -3.895 1.00 61.41 381 SER A N 1
ATOM 3008 C CA . SER A 1 381 ? 10.179 -5.471 -4.357 1.00 61.41 381 SER A CA 1
ATOM 3009 C C . SER A 1 381 ? 8.647 -5.452 -4.222 1.00 61.41 381 SER A C 1
ATOM 3011 O O . SER A 1 381 ? 7.989 -4.482 -4.611 1.00 61.41 381 SER A O 1
ATOM 3013 N N . MET A 1 382 ? 8.084 -6.539 -3.691 1.00 69.88 382 MET A N 1
ATOM 3014 C CA . MET A 1 382 ? 6.658 -6.745 -3.499 1.00 69.88 382 MET A CA 1
ATOM 3015 C C . MET A 1 382 ? 6.168 -6.092 -2.210 1.00 69.88 382 MET A C 1
ATOM 3017 O O . MET A 1 382 ? 6.823 -6.090 -1.172 1.00 69.88 382 MET A O 1
ATOM 3021 N N . ASP A 1 383 ? 4.945 -5.591 -2.278 1.00 77.75 383 ASP A N 1
ATOM 3022 C CA . ASP A 1 383 ? 4.176 -5.135 -1.140 1.00 77.75 383 ASP A CA 1
ATOM 3023 C C . ASP A 1 383 ? 3.586 -6.322 -0.369 1.00 77.75 383 ASP A C 1
ATOM 3025 O O . ASP A 1 383 ? 2.397 -6.628 -0.498 1.00 77.75 383 ASP A O 1
ATOM 3029 N N . LEU A 1 384 ? 4.434 -7.022 0.380 1.00 80.81 384 LEU A N 1
ATOM 3030 C CA . LEU A 1 384 ? 4.067 -8.195 1.165 1.00 80.81 384 LEU A CA 1
ATOM 3031 C C . LEU A 1 384 ? 4.743 -8.095 2.535 1.00 80.81 384 LEU A C 1
ATOM 3033 O O . LEU A 1 384 ? 5.967 -8.135 2.621 1.00 80.81 384 LEU A O 1
ATOM 3037 N N . THR A 1 385 ? 3.947 -7.944 3.592 1.00 86.25 385 THR A N 1
ATOM 3038 C CA . THR A 1 385 ? 4.411 -7.860 4.983 1.00 86.25 385 THR A CA 1
ATOM 3039 C C . THR A 1 385 ? 3.980 -9.101 5.746 1.00 86.25 385 THR A C 1
ATOM 3041 O O . THR A 1 385 ? 2.797 -9.442 5.758 1.00 86.25 385 THR A O 1
ATOM 3044 N N . LEU A 1 386 ? 4.929 -9.729 6.437 1.00 86.62 386 LEU A N 1
ATOM 3045 C CA . LEU A 1 386 ? 4.661 -10.770 7.421 1.00 86.62 386 LEU A CA 1
ATOM 3046 C C . LEU A 1 386 ? 4.237 -10.108 8.744 1.00 86.62 386 LEU A C 1
ATOM 3048 O O . LEU A 1 386 ? 5.039 -9.424 9.378 1.00 86.62 386 LEU A O 1
ATOM 3052 N N . ILE A 1 387 ? 2.974 -10.266 9.139 1.00 90.19 387 ILE A N 1
ATOM 3053 C CA . ILE A 1 387 ? 2.456 -9.731 10.409 1.00 90.19 387 ILE A CA 1
ATOM 3054 C C . ILE A 1 387 ? 2.835 -10.689 11.547 1.00 90.19 387 ILE A C 1
ATOM 3056 O O . ILE A 1 387 ? 3.450 -10.274 12.528 1.00 90.19 387 ILE A O 1
ATOM 3060 N N . THR A 1 388 ? 2.570 -11.981 11.348 1.00 87.69 388 THR A N 1
ATOM 3061 C CA . THR A 1 388 ? 3.053 -13.116 12.157 1.00 87.69 388 THR A CA 1
ATOM 3062 C C . THR A 1 388 ? 3.553 -14.212 11.210 1.00 87.69 388 THR A C 1
ATOM 3064 O O . THR A 1 388 ? 3.306 -14.118 10.009 1.00 87.69 388 THR A O 1
ATOM 3067 N N . GLY A 1 389 ? 4.204 -15.271 11.709 1.00 86.69 389 GLY A N 1
ATOM 3068 C CA . GLY A 1 389 ? 4.711 -16.371 10.866 1.00 86.69 389 GLY A CA 1
ATOM 3069 C C . GLY A 1 389 ? 3.681 -16.965 9.887 1.00 86.69 389 GLY A C 1
ATOM 3070 O O . GLY A 1 389 ? 4.045 -17.355 8.778 1.00 86.69 389 GLY A O 1
ATOM 3071 N N . HIS A 1 390 ? 2.394 -16.934 10.255 1.00 87.69 390 HIS A N 1
ATOM 3072 C CA . HIS A 1 390 ? 1.286 -17.512 9.488 1.00 87.69 390 HIS A CA 1
ATOM 3073 C C . HIS A 1 390 ? 0.342 -16.474 8.849 1.00 87.69 390 HIS A C 1
ATOM 3075 O O . HIS A 1 390 ? -0.557 -16.857 8.100 1.00 87.69 390 HIS A O 1
ATOM 3081 N N . ILE A 1 391 ? 0.541 -15.167 9.084 1.00 90.94 391 ILE A N 1
ATOM 3082 C CA . ILE A 1 391 ? -0.367 -14.099 8.624 1.00 90.94 391 ILE A CA 1
ATOM 3083 C C . ILE A 1 391 ? 0.380 -13.052 7.797 1.00 90.94 391 ILE A C 1
ATOM 3085 O O . ILE A 1 391 ? 1.348 -12.438 8.249 1.00 90.94 391 ILE A O 1
ATOM 3089 N N . ILE A 1 392 ? -0.134 -12.775 6.598 1.00 90.06 392 ILE A N 1
ATOM 3090 C CA . ILE A 1 392 ? 0.419 -11.791 5.663 1.00 90.06 392 ILE A CA 1
ATOM 3091 C C . ILE A 1 392 ? -0.594 -10.698 5.348 1.00 90.06 392 ILE A C 1
ATOM 3093 O O . ILE A 1 392 ? -1.737 -10.976 4.979 1.00 90.06 392 ILE A O 1
ATOM 3097 N N . ALA A 1 393 ? -0.113 -9.457 5.366 1.00 90.31 393 ALA A N 1
ATOM 3098 C CA . ALA A 1 393 ? -0.782 -8.310 4.771 1.00 90.31 393 ALA A CA 1
ATOM 3099 C C . ALA A 1 393 ? -0.129 -7.961 3.426 1.00 90.31 393 ALA A C 1
ATOM 3101 O O . ALA A 1 393 ? 1.082 -7.741 3.356 1.00 90.31 393 ALA A O 1
ATOM 3102 N N . MET A 1 394 ? -0.922 -7.853 2.359 1.00 87.31 394 MET A N 1
ATOM 3103 C CA . MET A 1 394 ? -0.445 -7.389 1.048 1.00 87.31 394 MET A CA 1
ATOM 3104 C C . MET A 1 394 ? -1.457 -6.458 0.367 1.00 87.31 394 MET A C 1
ATOM 3106 O O . MET A 1 394 ? -2.623 -6.391 0.764 1.00 87.31 394 MET A O 1
ATOM 3110 N N . SER A 1 395 ? -1.028 -5.716 -0.657 1.00 86.19 395 SER A N 1
ATOM 3111 C CA . SER A 1 395 ? -1.955 -5.000 -1.547 1.00 86.19 395 SER A CA 1
ATOM 3112 C C . SER A 1 395 ? -2.365 -5.840 -2.758 1.00 86.19 395 SER A C 1
ATOM 3114 O O . SER A 1 395 ? -1.825 -6.919 -3.006 1.00 86.19 395 SER A O 1
ATOM 3116 N N . TRP A 1 396 ? -3.358 -5.330 -3.493 1.00 83.38 396 TRP A N 1
ATOM 3117 C CA . TRP A 1 396 ? -3.932 -5.944 -4.687 1.00 83.38 396 TRP A CA 1
ATOM 3118 C C . TRP A 1 396 ? -2.861 -6.435 -5.677 1.00 83.38 396 TRP A C 1
ATOM 3120 O O . TRP A 1 396 ? -2.086 -5.608 -6.171 1.00 83.38 396 TRP A O 1
ATOM 3130 N N . PRO A 1 397 ? -2.829 -7.742 -5.997 1.00 74.81 397 PRO A N 1
ATOM 3131 C CA . PRO A 1 397 ? -2.000 -8.268 -7.064 1.00 74.81 397 PRO A CA 1
ATOM 3132 C C . PRO A 1 397 ? -2.666 -7.982 -8.414 1.00 74.81 397 PRO A C 1
ATOM 3134 O O . PRO A 1 397 ? -3.685 -8.569 -8.770 1.00 74.81 397 PRO A O 1
ATOM 3137 N N . GLY A 1 398 ? -2.083 -7.045 -9.151 1.00 69.31 398 GLY A N 1
ATOM 3138 C CA . GLY A 1 398 ? -2.553 -6.624 -10.460 1.00 69.31 398 GLY A CA 1
ATOM 3139 C C . GLY A 1 398 ? -1.977 -7.447 -11.608 1.00 69.31 398 GLY A C 1
ATOM 3140 O O . GLY A 1 398 ? -0.889 -8.022 -11.514 1.00 69.31 398 GLY A O 1
ATOM 3141 N N . SER A 1 399 ? -2.693 -7.430 -12.727 1.00 67.50 399 SER A N 1
ATOM 3142 C CA . SER A 1 399 ? -2.201 -7.822 -14.047 1.00 67.50 399 SER A CA 1
ATOM 3143 C C . SER A 1 399 ? -1.828 -6.577 -14.870 1.00 67.50 399 SER A C 1
ATOM 3145 O O . SER A 1 399 ? -2.140 -5.445 -14.494 1.00 67.50 399 SER A O 1
ATOM 3147 N N . SER A 1 400 ? -1.128 -6.773 -15.989 1.00 69.06 400 SER A N 1
ATOM 3148 C CA . SER A 1 400 ? -0.880 -5.751 -17.021 1.00 69.06 400 SER A CA 1
ATOM 3149 C C . SER A 1 400 ? -0.438 -4.378 -16.472 1.00 69.06 400 SER A C 1
ATOM 3151 O O . SER A 1 400 ? 0.669 -4.276 -15.940 1.00 69.06 400 SER A O 1
ATOM 3153 N N . LEU A 1 401 ? -1.259 -3.327 -16.602 1.00 62.22 401 LEU A N 1
ATOM 3154 C CA . LEU A 1 401 ? -0.923 -1.958 -16.182 1.00 62.22 401 LEU A CA 1
ATOM 3155 C C . LEU A 1 401 ? -0.861 -1.794 -14.656 1.00 62.22 401 LEU A C 1
ATOM 3157 O O . LEU A 1 401 ? 0.083 -1.181 -14.164 1.00 62.22 401 LEU A O 1
ATOM 3161 N N . ASP A 1 402 ? -1.783 -2.401 -13.900 1.00 63.75 402 ASP A N 1
ATOM 3162 C CA . ASP A 1 402 ? -1.785 -2.332 -12.428 1.00 63.75 402 ASP A CA 1
ATOM 3163 C C . ASP A 1 402 ? -0.468 -2.867 -11.837 1.00 63.75 402 ASP A C 1
ATOM 3165 O O . ASP A 1 402 ? 0.036 -2.350 -10.838 1.00 63.75 402 ASP A O 1
ATOM 3169 N N . SER A 1 403 ? 0.127 -3.881 -12.476 1.00 68.19 403 SER A N 1
ATOM 3170 C CA . SER A 1 403 ? 1.408 -4.462 -12.054 1.00 68.19 403 SER A CA 1
ATOM 3171 C C . SER A 1 403 ? 2.598 -3.492 -12.142 1.00 68.19 403 SER A C 1
ATOM 3173 O O . SER A 1 403 ? 3.656 -3.779 -11.576 1.00 68.19 403 SER A O 1
ATOM 3175 N N . MET A 1 404 ? 2.459 -2.336 -12.810 1.00 66.06 404 MET A N 1
ATOM 3176 C CA . MET A 1 404 ? 3.540 -1.350 -12.898 1.00 66.06 404 MET A CA 1
ATOM 3177 C C . MET A 1 404 ? 3.829 -0.695 -11.541 1.00 66.06 404 MET A C 1
ATOM 3179 O O . MET A 1 404 ? 4.997 -0.492 -11.220 1.00 66.06 404 MET A O 1
ATOM 3183 N N . TRP A 1 405 ? 2.805 -0.445 -10.717 1.00 65.06 405 TRP A N 1
ATOM 3184 C CA . TRP A 1 405 ? 2.942 0.144 -9.373 1.00 65.06 405 TRP A CA 1
ATOM 3185 C C . TRP A 1 405 ? 2.440 -0.764 -8.232 1.00 65.06 405 TRP A C 1
ATOM 3187 O O . TRP A 1 405 ? 2.634 -0.432 -7.062 1.00 65.06 405 TRP A O 1
ATOM 3197 N N . ARG A 1 406 ? 1.825 -1.916 -8.540 1.00 71.81 406 ARG A N 1
ATOM 3198 C CA . ARG A 1 406 ? 1.363 -2.929 -7.568 1.00 71.81 406 ARG A CA 1
ATOM 3199 C C . ARG A 1 406 ? 2.128 -4.249 -7.698 1.00 71.81 406 ARG A C 1
ATOM 3201 O O . ARG A 1 406 ? 2.956 -4.421 -8.589 1.00 71.81 406 ARG A O 1
ATOM 3208 N N . ASN A 1 407 ? 1.815 -5.200 -6.818 1.00 71.00 407 ASN A N 1
ATOM 3209 C CA . ASN A 1 407 ? 2.282 -6.582 -6.930 1.00 71.00 407 ASN A CA 1
ATOM 3210 C C . ASN A 1 407 ? 1.835 -7.183 -8.271 1.00 71.00 407 ASN A C 1
ATOM 3212 O O . ASN A 1 407 ? 0.679 -7.024 -8.653 1.00 71.00 407 ASN A O 1
ATOM 3216 N N . ASN A 1 408 ? 2.723 -7.889 -8.970 1.00 68.94 408 ASN A N 1
ATOM 3217 C CA . ASN A 1 408 ? 2.342 -8.705 -10.123 1.00 68.94 408 ASN A CA 1
ATOM 3218 C C . ASN A 1 408 ? 1.754 -10.022 -9.616 1.00 68.94 408 ASN A C 1
ATOM 3220 O O . ASN A 1 408 ? 2.373 -10.699 -8.798 1.00 68.94 408 ASN A O 1
ATOM 3224 N N . ILE A 1 409 ? 0.580 -10.395 -10.117 1.00 69.75 409 ILE A N 1
ATOM 3225 C CA . ILE A 1 409 ? -0.136 -11.599 -9.687 1.00 69.75 409 ILE A CA 1
ATOM 3226 C C . ILE A 1 409 ? 0.691 -12.892 -9.790 1.00 69.75 409 ILE A C 1
ATOM 3228 O O . ILE A 1 409 ? 0.627 -13.708 -8.868 1.00 69.75 409 ILE A O 1
ATOM 3232 N N . ARG A 1 410 ? 1.546 -13.006 -10.820 1.00 66.12 410 ARG A N 1
ATOM 3233 C CA . ARG A 1 410 ? 2.468 -14.141 -11.026 1.00 66.12 410 ARG A CA 1
ATOM 3234 C C . ARG A 1 410 ? 3.567 -14.225 -9.962 1.00 66.12 410 ARG A C 1
ATOM 3236 O O . ARG A 1 410 ? 3.944 -15.312 -9.543 1.00 66.12 410 ARG A O 1
ATOM 3243 N N . ASP A 1 411 ? 4.061 -13.080 -9.483 1.00 64.75 411 ASP A N 1
ATOM 3244 C CA . ASP A 1 411 ? 5.132 -13.032 -8.473 1.00 64.75 411 ASP A CA 1
ATOM 3245 C C . ASP A 1 411 ? 4.613 -13.520 -7.101 1.00 64.75 411 ASP A C 1
ATOM 3247 O O . ASP A 1 411 ? 5.367 -14.068 -6.299 1.00 64.75 411 ASP A O 1
ATOM 3251 N N . VAL A 1 412 ? 3.310 -13.349 -6.834 1.00 65.31 412 VAL A N 1
ATOM 3252 C CA . VAL A 1 412 ? 2.669 -13.781 -5.579 1.00 65.31 412 VAL A CA 1
ATOM 3253 C C . VAL A 1 412 ? 2.268 -15.263 -5.627 1.00 65.31 412 VAL A C 1
ATOM 3255 O O . VAL A 1 412 ? 2.158 -15.897 -4.584 1.00 65.31 412 VAL A O 1
ATOM 3258 N N . GLU A 1 413 ? 1.988 -15.817 -6.813 1.00 59.25 413 GLU A N 1
ATOM 3259 C CA . GLU A 1 413 ? 1.321 -17.110 -7.105 1.00 59.25 413 GLU A CA 1
ATOM 3260 C C . GLU A 1 413 ? 1.775 -18.321 -6.262 1.00 59.25 413 GLU A C 1
ATOM 3262 O O . GLU A 1 413 ? 0.953 -19.150 -5.880 1.00 59.25 413 GLU A O 1
ATOM 3267 N N . ARG A 1 414 ? 3.061 -18.391 -5.898 1.00 53.62 414 ARG A N 1
ATOM 3268 C CA . ARG A 1 414 ? 3.732 -19.618 -5.431 1.00 53.62 414 ARG A CA 1
ATOM 3269 C C . ARG A 1 414 ? 3.364 -20.135 -4.026 1.00 53.62 414 ARG A C 1
ATOM 3271 O O . ARG A 1 414 ? 3.781 -21.235 -3.686 1.00 53.62 414 ARG A O 1
ATOM 3278 N N . ALA A 1 415 ? 2.614 -19.399 -3.199 1.00 46.34 415 ALA A N 1
ATOM 3279 C CA . ALA A 1 415 ? 2.178 -19.897 -1.884 1.00 46.34 415 ALA A CA 1
ATOM 3280 C C . ALA A 1 415 ? 0.927 -19.183 -1.325 1.00 46.34 415 ALA A C 1
ATOM 3282 O O . ALA A 1 415 ? 0.601 -18.068 -1.741 1.00 46.34 415 ALA A O 1
ATOM 3283 N N . ARG A 1 416 ? 0.346 -19.800 -0.279 1.00 59.97 416 ARG A N 1
ATOM 3284 C CA . ARG A 1 416 ? -0.701 -19.303 0.647 1.00 59.97 416 ARG A CA 1
ATOM 3285 C C . ARG A 1 416 ? -2.160 -19.361 0.182 1.00 59.97 416 ARG A C 1
ATOM 3287 O O . ARG A 1 416 ? -2.471 -19.113 -0.981 1.00 59.97 416 ARG A O 1
ATOM 3294 N N . GLY A 1 417 ? -3.042 -19.617 1.154 1.00 61.50 417 GLY A N 1
ATOM 3295 C CA . GLY A 1 417 ? -4.480 -19.369 1.051 1.00 61.50 417 GLY A CA 1
ATOM 3296 C C . GLY A 1 417 ? -4.755 -17.866 1.060 1.00 61.50 417 GLY A C 1
ATOM 3297 O O . GLY A 1 417 ? -4.055 -17.112 1.741 1.00 61.50 417 GLY A O 1
ATOM 3298 N N . ARG A 1 418 ? -5.716 -17.401 0.258 1.00 77.62 418 ARG A N 1
ATOM 3299 C CA . ARG A 1 418 ? -5.893 -15.973 -0.044 1.00 77.62 418 ARG A CA 1
ATOM 3300 C C . ARG A 1 418 ? -7.290 -15.465 0.215 1.00 77.62 418 ARG A C 1
ATOM 3302 O O . ARG A 1 418 ? -8.269 -16.068 -0.211 1.00 77.62 418 ARG A O 1
ATOM 3309 N N . ILE A 1 419 ? -7.342 -14.279 0.810 1.00 86.38 419 ILE A N 1
ATOM 3310 C CA . ILE A 1 419 ? -8.579 -13.585 1.149 1.00 86.38 419 ILE A CA 1
ATOM 3311 C C . ILE A 1 419 ? -8.584 -12.230 0.443 1.00 86.38 419 ILE A C 1
ATOM 3313 O O . ILE A 1 419 ? -7.830 -11.321 0.807 1.00 86.38 419 ILE A O 1
ATOM 3317 N N . ASN A 1 420 ? -9.432 -12.112 -0.582 1.00 89.50 420 ASN A N 1
ATOM 3318 C CA . ASN A 1 420 ? -9.669 -10.858 -1.295 1.00 89.50 420 ASN A CA 1
ATOM 3319 C C . ASN A 1 420 ? -10.814 -10.086 -0.642 1.00 89.50 420 ASN A C 1
ATOM 3321 O O . ASN A 1 420 ? -11.971 -10.493 -0.735 1.00 89.50 420 ASN A O 1
ATOM 3325 N N . LEU A 1 421 ? -10.486 -8.935 -0.057 1.00 91.00 421 LEU A N 1
ATOM 3326 C CA . LEU A 1 421 ? -11.446 -8.026 0.568 1.00 91.00 421 LEU A CA 1
ATOM 3327 C C . LEU A 1 421 ? -11.999 -6.953 -0.395 1.00 91.00 421 LEU A C 1
ATOM 3329 O O . LEU A 1 421 ? -12.657 -6.010 0.044 1.00 91.00 421 LEU A O 1
ATOM 3333 N N . CYS A 1 422 ? -11.690 -7.024 -1.696 1.00 87.94 422 CYS A N 1
ATOM 3334 C CA . CYS A 1 422 ? -12.145 -6.048 -2.687 1.00 87.94 422 CYS A CA 1
ATOM 3335 C C . CYS A 1 422 ? -13.570 -6.337 -3.177 1.00 87.94 422 CYS A C 1
ATOM 3337 O O . CYS A 1 422 ? -13.815 -7.334 -3.865 1.00 87.94 422 CYS A O 1
ATOM 3339 N N . ALA A 1 423 ? -14.495 -5.409 -2.917 1.00 86.00 423 ALA A N 1
ATOM 3340 C CA . ALA A 1 423 ? -15.782 -5.349 -3.611 1.00 86.00 423 ALA A CA 1
ATOM 3341 C C . ALA A 1 423 ? -15.612 -4.896 -5.074 1.00 86.00 423 ALA A C 1
ATOM 3343 O O . ALA A 1 423 ? -16.261 -5.428 -5.968 1.00 86.00 423 ALA A O 1
ATOM 3344 N N . GLU A 1 424 ? -14.682 -3.972 -5.320 1.00 80.44 424 GLU A N 1
ATOM 3345 C CA . GLU A 1 424 ? -14.427 -3.350 -6.621 1.00 80.44 424 GLU A CA 1
ATOM 3346 C C . GLU A 1 424 ? -13.774 -4.293 -7.646 1.00 80.44 424 GLU A C 1
ATOM 3348 O O . GLU A 1 424 ? -14.120 -4.258 -8.822 1.00 80.44 424 GLU A O 1
ATOM 3353 N N . ASN A 1 425 ? -12.870 -5.172 -7.202 1.00 74.81 425 ASN A N 1
ATOM 3354 C CA . ASN A 1 425 ? -12.064 -6.020 -8.079 1.00 74.81 425 ASN A CA 1
ATOM 3355 C C . ASN A 1 425 ? -12.165 -7.494 -7.646 1.00 74.81 425 ASN A C 1
ATOM 3357 O O . ASN A 1 425 ? -11.967 -7.833 -6.474 1.00 74.81 425 ASN A O 1
ATOM 3361 N N . GLY A 1 426 ? -12.428 -8.385 -8.603 1.00 69.38 426 GLY A N 1
ATOM 3362 C CA . GLY A 1 426 ? -12.392 -9.841 -8.433 1.00 69.38 426 GLY A CA 1
ATOM 3363 C C . GLY A 1 426 ? -11.390 -10.487 -9.391 1.00 69.38 426 GLY A C 1
ATOM 3364 O O . GLY A 1 426 ? -10.955 -9.854 -10.347 1.00 69.38 426 GLY A O 1
ATOM 3365 N N . TYR A 1 427 ? -11.032 -11.751 -9.152 1.00 65.81 427 TYR A N 1
ATOM 3366 C CA . TYR A 1 427 ? -10.114 -12.488 -10.034 1.00 65.81 427 TYR A CA 1
ATOM 3367 C C . TYR A 1 427 ? -10.801 -13.200 -11.209 1.00 65.81 427 TYR A C 1
ATOM 3369 O O . TYR A 1 427 ? -10.110 -13.720 -12.073 1.00 65.81 427 TYR A O 1
ATOM 3377 N N . GLY A 1 428 ? -12.137 -13.191 -11.289 1.00 55.53 428 GLY A N 1
ATOM 3378 C CA . GLY A 1 428 ? -12.899 -13.895 -12.337 1.00 55.53 428 GLY A CA 1
ATOM 3379 C C . GLY A 1 428 ? -12.721 -13.368 -13.769 1.00 55.53 428 GLY A C 1
ATOM 3380 O O . GLY A 1 428 ? -13.286 -13.937 -14.689 1.00 55.53 428 GLY A O 1
ATOM 3381 N N . GLN A 1 429 ? -11.952 -12.292 -13.967 1.00 50.25 429 GLN A N 1
ATOM 3382 C CA . GLN A 1 429 ? -11.550 -11.784 -15.288 1.00 50.25 429 GLN A CA 1
ATOM 3383 C C . GLN A 1 429 ? -10.189 -12.338 -15.758 1.00 50.25 429 GLN A C 1
ATOM 3385 O O . GLN A 1 429 ? -9.729 -12.000 -16.846 1.00 50.25 429 GLN A O 1
ATOM 3390 N N . LEU A 1 430 ? -9.510 -13.154 -14.943 1.00 55.09 430 LEU A N 1
ATOM 3391 C CA . LEU A 1 430 ? -8.296 -13.864 -15.345 1.00 55.09 430 LEU A CA 1
ATOM 3392 C C . LEU A 1 430 ? -8.684 -15.198 -15.991 1.00 55.09 430 LEU A C 1
ATOM 3394 O O . LEU A 1 430 ? -9.489 -15.943 -15.441 1.00 55.09 430 LEU A O 1
ATOM 3398 N N . SER A 1 431 ? -8.080 -15.505 -17.143 1.00 44.06 431 SER A N 1
ATOM 3399 C CA . SER A 1 431 ? -8.347 -16.712 -17.946 1.00 44.06 431 SER A CA 1
ATOM 3400 C C . SER A 1 431 ? -7.993 -18.035 -17.254 1.00 44.06 431 SER A C 1
ATOM 3402 O O . SER A 1 431 ? -8.336 -19.105 -17.745 1.00 44.06 431 SER A O 1
ATOM 3404 N N . THR A 1 432 ? -7.316 -17.964 -16.112 1.00 48.34 432 THR A N 1
ATOM 3405 C CA . THR A 1 432 ? -7.091 -19.060 -15.176 1.00 48.34 432 THR A CA 1
ATOM 3406 C C . THR A 1 432 ? -7.470 -18.569 -13.784 1.00 48.34 432 THR A C 1
ATOM 3408 O O . THR A 1 432 ? -7.091 -17.461 -13.400 1.00 48.34 432 THR A O 1
ATOM 3411 N N . VAL A 1 433 ? -8.190 -19.379 -12.997 1.00 53.66 433 VAL A N 1
ATOM 3412 C CA . VAL A 1 433 ? -8.382 -19.110 -11.561 1.00 53.66 433 VAL A CA 1
ATOM 3413 C C . VAL A 1 433 ? -7.010 -19.286 -10.902 1.00 53.66 433 VAL A C 1
ATOM 3415 O O . VAL A 1 433 ? -6.597 -20.431 -10.714 1.00 53.66 433 VAL A O 1
ATOM 3418 N N . PRO A 1 434 ? -6.258 -18.224 -10.544 1.00 52.44 434 PRO A N 1
ATOM 3419 C CA . PRO A 1 434 ? -4.803 -18.359 -10.385 1.00 52.44 434 PRO A CA 1
ATOM 3420 C C . PRO A 1 434 ? -4.385 -19.071 -9.085 1.00 52.44 434 PRO A C 1
ATOM 3422 O O . PRO A 1 434 ? -3.206 -19.134 -8.749 1.00 52.44 434 PRO A O 1
ATOM 3425 N N . PHE A 1 435 ? -5.361 -19.546 -8.306 1.00 60.09 435 PHE A N 1
ATOM 3426 C CA . PHE A 1 435 ? -5.206 -19.999 -6.925 1.00 60.09 435 PHE A CA 1
ATOM 3427 C C . PHE A 1 435 ? -5.945 -21.315 -6.618 1.00 60.09 435 PHE A C 1
ATOM 3429 O O . PHE A 1 435 ? -5.752 -21.854 -5.527 1.00 60.09 435 PHE A O 1
ATOM 3436 N N . GLY A 1 436 ? -6.759 -21.839 -7.548 1.00 62.16 436 GLY A N 1
ATOM 3437 C CA . GLY A 1 436 ? -7.680 -22.957 -7.288 1.00 62.16 436 GLY A CA 1
ATOM 3438 C C . GLY A 1 436 ? -8.548 -22.719 -6.044 1.00 62.16 436 GLY A C 1
ATOM 3439 O O . GLY A 1 436 ? -8.891 -21.577 -5.734 1.00 62.16 436 GLY A O 1
ATOM 3440 N N . ASP A 1 437 ? -8.800 -23.779 -5.275 1.00 61.38 437 ASP A N 1
ATOM 3441 C CA . ASP A 1 437 ? -9.626 -23.759 -4.052 1.00 61.38 437 ASP A CA 1
ATOM 3442 C C . ASP A 1 437 ? -8.989 -23.011 -2.864 1.00 61.38 437 ASP A C 1
ATOM 3444 O O . ASP A 1 437 ? -9.561 -22.925 -1.779 1.00 61.38 437 ASP A O 1
ATOM 3448 N N . ARG A 1 438 ? -7.785 -22.450 -3.033 1.00 71.44 438 ARG A N 1
ATOM 3449 C CA . ARG A 1 438 ? -7.056 -21.708 -1.987 1.00 71.44 438 ARG A CA 1
ATOM 3450 C C . ARG A 1 438 ? -7.437 -20.225 -1.960 1.00 71.44 438 ARG A C 1
ATOM 3452 O O . ARG A 1 438 ? -6.639 -19.383 -1.542 1.00 71.44 438 ARG A O 1
ATOM 3459 N N . PHE A 1 439 ? -8.626 -19.883 -2.445 1.00 76.94 439 PHE A N 1
ATOM 3460 C CA . PHE A 1 439 ? -9.080 -18.511 -2.624 1.00 76.94 439 PHE A CA 1
ATOM 3461 C C . PHE A 1 439 ? -10.507 -18.303 -2.117 1.00 76.94 439 PHE A C 1
ATOM 3463 O O . PHE A 1 439 ? -11.423 -19.003 -2.530 1.00 76.94 439 PHE A O 1
ATOM 3470 N N . SER A 1 440 ? -10.696 -17.270 -1.294 1.00 83.56 440 SER A N 1
ATOM 3471 C CA . SER A 1 440 ? -12.016 -16.777 -0.903 1.00 83.56 440 SER A CA 1
ATOM 3472 C C . SER A 1 440 ? -12.125 -15.258 -1.087 1.00 83.56 440 SER A C 1
ATOM 3474 O O . SER A 1 440 ? -11.144 -14.510 -0.962 1.00 83.56 440 SER A O 1
ATOM 3476 N N . ARG A 1 441 ? -13.333 -14.786 -1.413 1.00 87.88 441 ARG A N 1
ATOM 3477 C CA . ARG A 1 441 ? -13.646 -13.372 -1.653 1.00 87.88 441 ARG A CA 1
ATOM 3478 C C . ARG A 1 441 ? -14.752 -12.910 -0.714 1.00 87.88 441 ARG A C 1
ATOM 3480 O O . ARG A 1 441 ? -15.860 -13.424 -0.770 1.00 87.88 441 ARG A O 1
ATOM 3487 N N . TYR A 1 442 ? -14.480 -11.844 0.029 1.00 90.31 442 TYR A N 1
ATOM 3488 C CA . TYR A 1 442 ? -15.461 -11.174 0.879 1.00 90.31 442 TYR A CA 1
ATOM 3489 C C . TYR A 1 442 ? -15.524 -9.707 0.457 1.00 90.31 442 TYR A C 1
ATOM 3491 O O . TYR A 1 442 ? -14.549 -8.966 0.564 1.00 90.31 442 TYR A O 1
ATOM 3499 N N . ALA A 1 443 ? -16.643 -9.293 -0.132 1.00 90.81 443 ALA A N 1
ATOM 3500 C CA . ALA A 1 443 ? -16.746 -8.002 -0.803 1.00 90.81 443 ALA A CA 1
ATOM 3501 C C . ALA A 1 443 ? -16.905 -6.840 0.196 1.00 90.81 443 ALA A C 1
ATOM 3503 O O . ALA A 1 443 ? -18.021 -6.458 0.539 1.00 90.81 443 ALA A O 1
ATOM 3504 N N . ILE A 1 444 ? -15.793 -6.221 0.610 1.00 92.19 444 ILE A N 1
ATOM 3505 C CA . ILE A 1 444 ? -15.807 -5.024 1.466 1.00 92.19 444 ILE A CA 1
ATOM 3506 C C . ILE A 1 444 ? -15.579 -3.776 0.603 1.00 92.19 444 ILE A C 1
ATOM 3508 O O . ILE A 1 444 ? -14.550 -3.654 -0.070 1.00 92.19 444 ILE A O 1
ATOM 3512 N N . ARG A 1 445 ? -16.522 -2.821 0.620 1.00 89.12 445 ARG A N 1
ATOM 3513 C CA . ARG A 1 445 ? -16.381 -1.530 -0.086 1.00 89.12 445 ARG A CA 1
ATOM 3514 C C . ARG A 1 445 ? -15.180 -0.744 0.448 1.00 89.12 445 ARG A C 1
ATOM 3516 O O . ARG A 1 445 ? -14.873 -0.804 1.639 1.00 89.12 445 ARG A O 1
ATOM 3523 N N . ASP A 1 446 ? -14.487 0.002 -0.415 1.00 88.19 446 ASP A N 1
ATOM 3524 C CA . ASP A 1 446 ? -13.288 0.725 0.024 1.00 88.19 446 ASP A CA 1
ATOM 3525 C C . ASP A 1 446 ? -13.614 1.756 1.117 1.00 88.19 446 ASP A C 1
ATOM 3527 O O . ASP A 1 446 ? -14.715 2.302 1.161 1.00 88.19 446 ASP A O 1
ATOM 3531 N N . HIS A 1 447 ? -12.676 1.963 2.044 1.00 86.69 447 HIS A N 1
ATOM 3532 C CA . HIS A 1 447 ? -12.821 2.790 3.259 1.00 86.69 447 HIS A CA 1
ATOM 3533 C C . HIS A 1 447 ? -13.944 2.415 4.261 1.00 86.69 447 HIS A C 1
ATOM 3535 O O . HIS A 1 447 ? -13.980 2.977 5.359 1.00 86.69 447 HIS A O 1
ATOM 3541 N N . ASN A 1 448 ? -14.800 1.436 3.947 1.00 90.06 448 ASN A N 1
ATOM 3542 C CA . ASN A 1 448 ? -15.898 0.968 4.799 1.00 90.06 448 ASN A CA 1
ATOM 3543 C C . ASN A 1 448 ? -15.484 -0.236 5.673 1.00 90.06 448 ASN A C 1
ATOM 3545 O O . ASN A 1 448 ? -14.457 -0.874 5.425 1.00 90.06 448 ASN A O 1
ATOM 3549 N N . ALA A 1 449 ? -16.289 -0.536 6.695 1.00 92.81 449 ALA A N 1
ATOM 3550 C CA . ALA A 1 449 ? -16.260 -1.811 7.420 1.00 92.81 449 ALA A CA 1
ATOM 3551 C C . ALA A 1 449 ? -17.179 -2.852 6.737 1.00 92.81 449 ALA A C 1
ATOM 3553 O O . ALA A 1 449 ? -17.886 -2.523 5.782 1.00 92.81 449 ALA A O 1
ATOM 3554 N N . CYS A 1 450 ? -17.167 -4.094 7.223 1.00 92.81 450 CYS A N 1
ATOM 3555 C CA . CYS A 1 450 ? -18.093 -5.172 6.844 1.00 92.81 450 CYS A CA 1
ATOM 3556 C C . CYS A 1 450 ? -18.949 -5.602 8.044 1.00 92.81 450 CYS A C 1
ATOM 3558 O O . CYS A 1 450 ? -18.602 -5.261 9.169 1.00 92.81 450 CYS A O 1
ATOM 3560 N N . SER A 1 451 ? -20.029 -6.363 7.831 1.00 93.31 451 SER A N 1
ATOM 3561 C CA . SER A 1 451 ? -20.846 -6.899 8.933 1.00 93.31 451 SER A CA 1
ATOM 3562 C C . SER A 1 451 ? -20.043 -7.842 9.842 1.00 93.31 451 SER A C 1
ATOM 3564 O O . SER A 1 451 ? -19.076 -8.468 9.402 1.00 93.31 451 SER A O 1
ATOM 3566 N N . LEU A 1 452 ? -20.462 -7.969 11.107 1.00 94.31 452 LEU A N 1
ATOM 3567 C CA . LEU A 1 452 ? -19.855 -8.907 12.063 1.00 94.31 452 LEU A CA 1
ATOM 3568 C C . LEU A 1 452 ? -20.001 -10.364 11.598 1.00 94.31 452 LEU A C 1
ATOM 3570 O O . LEU A 1 452 ? -19.059 -11.140 11.717 1.00 94.31 452 LEU A O 1
ATOM 3574 N N . GLU A 1 453 ? -21.132 -10.708 10.977 1.00 93.19 453 GLU A N 1
ATOM 3575 C CA . GLU A 1 453 ? -21.351 -11.999 10.310 1.00 93.19 453 GLU A CA 1
ATOM 3576 C C . GLU A 1 453 ? -20.287 -12.278 9.244 1.00 93.19 453 GLU A C 1
ATOM 3578 O O . GLU A 1 453 ? -19.690 -13.350 9.241 1.00 93.19 453 GLU A O 1
ATOM 3583 N N . GLN A 1 454 ? -19.975 -11.298 8.384 1.00 94.94 454 GLN A N 1
ATOM 3584 C CA . GLN A 1 454 ? -18.937 -11.462 7.366 1.00 94.94 454 GLN A CA 1
ATOM 3585 C C . GLN A 1 454 ? -17.543 -11.609 7.995 1.00 94.94 454 GLN A C 1
ATOM 3587 O O . GLN A 1 454 ? -16.728 -12.362 7.465 1.00 94.94 454 GLN A O 1
ATOM 3592 N N . ILE A 1 455 ? -17.266 -10.958 9.135 1.00 96.25 455 ILE A N 1
ATOM 3593 C CA . ILE A 1 455 ? -16.032 -11.208 9.899 1.00 96.25 455 ILE A CA 1
ATOM 3594 C C . ILE A 1 455 ? -16.023 -12.655 10.413 1.00 96.25 455 ILE A C 1
ATOM 3596 O O . ILE A 1 455 ? -15.045 -13.356 10.173 1.00 96.25 455 ILE A O 1
ATOM 3600 N N . ASN A 1 456 ? -17.106 -13.149 11.021 1.00 94.25 456 ASN A N 1
ATOM 3601 C CA . ASN A 1 456 ? -17.212 -14.549 11.454 1.00 94.25 456 ASN A CA 1
ATOM 3602 C C . ASN A 1 456 ? -17.002 -15.540 10.296 1.00 94.25 456 ASN A C 1
ATOM 3604 O O . ASN A 1 456 ? -16.215 -16.475 10.437 1.00 94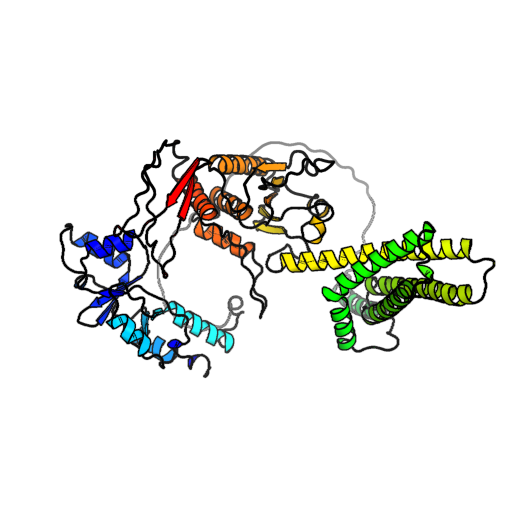.25 456 ASN A O 1
ATOM 3608 N N . SER A 1 457 ? -17.617 -15.310 9.131 1.00 94.06 457 SER A N 1
ATOM 3609 C CA . SER A 1 457 ? -17.425 -16.147 7.936 1.00 94.06 457 SER A CA 1
ATOM 3610 C C . SER A 1 457 ? -15.981 -16.140 7.420 1.00 94.06 457 SER A C 1
ATOM 3612 O O . SER A 1 457 ? -15.510 -17.150 6.898 1.00 94.06 457 SER A O 1
ATOM 3614 N N . ILE A 1 458 ? -15.270 -15.014 7.555 1.00 94.50 458 ILE A N 1
ATOM 3615 C CA . ILE A 1 458 ? -13.835 -14.919 7.253 1.00 94.50 458 ILE A CA 1
ATOM 3616 C C . ILE A 1 458 ? -13.022 -15.740 8.261 1.00 94.50 458 ILE A C 1
ATOM 3618 O O . ILE A 1 458 ? -12.131 -16.484 7.859 1.00 94.50 458 ILE A O 1
ATOM 3622 N N . MET A 1 459 ? -13.325 -15.629 9.557 1.00 94.81 459 MET A N 1
ATOM 3623 C CA . MET A 1 459 ? -12.578 -16.325 10.611 1.00 94.81 459 MET A CA 1
ATOM 3624 C C . MET A 1 459 ? -12.768 -17.840 10.557 1.00 94.81 459 MET A C 1
ATOM 3626 O O . MET A 1 459 ? -11.784 -18.556 10.708 1.00 94.81 459 MET A O 1
ATOM 3630 N N . GLY A 1 460 ? -13.980 -18.325 10.262 1.00 92.31 460 GLY A N 1
ATOM 3631 C CA . GLY A 1 460 ? -14.237 -19.749 10.022 1.00 92.31 460 GLY A CA 1
ATOM 3632 C C . GLY A 1 460 ? -13.366 -20.300 8.891 1.00 92.31 460 GLY A C 1
ATOM 3633 O O . GLY A 1 460 ? -12.597 -21.230 9.106 1.00 92.31 460 GLY A O 1
ATOM 3634 N N . PHE A 1 461 ? -13.361 -19.638 7.728 1.00 90.56 461 PHE A N 1
ATOM 3635 C CA . PHE A 1 461 ? -12.504 -20.026 6.601 1.00 90.56 461 PHE A CA 1
ATOM 3636 C C . PHE A 1 461 ? -11.003 -20.023 6.949 1.00 90.56 461 PHE A C 1
ATOM 3638 O O . PHE A 1 461 ? -10.262 -20.893 6.494 1.00 90.56 461 PHE A O 1
ATOM 3645 N N . ILE A 1 462 ? -10.532 -19.058 7.750 1.00 91.12 462 ILE A N 1
ATOM 3646 C CA . ILE A 1 462 ? -9.127 -19.008 8.193 1.00 91.12 462 ILE A CA 1
ATOM 3647 C C . ILE A 1 462 ? -8.814 -20.152 9.164 1.00 91.12 462 ILE A C 1
ATOM 3649 O O . ILE A 1 462 ? -7.753 -20.766 9.047 1.00 91.12 462 ILE A O 1
ATOM 3653 N N . GLN A 1 463 ? -9.727 -20.460 10.085 1.00 91.06 463 GLN A N 1
ATOM 3654 C CA . GLN A 1 463 ? -9.573 -21.567 11.022 1.00 91.06 463 GLN A CA 1
ATOM 3655 C C . GLN A 1 463 ? -9.531 -22.906 10.278 1.00 91.06 463 GLN A C 1
ATOM 3657 O O . GLN A 1 463 ? -8.594 -23.674 10.472 1.00 91.06 463 GLN A O 1
ATOM 3662 N N . ASP A 1 464 ? -10.463 -23.144 9.353 1.00 89.44 464 ASP A N 1
ATOM 3663 C CA . ASP A 1 464 ? -10.477 -24.334 8.496 1.00 89.44 464 ASP A CA 1
ATOM 3664 C C . ASP A 1 464 ? -9.208 -24.440 7.642 1.00 89.44 464 ASP A C 1
ATOM 3666 O O . ASP A 1 464 ? -8.700 -25.535 7.402 1.00 89.44 464 ASP A O 1
ATOM 3670 N N . TRP A 1 465 ? -8.667 -23.307 7.182 1.00 88.12 465 TRP A N 1
ATOM 3671 C CA . TRP A 1 465 ? -7.407 -23.265 6.446 1.00 88.12 465 TRP A CA 1
ATOM 3672 C C . TRP A 1 465 ? -6.213 -23.669 7.322 1.00 88.12 465 TRP A C 1
ATOM 3674 O O . TRP A 1 465 ? -5.390 -24.472 6.883 1.00 88.12 465 TRP A O 1
ATOM 3684 N N . PHE A 1 466 ? -6.116 -23.172 8.558 1.00 87.94 466 PHE A N 1
ATOM 3685 C CA . PHE A 1 466 ? -5.053 -23.569 9.489 1.00 87.94 466 PHE A CA 1
ATOM 3686 C C . PHE A 1 466 ? -5.207 -25.014 9.989 1.00 87.94 466 PHE A C 1
ATOM 3688 O O . PHE A 1 466 ? -4.207 -25.715 10.114 1.00 87.94 466 PHE A O 1
ATOM 3695 N N . ASN A 1 467 ? -6.436 -25.502 10.173 1.00 89.75 467 ASN A N 1
ATOM 3696 C CA . ASN A 1 467 ? -6.708 -26.877 10.607 1.00 89.75 467 ASN A CA 1
ATOM 3697 C C . ASN A 1 467 ? -6.264 -27.944 9.581 1.00 89.75 467 ASN A C 1
ATOM 3699 O O . ASN A 1 467 ? -6.066 -29.096 9.955 1.00 89.75 467 ASN A O 1
ATOM 3703 N N . ARG A 1 468 ? -6.095 -27.589 8.295 1.00 87.62 468 ARG A N 1
ATOM 3704 C CA . ARG A 1 468 ? -5.655 -28.524 7.233 1.00 87.62 468 ARG A CA 1
ATOM 3705 C C . ARG A 1 468 ? -4.160 -28.869 7.272 1.00 87.62 468 ARG A C 1
ATOM 3707 O O . ARG A 1 468 ? -3.793 -29.957 6.849 1.00 87.62 468 ARG A O 1
ATOM 3714 N N . ASP A 1 469 ? -3.304 -27.944 7.707 1.00 82.75 469 ASP A N 1
ATOM 3715 C CA . ASP A 1 469 ? -1.854 -28.134 7.900 1.00 82.75 469 ASP A CA 1
ATOM 3716 C C . ASP A 1 469 ? -1.346 -26.979 8.775 1.00 82.75 469 ASP A C 1
ATOM 3718 O O . ASP A 1 469 ? -1.525 -25.815 8.417 1.00 82.75 469 ASP A O 1
ATOM 3722 N N . GLY A 1 470 ? -0.670 -27.269 9.890 1.00 82.25 470 GLY A N 1
ATOM 3723 C CA . GLY A 1 470 ? -0.123 -26.237 10.783 1.00 82.25 470 GLY A CA 1
ATOM 3724 C C . GLY A 1 470 ? 0.920 -25.319 10.126 1.00 82.25 470 GLY A C 1
ATOM 3725 O O . GLY A 1 470 ? 1.171 -24.219 10.609 1.00 82.25 470 GLY A O 1
ATOM 3726 N N . ARG A 1 471 ? 1.503 -25.718 8.988 1.00 82.50 471 ARG A N 1
ATOM 3727 C CA . ARG A 1 471 ? 2.403 -24.890 8.164 1.00 82.50 471 ARG A CA 1
ATOM 3728 C C . ARG A 1 471 ? 1.650 -23.960 7.213 1.00 82.50 471 ARG A C 1
ATOM 3730 O O . ARG A 1 471 ? 2.286 -23.181 6.500 1.00 82.50 471 ARG A O 1
ATOM 3737 N N . ASN A 1 472 ? 0.318 -24.024 7.165 1.00 84.38 472 ASN A N 1
ATOM 3738 C CA . ASN A 1 472 ? -0.469 -23.136 6.327 1.00 84.38 472 ASN A CA 1
ATOM 3739 C C . ASN A 1 472 ? -0.301 -21.678 6.757 1.00 84.38 472 ASN A C 1
ATOM 3741 O O . ASN A 1 472 ? -0.181 -21.324 7.928 1.00 84.38 472 ASN A O 1
ATOM 3745 N N . VAL A 1 473 ? -0.289 -20.815 5.747 1.00 84.94 473 VAL A N 1
ATOM 3746 C CA . VAL A 1 473 ? -0.113 -19.372 5.889 1.00 84.94 473 VAL A CA 1
ATOM 3747 C C . VAL A 1 473 ? -1.226 -18.703 5.089 1.00 84.94 473 VAL A C 1
ATOM 3749 O O . VAL A 1 473 ? -1.538 -19.144 3.974 1.00 84.94 473 VAL A O 1
ATOM 3752 N N . VAL A 1 474 ? -1.833 -17.657 5.647 1.00 88.25 474 VAL A N 1
ATOM 3753 C CA . VAL A 1 474 ? -2.919 -16.893 5.021 1.00 88.25 474 VAL A CA 1
ATOM 3754 C C . VAL A 1 474 ? -2.434 -15.519 4.560 1.00 88.25 474 VAL A C 1
ATOM 3756 O O . VAL A 1 474 ? -1.711 -14.818 5.269 1.00 88.25 474 VAL A O 1
ATOM 3759 N N . ALA A 1 475 ? -2.838 -15.119 3.355 1.00 88.38 475 ALA A N 1
ATOM 3760 C CA . ALA A 1 475 ? -2.568 -13.804 2.789 1.00 88.38 475 ALA A CA 1
ATOM 3761 C C . ALA A 1 475 ? -3.865 -13.009 2.608 1.00 88.38 475 ALA A C 1
ATOM 3763 O O . ALA A 1 475 ? -4.672 -13.282 1.714 1.00 88.38 475 ALA A O 1
ATOM 3764 N N . VAL A 1 476 ? -4.043 -11.993 3.452 1.00 91.19 476 VAL A N 1
ATOM 3765 C CA . VAL A 1 476 ? -5.202 -11.097 3.434 1.00 91.19 476 VAL A CA 1
ATOM 3766 C C . VAL A 1 476 ? -4.840 -9.834 2.660 1.00 91.19 476 VAL A C 1
ATOM 3768 O O . VAL A 1 476 ? -3.809 -9.201 2.908 1.00 91.19 476 VAL A O 1
ATOM 3771 N N . HIS A 1 477 ? -5.692 -9.434 1.716 1.00 89.94 477 HIS A N 1
ATOM 3772 C CA . HIS A 1 477 ? -5.431 -8.258 0.893 1.00 89.94 477 HIS A CA 1
ATOM 3773 C C . HIS A 1 477 ? -6.689 -7.462 0.553 1.00 89.94 477 HIS A C 1
ATOM 3775 O O . HIS A 1 477 ? -7.810 -7.959 0.528 1.00 89.94 477 HIS A O 1
ATOM 3781 N N . CYS A 1 478 ? -6.472 -6.191 0.243 1.00 89.56 478 CYS A N 1
ATOM 3782 C CA . CYS A 1 478 ? -7.447 -5.301 -0.377 1.00 89.56 478 CYS A CA 1
ATOM 3783 C C . CYS A 1 478 ? -6.712 -4.427 -1.405 1.00 89.56 478 CYS A C 1
ATOM 3785 O O . CYS A 1 478 ? -5.535 -4.664 -1.689 1.00 89.56 478 CYS A O 1
ATOM 3787 N N . LYS A 1 479 ? -7.336 -3.365 -1.925 1.00 85.25 479 LYS A N 1
ATOM 3788 C CA . LYS A 1 479 ? -6.665 -2.425 -2.836 1.00 85.25 479 LYS A CA 1
ATOM 3789 C C . LYS A 1 479 ? -5.388 -1.827 -2.238 1.00 85.25 479 LYS A C 1
ATOM 3791 O O . LYS A 1 479 ? -4.365 -1.764 -2.914 1.00 85.25 479 LYS A O 1
ATOM 3796 N N . GLY A 1 480 ? -5.418 -1.406 -0.974 1.00 82.44 480 GLY A N 1
ATOM 3797 C CA . GLY A 1 480 ? -4.288 -0.739 -0.313 1.00 82.44 480 GLY A CA 1
ATOM 3798 C C . GLY A 1 480 ? -3.441 -1.605 0.625 1.00 82.44 480 GLY A C 1
ATOM 3799 O O . GLY A 1 480 ? -2.388 -1.138 1.052 1.00 82.44 480 GLY A O 1
ATOM 3800 N N . GLY A 1 481 ? -3.893 -2.807 1.001 1.00 84.69 481 GLY A N 1
ATOM 3801 C CA . GLY A 1 481 ? -3.248 -3.608 2.054 1.00 84.69 481 GLY A CA 1
ATOM 3802 C C . GLY A 1 481 ? -3.113 -2.863 3.392 1.00 84.69 481 GLY A C 1
ATOM 3803 O O . GLY A 1 481 ? -2.084 -2.996 4.054 1.00 84.69 481 GLY A O 1
ATOM 3804 N N . LYS A 1 482 ? -4.099 -2.002 3.709 1.00 89.12 482 LYS A N 1
ATOM 3805 C CA . LYS A 1 482 ? -4.106 -1.058 4.844 1.00 89.12 482 LYS A CA 1
ATOM 3806 C C . LYS A 1 482 ? -5.396 -1.162 5.671 1.00 89.12 482 LYS A C 1
ATOM 3808 O O . LYS A 1 482 ? -5.432 -1.950 6.597 1.00 89.12 482 LYS A O 1
ATOM 3813 N N . GLY A 1 483 ? -6.462 -0.427 5.327 1.00 93.38 483 GLY A N 1
ATOM 3814 C CA . GLY A 1 483 ? -7.682 -0.329 6.154 1.00 93.38 483 GLY A CA 1
ATOM 3815 C C . GLY A 1 483 ? -8.453 -1.646 6.301 1.00 93.38 483 GLY A C 1
ATOM 3816 O O . GLY A 1 483 ? -8.419 -2.264 7.357 1.00 93.38 483 GLY A O 1
ATOM 3817 N N . ARG A 1 484 ? -9.086 -2.115 5.213 1.00 95.69 484 ARG A N 1
ATOM 3818 C CA . ARG A 1 484 ? -9.844 -3.387 5.180 1.00 95.69 484 ARG A CA 1
ATOM 3819 C C . ARG A 1 484 ? -9.000 -4.586 5.644 1.00 95.69 484 ARG A C 1
ATOM 3821 O O . ARG A 1 484 ? -9.443 -5.369 6.471 1.00 95.69 484 ARG A O 1
ATOM 3828 N N . THR A 1 485 ? -7.766 -4.688 5.142 1.00 95.25 485 THR A N 1
ATOM 3829 C CA . THR A 1 485 ? -6.801 -5.736 5.518 1.00 95.25 485 THR A CA 1
ATOM 3830 C C . THR A 1 485 ? -6.435 -5.687 6.996 1.00 95.25 485 THR A C 1
ATOM 3832 O O . THR A 1 485 ? -6.465 -6.723 7.645 1.00 95.25 485 THR A O 1
ATOM 3835 N N . GLY A 1 486 ? -6.122 -4.505 7.529 1.00 96.06 486 GLY A N 1
ATOM 3836 C CA . GLY A 1 486 ? -5.778 -4.327 8.934 1.00 96.06 486 GLY A CA 1
ATOM 3837 C C . GLY A 1 486 ? -6.944 -4.654 9.852 1.00 96.06 486 GLY A C 1
ATOM 3838 O O . GLY A 1 486 ? -6.749 -5.417 10.780 1.00 96.06 486 GLY A O 1
ATOM 3839 N N . MET A 1 487 ? -8.159 -4.188 9.545 1.00 97.69 487 MET A N 1
ATOM 3840 C CA . MET A 1 487 ? -9.375 -4.528 10.298 1.00 97.69 487 MET A CA 1
ATOM 3841 C C . MET A 1 487 ? -9.540 -6.049 10.446 1.00 97.69 487 MET A C 1
ATOM 3843 O O . MET A 1 487 ? -9.616 -6.547 11.563 1.00 97.69 487 MET A O 1
ATOM 3847 N N . ILE A 1 488 ? -9.501 -6.795 9.335 1.00 97.75 488 ILE A N 1
ATOM 3848 C CA . ILE A 1 488 ? -9.620 -8.261 9.358 1.00 97.75 488 ILE A CA 1
ATOM 3849 C C . ILE A 1 488 ? -8.438 -8.928 10.075 1.00 97.75 488 ILE A C 1
ATOM 3851 O O . ILE A 1 488 ? -8.650 -9.848 10.856 1.00 97.75 488 ILE A O 1
ATOM 3855 N N . ILE A 1 489 ? -7.201 -8.468 9.861 1.00 97.19 489 ILE A N 1
ATOM 3856 C CA . ILE A 1 489 ? -6.034 -9.038 10.548 1.00 97.19 489 ILE A CA 1
ATOM 3857 C C . ILE A 1 489 ? -6.082 -8.765 12.057 1.00 97.19 489 ILE A C 1
ATOM 3859 O O . ILE A 1 489 ? -5.762 -9.661 12.824 1.00 97.19 489 ILE A O 1
ATOM 3863 N N . CYS A 1 490 ? -6.522 -7.588 12.506 1.00 97.88 490 CYS A N 1
ATOM 3864 C CA . CYS A 1 490 ? -6.660 -7.290 13.934 1.00 97.88 490 CYS A CA 1
ATOM 3865 C C . CYS A 1 490 ? -7.728 -8.181 14.576 1.00 97.88 490 CYS A C 1
ATOM 3867 O O . CYS A 1 490 ? -7.460 -8.781 15.609 1.00 97.88 490 CYS A O 1
ATOM 3869 N N . CYS A 1 491 ? -8.883 -8.365 13.923 1.00 97.88 491 CYS A N 1
ATOM 3870 C CA . CYS A 1 491 ? -9.888 -9.331 14.373 1.00 97.88 491 CYS A CA 1
ATOM 3871 C C . CYS A 1 491 ? -9.324 -10.763 14.456 1.00 97.88 491 CYS A C 1
ATOM 3873 O O . CYS A 1 491 ? -9.604 -11.471 15.417 1.00 97.88 491 CYS A O 1
ATOM 3875 N N . LEU A 1 492 ? -8.487 -11.181 13.498 1.00 97.00 492 LEU A N 1
ATOM 3876 C CA . LEU A 1 492 ? -7.831 -12.494 13.531 1.00 97.00 492 LEU A CA 1
ATOM 3877 C C . LEU A 1 492 ? -6.838 -12.619 14.697 1.00 97.00 492 LEU A C 1
ATOM 3879 O O . LEU A 1 492 ? -6.834 -13.638 15.378 1.00 97.00 492 LEU A O 1
ATOM 3883 N N . LEU A 1 493 ? -6.019 -11.595 14.951 1.00 97.06 493 LEU A N 1
ATOM 3884 C CA . LEU A 1 493 ? -5.062 -11.591 16.064 1.00 97.06 493 LEU A CA 1
ATOM 3885 C C . LEU A 1 493 ? -5.769 -11.703 17.427 1.00 97.06 493 LEU A C 1
ATOM 3887 O O . LEU A 1 493 ? -5.294 -12.441 18.288 1.00 97.06 493 LEU A O 1
ATOM 3891 N N . LEU A 1 494 ? -6.916 -11.030 17.588 1.00 97.19 494 LEU A N 1
ATOM 3892 C CA . LEU A 1 494 ? -7.785 -11.157 18.764 1.00 97.19 494 LEU A CA 1
ATOM 3893 C C . LEU A 1 494 ? -8.404 -12.563 18.851 1.00 97.19 494 LEU A C 1
ATOM 3895 O O . LEU A 1 494 ? -8.335 -13.205 19.894 1.00 97.19 494 LEU A O 1
ATOM 3899 N N . LYS A 1 495 ? -8.935 -13.103 17.741 1.00 95.81 495 LYS A N 1
ATOM 3900 C CA . LYS A 1 495 ? -9.515 -14.461 17.703 1.00 95.81 495 LYS A CA 1
ATOM 3901 C C . LYS A 1 495 ? -8.499 -15.556 18.050 1.00 95.81 495 LYS A C 1
ATOM 3903 O O . LYS A 1 495 ? -8.881 -16.573 18.620 1.00 95.81 495 LYS A O 1
ATOM 3908 N N . MET A 1 496 ? -7.228 -15.349 17.707 1.00 93.25 496 MET A N 1
ATOM 3909 C CA . MET A 1 496 ? -6.114 -16.242 18.041 1.00 93.25 496 MET A CA 1
ATOM 3910 C C . MET A 1 496 ? -5.568 -16.044 19.467 1.00 93.25 496 MET A C 1
ATOM 3912 O O . MET A 1 496 ? -4.619 -16.730 19.835 1.00 93.25 496 MET A O 1
ATOM 3916 N N . GLY A 1 497 ? -6.105 -15.102 20.254 1.00 93.62 497 GLY A N 1
ATOM 3917 C CA . GLY A 1 497 ? -5.628 -14.805 21.610 1.00 93.62 497 GLY A CA 1
ATOM 3918 C C . GLY A 1 497 ? -4.227 -14.182 21.674 1.00 93.62 497 GLY A C 1
ATOM 3919 O O . GLY A 1 497 ? -3.615 -14.176 22.736 1.00 93.62 497 GLY A O 1
ATOM 3920 N N . ILE A 1 498 ? -3.699 -13.666 20.555 1.00 94.12 498 ILE A N 1
ATOM 3921 C CA . ILE A 1 498 ? -2.366 -13.032 20.502 1.00 94.12 498 ILE A CA 1
ATOM 3922 C C . ILE A 1 498 ? -2.391 -11.664 21.199 1.00 94.12 498 ILE A C 1
ATOM 3924 O O . ILE A 1 498 ? -1.397 -11.250 21.787 1.00 94.12 498 ILE A O 1
ATOM 3928 N N . PHE A 1 499 ? -3.536 -10.984 21.140 1.00 95.69 499 PHE A N 1
ATOM 3929 C CA . PHE A 1 499 ? -3.848 -9.790 21.921 1.00 95.69 499 PHE A CA 1
ATOM 3930 C C . PHE A 1 499 ? -5.230 -9.962 22.543 1.00 95.69 499 PHE A C 1
ATOM 3932 O O . PHE A 1 499 ? -6.095 -10.606 21.948 1.00 95.69 499 PHE A O 1
ATOM 3939 N N . THR A 1 500 ? -5.447 -9.348 23.702 1.00 93.19 500 THR A N 1
ATOM 3940 C CA . THR A 1 500 ? -6.771 -9.232 24.334 1.00 93.19 500 THR A CA 1
ATOM 3941 C C . THR A 1 500 ? -7.392 -7.858 24.090 1.00 93.19 500 THR A C 1
ATOM 3943 O O . THR A 1 500 ? -8.610 -7.738 24.031 1.00 93.19 500 THR A O 1
ATOM 3946 N N . GLN A 1 501 ? -6.573 -6.817 23.894 1.00 96.19 501 GLN A N 1
ATOM 3947 C CA . GLN A 1 501 ? -7.050 -5.454 23.669 1.00 96.19 501 GLN A CA 1
ATOM 3948 C C . GLN A 1 501 ? -7.067 -5.082 22.174 1.00 96.19 501 GLN A C 1
ATOM 3950 O O . GLN A 1 501 ? -6.035 -5.151 21.496 1.00 96.19 501 GLN A O 1
ATOM 3955 N N . PRO A 1 502 ? -8.199 -4.586 21.630 1.00 95.94 502 PRO A N 1
ATOM 3956 C CA . PRO A 1 502 ? -8.290 -4.161 20.228 1.00 95.94 502 PRO A CA 1
ATOM 3957 C C . PRO A 1 502 ? -7.313 -3.048 19.842 1.00 95.94 502 PRO A C 1
ATOM 3959 O O . PRO A 1 502 ? -6.867 -2.994 18.695 1.00 95.94 502 PRO A O 1
ATOM 3962 N N . ALA A 1 503 ? -6.982 -2.160 20.785 1.00 95.88 503 ALA A N 1
ATOM 3963 C CA . ALA A 1 503 ? -6.040 -1.067 20.565 1.00 95.88 503 ALA A CA 1
ATOM 3964 C C . ALA A 1 503 ? -4.622 -1.594 20.280 1.00 95.88 503 ALA A C 1
ATOM 3966 O O . ALA A 1 503 ? -4.010 -1.185 19.294 1.00 95.88 503 ALA A O 1
ATOM 3967 N N . GLU A 1 504 ? -4.158 -2.569 21.066 1.00 95.56 504 GLU A N 1
ATOM 3968 C CA . GLU A 1 504 ? -2.856 -3.225 20.897 1.00 95.56 504 GLU A CA 1
ATOM 3969 C C . GLU A 1 504 ? -2.773 -3.965 19.559 1.00 95.56 504 GLU A C 1
ATOM 3971 O O . GLU A 1 504 ? -1.795 -3.815 18.831 1.00 95.56 504 GLU A O 1
ATOM 3976 N N . ALA A 1 505 ? -3.823 -4.698 19.169 1.00 96.06 505 ALA A N 1
ATOM 3977 C CA . ALA A 1 505 ? -3.865 -5.381 17.874 1.00 96.06 505 ALA A CA 1
ATOM 3978 C C . ALA A 1 505 ? -3.786 -4.394 16.687 1.00 96.06 505 ALA A C 1
ATOM 3980 O O . ALA A 1 505 ? -3.080 -4.647 15.703 1.00 96.06 505 ALA A O 1
ATOM 3981 N N . LEU A 1 506 ? -4.478 -3.249 16.788 1.00 95.94 506 LEU A N 1
ATOM 3982 C CA . LEU A 1 506 ? -4.459 -2.168 15.793 1.00 95.94 506 LEU A CA 1
ATOM 3983 C C . LEU A 1 506 ? -3.087 -1.483 15.697 1.00 95.94 506 LEU A C 1
ATOM 3985 O O . LEU A 1 506 ? -2.615 -1.208 14.587 1.00 95.94 506 LEU A O 1
ATOM 3989 N N . GLU A 1 507 ? -2.447 -1.224 16.836 1.00 94.62 507 GLU A N 1
ATOM 3990 C CA . GLU A 1 507 ? -1.108 -0.640 16.922 1.00 94.62 507 GLU A CA 1
ATOM 3991 C C . GLU A 1 507 ? -0.034 -1.615 16.427 1.00 94.62 507 GLU A C 1
ATOM 3993 O O . GLU A 1 507 ? 0.766 -1.265 15.559 1.00 94.62 507 GLU A O 1
ATOM 3998 N N . PHE A 1 508 ? -0.072 -2.874 16.864 1.00 93.81 508 PHE A N 1
ATOM 3999 C CA . PHE A 1 508 ? 0.821 -3.927 16.390 1.00 93.81 508 PHE A CA 1
ATOM 4000 C C . PHE A 1 508 ? 0.744 -4.088 14.870 1.00 93.81 508 PHE A C 1
ATOM 4002 O O . PHE A 1 508 ? 1.781 -4.136 14.201 1.00 93.81 508 PHE A O 1
ATOM 4009 N N . PHE A 1 509 ? -0.464 -4.109 14.292 1.00 94.50 509 PHE A N 1
ATOM 4010 C CA . PHE A 1 509 ? -0.624 -4.121 12.839 1.00 94.50 509 PHE A CA 1
ATOM 4011 C C . PHE A 1 509 ? 0.003 -2.879 12.189 1.00 94.50 509 PHE A C 1
ATOM 4013 O O . PHE A 1 509 ? 0.713 -3.008 11.189 1.00 94.50 509 PHE A O 1
ATOM 4020 N N . ALA A 1 510 ? -0.222 -1.683 12.744 1.00 91.69 510 ALA A N 1
ATOM 4021 C CA . ALA A 1 510 ? 0.350 -0.442 12.227 1.00 91.69 510 ALA A CA 1
ATOM 4022 C C . ALA A 1 510 ? 1.887 -0.468 12.229 1.00 91.69 510 ALA A C 1
ATOM 4024 O O . ALA A 1 510 ? 2.499 -0.179 11.196 1.00 91.69 510 ALA A O 1
ATOM 4025 N N . THR A 1 511 ? 2.492 -0.871 13.344 1.00 89.62 511 THR A N 1
ATOM 4026 C CA . THR A 1 511 ? 3.943 -0.973 13.543 1.00 89.62 511 THR A CA 1
ATOM 4027 C C . THR A 1 511 ? 4.553 -2.052 12.656 1.00 89.62 511 THR A C 1
ATOM 4029 O O . THR A 1 511 ? 5.523 -1.790 11.951 1.00 89.62 511 THR A O 1
ATOM 4032 N N . ARG A 1 512 ? 3.949 -3.247 12.577 1.00 88.94 512 ARG A N 1
ATOM 4033 C CA . ARG A 1 512 ? 4.418 -4.315 11.675 1.00 88.94 512 ARG A CA 1
ATOM 4034 C C . ARG A 1 512 ? 4.318 -3.926 10.206 1.00 88.94 512 ARG A C 1
ATOM 4036 O O . ARG A 1 512 ? 5.188 -4.310 9.428 1.00 88.94 512 ARG A O 1
ATOM 4043 N N . ARG A 1 513 ? 3.275 -3.187 9.811 1.00 88.25 513 ARG A N 1
ATOM 4044 C CA . ARG A 1 513 ? 3.015 -2.812 8.413 1.00 88.25 513 ARG A CA 1
ATOM 4045 C C . ARG A 1 513 ? 3.814 -1.598 7.942 1.00 88.25 513 ARG A C 1
ATOM 4047 O O . ARG A 1 513 ? 4.059 -1.486 6.740 1.00 88.25 513 ARG A O 1
ATOM 4054 N N . THR A 1 514 ? 4.227 -0.716 8.847 1.00 84.88 514 THR A N 1
ATOM 4055 C CA . THR A 1 514 ? 4.997 0.500 8.537 1.00 84.88 514 THR A CA 1
ATOM 4056 C C . THR A 1 514 ? 6.500 0.204 8.563 1.00 84.88 514 THR A C 1
ATOM 4058 O O . THR A 1 514 ? 6.970 -0.552 9.404 1.00 84.88 514 THR A O 1
ATOM 4061 N N . THR A 1 515 ? 7.279 0.762 7.633 1.00 77.25 515 THR A N 1
ATOM 4062 C CA . THR A 1 515 ? 8.752 0.690 7.728 1.00 77.25 515 THR A CA 1
ATOM 4063 C C . THR A 1 515 ? 9.234 1.545 8.900 1.00 77.25 515 THR A C 1
ATOM 4065 O O . THR A 1 515 ? 8.761 2.672 9.041 1.00 77.25 515 THR A O 1
ATOM 4068 N N . MET A 1 516 ? 10.207 1.057 9.676 1.00 63.91 516 MET A N 1
ATOM 4069 C CA . MET A 1 516 ? 10.915 1.886 10.661 1.00 63.91 516 MET A CA 1
ATOM 4070 C C . MET A 1 516 ? 11.518 3.132 9.999 1.00 63.91 516 MET A C 1
ATOM 4072 O O . MET A 1 516 ? 11.853 3.113 8.808 1.00 63.91 516 MET A O 1
ATOM 4076 N N . GLU A 1 517 ? 11.627 4.217 10.766 1.00 57.25 517 GLU A N 1
ATOM 4077 C CA . GLU A 1 517 ? 12.083 5.504 10.247 1.00 57.25 517 GLU A CA 1
ATOM 4078 C C . GLU A 1 517 ? 13.465 5.412 9.590 1.00 57.25 517 GLU A C 1
ATOM 4080 O O . GLU A 1 517 ? 14.369 4.712 10.047 1.00 57.25 517 GLU A O 1
ATOM 4085 N N . LYS A 1 518 ? 13.621 6.159 8.497 1.00 55.16 518 LYS A N 1
ATOM 4086 C CA . LYS A 1 518 ? 14.925 6.498 7.931 1.00 55.16 518 LYS A CA 1
ATOM 4087 C C . LYS A 1 518 ? 15.131 7.980 8.167 1.00 55.16 518 LYS A C 1
ATOM 4089 O O . LYS A 1 518 ? 14.216 8.759 7.891 1.00 55.16 518 LYS A O 1
ATOM 4094 N N . GLU A 1 519 ? 16.307 8.341 8.665 1.00 47.81 519 GLU A N 1
ATOM 4095 C CA . GLU A 1 519 ? 16.659 9.714 9.032 1.00 47.81 519 GLU A CA 1
ATOM 4096 C C . GLU A 1 519 ? 16.223 10.721 7.954 1.00 47.81 519 GLU A C 1
ATOM 4098 O O . GLU A 1 519 ? 16.449 10.531 6.756 1.00 47.81 519 GLU A O 1
ATOM 4103 N N . GLY A 1 520 ? 15.524 11.774 8.382 1.00 53.25 520 GLY A N 1
ATOM 4104 C CA . GLY A 1 520 ? 15.031 12.842 7.508 1.00 53.25 520 GLY A CA 1
ATOM 4105 C C . GLY A 1 520 ? 13.794 12.523 6.650 1.00 53.25 520 GLY A C 1
ATOM 4106 O O . GLY A 1 520 ? 13.307 13.421 5.962 1.00 53.25 520 GLY A O 1
ATOM 4107 N N . VAL A 1 521 ? 13.233 11.305 6.676 1.00 60.88 521 VAL A N 1
ATOM 4108 C CA . VAL A 1 521 ? 12.068 10.939 5.843 1.00 60.88 521 VAL A CA 1
ATOM 4109 C C . VAL A 1 521 ? 10.820 10.680 6.686 1.00 60.88 521 VAL A C 1
ATOM 4111 O O . VAL A 1 521 ? 10.669 9.615 7.273 1.00 60.88 521 VAL A O 1
ATOM 4114 N N . ARG A 1 522 ? 9.848 11.607 6.645 1.00 57.75 522 ARG A N 1
ATOM 4115 C CA . ARG A 1 522 ? 8.500 11.396 7.212 1.00 57.75 522 ARG A CA 1
ATOM 4116 C C . ARG A 1 522 ? 7.827 10.162 6.594 1.00 57.75 522 ARG A C 1
ATOM 4118 O O . ARG A 1 522 ? 7.341 10.211 5.458 1.00 57.75 522 ARG A O 1
ATOM 4125 N N . VAL A 1 523 ? 7.763 9.066 7.349 1.00 67.88 523 VAL A N 1
ATOM 4126 C CA . VAL A 1 523 ? 7.093 7.830 6.930 1.00 67.88 523 VAL A CA 1
ATOM 4127 C C . VAL A 1 523 ? 5.584 7.961 7.149 1.00 67.88 523 VAL A C 1
ATOM 4129 O O . VAL A 1 523 ? 5.117 8.354 8.212 1.00 67.88 523 VAL A O 1
ATOM 4132 N N . LYS A 1 524 ? 4.781 7.629 6.130 1.00 75.75 524 LYS A N 1
ATOM 4133 C CA . LYS A 1 524 ? 3.320 7.575 6.277 1.00 75.75 524 LYS A CA 1
ATOM 4134 C C . LYS A 1 524 ? 2.927 6.267 6.958 1.00 75.75 524 LYS A C 1
ATOM 4136 O O . LYS A 1 524 ? 2.976 5.220 6.315 1.00 75.75 524 LYS A O 1
ATOM 4141 N N . GLU A 1 525 ? 2.468 6.338 8.200 1.00 81.25 525 GLU A N 1
ATOM 4142 C CA . GLU A 1 525 ? 1.952 5.180 8.934 1.00 81.25 525 GLU A CA 1
ATOM 4143 C C . GLU A 1 525 ? 0.876 4.397 8.166 1.00 81.25 525 GLU A C 1
ATOM 4145 O O . GLU A 1 525 ? -0.033 4.952 7.526 1.00 81.25 525 GLU A O 1
ATOM 4150 N N . GLN A 1 526 ? 0.931 3.074 8.294 1.00 84.00 526 GLN A N 1
ATOM 4151 C CA . GLN A 1 526 ? 0.015 2.128 7.663 1.00 84.00 526 GLN A CA 1
ATOM 4152 C C . GLN A 1 526 ? -1.092 1.624 8.618 1.00 84.00 526 GLN A C 1
ATOM 4154 O O . GLN A 1 526 ? -1.706 0.597 8.349 1.00 84.00 526 GLN A O 1
ATOM 4159 N N . ARG A 1 527 ? -1.424 2.385 9.675 1.00 88.50 527 ARG A N 1
ATOM 4160 C CA . ARG A 1 527 ? -2.510 2.082 10.636 1.00 88.50 527 ARG A CA 1
ATOM 4161 C C . ARG A 1 527 ? -3.917 2.041 10.029 1.00 88.50 527 ARG A C 1
ATOM 4163 O O . ARG A 1 527 ? -4.213 2.803 9.105 1.00 88.50 527 ARG A O 1
ATOM 4170 N N . VAL A 1 528 ? -4.840 1.258 10.586 1.00 92.31 528 VAL A N 1
ATOM 4171 C CA . VAL A 1 528 ? -6.269 1.380 10.234 1.00 92.31 528 VAL A CA 1
ATOM 4172 C C . VAL A 1 528 ? -6.749 2.779 10.653 1.00 92.31 528 VAL A C 1
ATOM 4174 O O . VAL A 1 528 ? -6.561 3.208 11.787 1.00 92.31 528 VAL A O 1
ATOM 4177 N N . SER A 1 529 ? -7.231 3.562 9.682 1.00 88.56 529 SER A N 1
ATOM 4178 C CA . SER A 1 529 ? -7.457 5.013 9.853 1.00 88.56 529 SER A CA 1
ATOM 4179 C C . SER A 1 529 ? -8.933 5.421 9.797 1.00 88.56 529 SER A C 1
ATOM 4181 O O . SER A 1 529 ? -9.246 6.575 10.065 1.00 88.56 529 SER A O 1
ATOM 4183 N N . SER A 1 530 ? -9.833 4.513 9.403 1.00 93.25 530 SER A N 1
ATOM 4184 C CA . SER A 1 530 ? -11.276 4.776 9.351 1.00 93.25 530 SER A CA 1
ATOM 4185 C C . SER A 1 530 ? -11.881 4.498 10.732 1.00 93.25 530 SER A C 1
ATOM 4187 O O . SER A 1 530 ? -11.757 3.362 11.198 1.00 93.25 530 SER A O 1
ATOM 4189 N N . PRO A 1 531 ? -12.551 5.469 11.386 1.00 94.06 531 PRO A N 1
ATOM 4190 C CA . PRO A 1 531 ? -13.160 5.257 12.700 1.00 94.06 531 PRO A CA 1
ATOM 4191 C C . PRO A 1 531 ? -14.149 4.088 12.712 1.00 94.06 531 PRO A C 1
ATOM 4193 O O . PRO A 1 531 ? -14.178 3.320 13.668 1.00 94.06 531 PRO A O 1
ATOM 4196 N N . SER A 1 532 ? -14.903 3.897 11.624 1.00 94.69 532 SER A N 1
ATOM 4197 C CA . SER A 1 532 ? -15.821 2.764 11.474 1.00 94.69 532 SER A CA 1
ATOM 4198 C C . SER A 1 532 ? -15.084 1.427 11.372 1.00 94.69 532 SER A C 1
ATOM 4200 O O . SER A 1 532 ? -15.532 0.455 11.962 1.00 94.69 532 SER A O 1
ATOM 4202 N N . GLN A 1 533 ? -13.942 1.362 10.676 1.00 96.62 533 GLN A N 1
ATOM 4203 C CA . GLN A 1 533 ? -13.140 0.129 10.623 1.00 96.62 533 GLN A CA 1
ATOM 4204 C C . GLN A 1 533 ? -12.560 -0.209 11.999 1.00 96.62 533 GLN A C 1
ATOM 4206 O O . GLN A 1 533 ? -12.656 -1.356 12.419 1.00 96.62 533 GLN A O 1
ATOM 4211 N N . ASN A 1 534 ? -12.039 0.784 12.729 1.00 96.31 534 ASN A N 1
ATOM 4212 C CA . ASN A 1 534 ? -11.547 0.581 14.095 1.00 96.31 534 ASN A CA 1
ATOM 4213 C C . ASN A 1 534 ? -12.677 0.093 15.010 1.00 96.31 534 ASN A C 1
ATOM 4215 O O . ASN A 1 534 ? -12.534 -0.947 15.643 1.00 96.31 534 ASN A O 1
ATOM 4219 N N . ARG A 1 535 ? -13.832 0.776 15.010 1.00 97.62 535 ARG A N 1
ATOM 4220 C CA . ARG A 1 535 ? -15.021 0.408 15.801 1.00 97.62 535 ARG A CA 1
ATOM 4221 C C . ARG A 1 535 ? -15.440 -1.050 15.597 1.00 97.62 535 ARG A C 1
ATOM 4223 O O . ARG A 1 535 ? -15.785 -1.712 16.565 1.00 97.62 535 ARG A O 1
ATOM 4230 N N . TYR A 1 536 ? -15.377 -1.562 14.368 1.00 97.38 536 TYR A N 1
ATOM 4231 C CA . TYR A 1 536 ? -15.726 -2.956 14.085 1.00 97.38 536 TYR A CA 1
ATOM 4232 C C . TYR A 1 536 ? -14.715 -3.977 14.632 1.00 97.38 536 TYR A C 1
ATOM 4234 O O . TYR A 1 536 ? -15.117 -5.101 14.912 1.00 97.38 536 TYR A O 1
ATOM 4242 N N . VAL A 1 537 ? -13.451 -3.600 14.866 1.00 97.88 537 VAL A N 1
ATOM 4243 C CA . VAL A 1 537 ? -12.497 -4.446 15.613 1.00 97.88 537 VAL A CA 1
ATOM 4244 C C . VAL A 1 537 ? -12.888 -4.520 17.095 1.00 97.88 537 VAL A C 1
ATOM 4246 O O . VAL A 1 537 ? -12.907 -5.608 17.661 1.00 97.88 537 VAL A O 1
ATOM 4249 N N . PHE A 1 538 ? -13.289 -3.397 17.707 1.00 97.88 538 PHE A N 1
ATOM 4250 C CA . PHE A 1 538 ? -13.815 -3.388 19.083 1.00 97.88 538 PHE A CA 1
ATOM 4251 C C . PHE A 1 538 ? -15.126 -4.179 19.209 1.00 97.88 538 PHE A C 1
ATOM 4253 O O . PHE A 1 538 ? -15.267 -4.981 20.126 1.00 97.88 538 PHE A O 1
ATOM 4260 N N . TYR A 1 539 ? -16.063 -4.016 18.268 1.00 97.62 539 TYR A N 1
ATOM 4261 C CA . TYR A 1 539 ? -17.291 -4.818 18.231 1.00 97.62 539 TYR A CA 1
ATOM 4262 C C . TYR A 1 539 ? -17.004 -6.310 18.051 1.00 97.62 539 TYR A C 1
ATOM 4264 O O . TYR A 1 539 ? -17.649 -7.128 18.696 1.00 97.62 539 TYR A O 1
ATOM 4272 N N . TYR A 1 540 ? -16.029 -6.676 17.217 1.00 97.56 540 TYR A N 1
ATOM 4273 C CA . TYR A 1 540 ? -15.642 -8.074 17.072 1.00 97.56 540 TYR A CA 1
ATOM 4274 C C . TYR A 1 540 ? -15.082 -8.648 18.381 1.00 97.56 540 TYR A C 1
ATOM 4276 O O . TYR A 1 540 ? -15.491 -9.735 18.778 1.00 97.56 540 TYR A O 1
ATOM 4284 N N . ASN A 1 541 ? -14.233 -7.902 19.094 1.00 97.25 541 ASN A N 1
ATOM 4285 C CA . ASN A 1 541 ? -13.731 -8.316 20.407 1.00 97.25 541 ASN A CA 1
ATOM 4286 C C . ASN A 1 541 ? -14.856 -8.533 21.423 1.00 97.25 541 ASN A C 1
ATOM 4288 O O . ASN A 1 541 ? -14.912 -9.572 22.069 1.00 97.25 541 ASN A O 1
ATOM 4292 N N . TYR A 1 542 ? -15.817 -7.606 21.476 1.00 96.12 542 TYR A N 1
ATOM 4293 C CA . TYR A 1 542 ? -17.022 -7.767 22.287 1.00 96.12 542 TYR A CA 1
ATOM 4294 C C . TYR A 1 542 ? -17.771 -9.069 21.940 1.00 96.12 542 TYR A C 1
ATOM 4296 O O . TYR A 1 542 ? -18.208 -9.782 22.837 1.00 96.12 542 TYR A O 1
ATOM 4304 N N . THR A 1 543 ? -17.854 -9.451 20.657 1.00 95.94 543 THR A N 1
ATOM 4305 C CA . THR A 1 543 ? -18.458 -10.743 20.275 1.00 95.94 543 THR A CA 1
ATOM 4306 C C . THR A 1 543 ? -17.625 -11.983 20.614 1.00 95.94 543 THR A C 1
ATOM 4308 O O . THR A 1 543 ? -18.176 -13.082 20.606 1.00 95.94 543 THR A O 1
ATOM 4311 N N . LEU A 1 544 ? -16.329 -11.842 20.918 1.00 94.38 544 LEU A N 1
ATOM 4312 C CA . LEU A 1 544 ? -15.509 -12.934 21.457 1.00 94.38 544 LEU A CA 1
ATOM 4313 C C . LEU A 1 544 ? -15.772 -13.147 22.952 1.00 94.38 544 LEU A C 1
ATOM 4315 O O . LEU A 1 544 ? -15.812 -14.290 23.395 1.00 94.38 544 LEU A O 1
ATOM 4319 N N . GLU A 1 545 ? -15.960 -12.059 23.701 1.00 93.56 545 GLU A N 1
ATOM 4320 C CA . GLU A 1 545 ? -16.180 -12.072 25.154 1.00 93.56 545 GLU A CA 1
ATOM 4321 C C . GLU A 1 545 ? -17.627 -12.433 25.529 1.00 93.56 545 GLU A C 1
ATOM 4323 O O . GLU A 1 545 ? -17.849 -13.244 26.425 1.00 93.56 545 GLU A O 1
ATOM 4328 N N . TYR A 1 546 ? -18.615 -11.863 24.828 1.00 94.88 546 TYR A N 1
ATOM 4329 C CA . TYR A 1 546 ? -20.041 -11.947 25.185 1.00 94.88 546 TYR A CA 1
ATOM 4330 C C . TYR A 1 546 ? -20.902 -12.700 24.157 1.00 94.88 546 TYR A C 1
ATOM 4332 O O . TYR A 1 546 ? -22.115 -12.817 24.326 1.00 94.88 546 TYR A O 1
ATOM 4340 N N . GLY A 1 547 ? -20.294 -13.210 23.082 1.00 92.56 547 GLY A N 1
ATOM 4341 C CA . GLY A 1 547 ? -21.007 -13.814 21.957 1.00 92.56 547 GLY A CA 1
ATOM 4342 C C . GLY A 1 547 ? -21.627 -12.788 21.001 1.00 92.56 547 GLY A C 1
ATOM 4343 O O . GLY A 1 547 ? -21.565 -11.574 21.198 1.00 92.56 547 GLY A O 1
ATOM 4344 N N . MET A 1 548 ? -22.217 -13.273 19.906 1.00 90.00 548 MET A N 1
ATOM 4345 C CA . MET A 1 548 ? -22.891 -12.404 18.939 1.00 90.00 548 MET A CA 1
ATOM 4346 C C . MET A 1 548 ? -24.227 -11.908 19.520 1.00 90.00 548 MET A C 1
ATOM 4348 O O . MET A 1 548 ? -25.079 -12.742 19.827 1.00 90.00 548 MET A O 1
ATOM 4352 N N . PRO A 1 549 ? -24.446 -10.585 19.663 1.00 88.69 549 PRO A N 1
ATOM 4353 C CA . PRO A 1 549 ? -25.720 -10.072 20.150 1.00 88.69 549 PRO A CA 1
ATOM 4354 C C . PRO A 1 549 ? -26.836 -10.384 19.141 1.00 88.69 549 PRO A C 1
ATOM 4356 O O . PRO A 1 549 ? -26.588 -10.337 17.930 1.00 88.69 549 PRO A O 1
ATOM 4359 N N . PRO A 1 550 ? -28.068 -10.667 19.603 1.00 89.06 550 PRO A N 1
ATOM 4360 C CA . PRO A 1 550 ? -29.193 -10.890 18.705 1.00 89.06 550 PRO A CA 1
ATOM 4361 C C . PRO A 1 550 ? -29.481 -9.624 17.877 1.00 89.06 550 PRO A C 1
ATOM 4363 O O . PRO A 1 550 ? -29.328 -8.509 18.394 1.00 89.06 550 PRO A O 1
ATOM 4366 N N . PRO A 1 551 ? -29.926 -9.759 16.612 1.00 88.19 551 PRO A N 1
ATOM 4367 C CA . PRO A 1 551 ? -30.381 -8.625 15.819 1.00 88.19 551 PRO A CA 1
ATOM 4368 C C . PRO A 1 551 ? -31.465 -7.842 16.565 1.00 88.19 551 PRO A C 1
ATOM 4370 O O . PRO A 1 551 ? -32.468 -8.407 16.998 1.00 88.19 551 PRO A O 1
ATOM 4373 N N . LYS A 1 552 ? -31.258 -6.531 16.721 1.00 89.06 552 LYS A N 1
ATOM 4374 C CA . LYS A 1 552 ? -32.209 -5.632 17.376 1.00 89.06 552 LYS A CA 1
ATOM 4375 C C . LYS A 1 552 ? -32.737 -4.625 16.368 1.00 89.06 552 LYS A C 1
ATOM 4377 O O . LYS A 1 552 ? -31.995 -3.756 15.911 1.00 89.06 552 LYS A O 1
ATOM 4382 N N . GLU A 1 553 ? -34.022 -4.727 16.056 1.00 89.12 553 GLU A N 1
ATOM 4383 C CA . GLU A 1 553 ? -34.707 -3.741 15.229 1.00 89.12 553 GLU A CA 1
ATOM 4384 C C . GLU A 1 553 ? -34.794 -2.400 15.968 1.00 89.12 553 GLU A C 1
ATOM 4386 O O . GLU A 1 553 ? -35.169 -2.328 17.142 1.00 89.12 553 GLU A O 1
ATOM 4391 N N . VAL A 1 554 ? -34.394 -1.326 15.286 1.00 86.25 554 VAL A N 1
ATOM 4392 C CA . VAL A 1 554 ? -34.405 0.041 15.814 1.00 86.25 554 VAL A CA 1
ATOM 4393 C C . VAL A 1 554 ? -34.816 1.016 14.716 1.00 86.25 554 VAL A C 1
ATOM 4395 O O . VAL A 1 554 ? -34.277 0.987 13.611 1.00 86.25 554 VAL A O 1
ATOM 4398 N N . ALA A 1 555 ? -35.748 1.913 15.035 1.00 83.31 555 ALA A N 1
ATOM 4399 C CA . ALA A 1 555 ? -36.118 3.025 14.168 1.00 83.31 555 ALA A CA 1
ATOM 4400 C C . ALA A 1 555 ? -35.274 4.261 14.510 1.00 83.31 555 ALA A C 1
ATOM 4402 O O . ALA A 1 555 ? -35.148 4.639 15.680 1.00 83.31 555 ALA A O 1
ATOM 4403 N N . LEU A 1 556 ? -34.713 4.916 13.493 1.00 80.75 556 LEU A N 1
ATOM 4404 C CA . LEU A 1 556 ? -34.038 6.200 13.661 1.00 80.75 556 LEU A CA 1
ATOM 4405 C C . LEU A 1 556 ? -35.100 7.291 13.841 1.00 80.75 556 LEU A C 1
ATOM 4407 O O . LEU A 1 556 ? -35.661 7.742 12.857 1.00 80.75 556 LEU A O 1
ATOM 4411 N N . LYS A 1 557 ? -35.375 7.712 15.080 1.00 83.25 557 LYS A N 1
ATOM 4412 C CA . LYS A 1 557 ? -36.371 8.768 15.360 1.00 83.25 557 LYS A CA 1
ATOM 4413 C C . LYS A 1 557 ? -35.901 10.180 14.995 1.00 83.25 557 LYS A C 1
ATOM 4415 O O . LYS A 1 557 ? -36.722 11.065 14.789 1.00 83.25 557 LYS A O 1
ATOM 4420 N N . GLY A 1 558 ? -34.587 10.387 14.957 1.00 76.19 558 GLY A N 1
ATOM 4421 C CA . GLY A 1 558 ? -33.979 11.664 14.620 1.00 76.19 558 GLY A CA 1
ATOM 4422 C C . GLY A 1 558 ? -32.464 11.655 14.766 1.00 76.19 558 GLY A C 1
ATOM 4423 O O . GLY A 1 558 ? -31.877 10.701 15.282 1.00 76.19 558 GLY A O 1
ATOM 4424 N N . VAL A 1 559 ? -31.824 12.722 14.289 1.00 77.44 559 VAL A N 1
ATOM 4425 C CA . VAL A 1 559 ? -30.373 12.934 14.380 1.00 77.44 559 VAL A CA 1
ATOM 4426 C C . VAL A 1 559 ? -30.113 14.339 14.902 1.00 77.44 559 VAL A C 1
ATOM 4428 O O . VAL A 1 559 ? -30.591 15.313 14.331 1.00 77.44 559 VAL A O 1
ATOM 4431 N N . ILE A 1 560 ? -29.318 14.442 15.964 1.00 78.12 560 ILE A N 1
ATOM 4432 C CA . ILE A 1 560 ? -28.875 15.717 16.530 1.00 78.12 560 ILE A CA 1
ATOM 4433 C C . ILE A 1 560 ? -27.424 15.938 16.097 1.00 78.12 560 ILE A C 1
ATOM 4435 O O . ILE A 1 560 ? -26.568 15.081 16.325 1.00 78.12 560 ILE A O 1
ATOM 4439 N N . VAL A 1 561 ? -27.144 17.078 15.460 1.00 72.69 561 VAL A N 1
ATOM 4440 C CA . VAL A 1 561 ? -25.795 17.463 15.014 1.00 72.69 561 VAL A CA 1
ATOM 4441 C C . VAL A 1 561 ? -25.330 18.675 15.831 1.00 72.69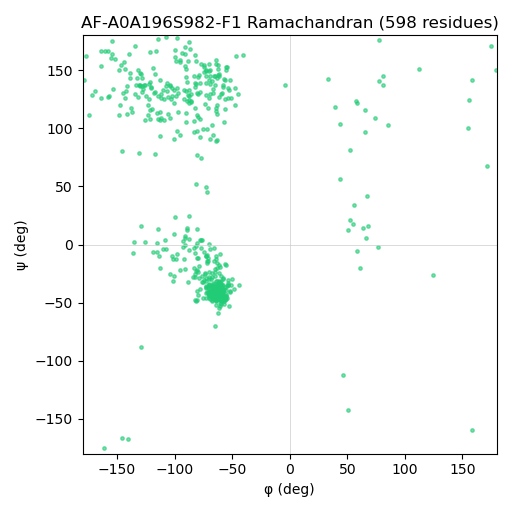 561 VAL A C 1
ATOM 4443 O O . VAL A 1 561 ? -25.645 19.809 15.473 1.00 72.69 561 VAL A O 1
ATOM 4446 N N . PRO A 1 562 ? -24.605 18.473 16.947 1.00 69.81 562 PRO A N 1
ATOM 4447 C CA . PRO A 1 562 ? -24.187 19.574 17.807 1.00 69.81 562 PRO A CA 1
ATOM 4448 C C . PRO A 1 562 ? -23.063 20.403 17.163 1.00 69.81 562 PRO A C 1
ATOM 4450 O O . PRO A 1 562 ? -22.192 19.862 16.480 1.00 69.81 562 PRO A O 1
ATOM 4453 N N . ASN A 1 563 ? -23.005 21.700 17.486 1.00 65.38 563 ASN A N 1
ATOM 4454 C CA . ASN A 1 563 ? -21.993 22.666 17.016 1.00 65.38 563 ASN A CA 1
ATOM 4455 C C . ASN A 1 563 ? -22.049 22.996 15.508 1.00 65.38 563 ASN A C 1
ATOM 4457 O O . ASN A 1 563 ? -21.010 23.122 14.856 1.00 65.38 563 ASN A O 1
ATOM 4461 N N . LEU A 1 564 ? -23.252 23.179 14.954 1.00 61.94 564 LEU A N 1
ATOM 4462 C CA . LEU A 1 564 ? -23.450 23.587 13.555 1.00 61.94 564 LEU A CA 1
ATOM 4463 C C . LEU A 1 564 ? -22.847 24.971 13.226 1.00 61.94 564 LEU A C 1
ATOM 4465 O O . LEU A 1 564 ? -22.535 25.260 12.075 1.00 61.94 564 LEU A O 1
ATOM 4469 N N . HIS A 1 565 ? -22.681 25.839 14.228 1.00 52.81 565 HIS A N 1
ATOM 4470 C CA . HIS A 1 565 ? -22.220 27.218 14.059 1.00 52.81 565 HIS A CA 1
ATOM 4471 C C . HIS A 1 565 ? -20.705 27.354 14.277 1.00 52.81 565 HIS A C 1
ATOM 4473 O O . HIS A 1 565 ? -20.224 27.574 15.390 1.00 52.81 565 HIS A O 1
ATOM 4479 N N . ARG A 1 566 ? -19.930 27.283 13.187 1.00 44.72 566 ARG A N 1
ATOM 4480 C CA . ARG A 1 566 ? -18.518 27.710 13.165 1.00 44.72 566 ARG A CA 1
ATOM 4481 C C . ARG A 1 566 ? -18.203 28.623 11.977 1.00 44.72 566 ARG A C 1
ATOM 4483 O O . ARG A 1 566 ? -17.534 28.221 11.032 1.00 44.72 566 ARG A O 1
ATOM 4490 N N . GLY A 1 567 ? -18.585 29.8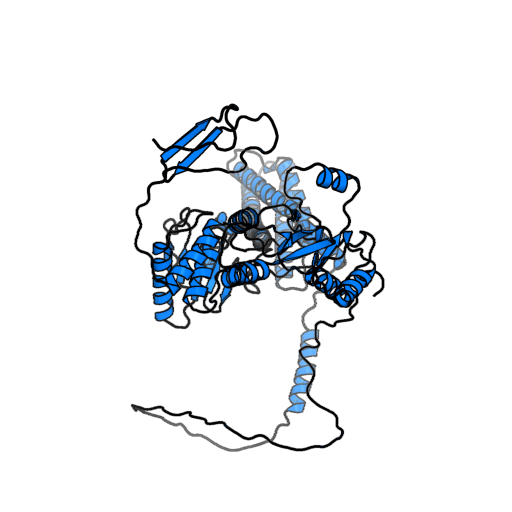90 12.132 1.00 43.22 567 GLY A N 1
ATOM 4491 C CA . GLY A 1 567 ? -17.954 31.031 11.462 1.00 43.22 567 GLY A CA 1
ATOM 4492 C C . GLY A 1 567 ? -18.453 31.355 10.052 1.00 43.22 567 GLY A C 1
ATOM 4493 O O . GLY A 1 567 ? -17.986 30.777 9.076 1.00 43.22 567 GLY A O 1
ATOM 4494 N N . GLY A 1 568 ? -19.284 32.396 9.959 1.00 46.22 568 GLY A N 1
ATOM 4495 C CA . GLY A 1 568 ? -19.686 33.040 8.705 1.00 46.22 568 GLY A CA 1
ATOM 4496 C C . GLY A 1 568 ? -21.161 32.838 8.356 1.00 46.22 568 GLY A C 1
ATOM 4497 O O . GLY A 1 568 ? -21.756 31.828 8.716 1.00 46.22 568 GLY A O 1
ATOM 4498 N N . SER A 1 569 ? -21.725 33.809 7.634 1.00 49.03 569 SER A N 1
ATOM 4499 C CA . SER A 1 569 ? -23.131 33.901 7.195 1.00 49.03 569 SER A CA 1
ATOM 4500 C C . SER A 1 569 ? -23.499 32.894 6.090 1.00 49.03 569 SER A C 1
ATOM 4502 O O . SER A 1 569 ? -24.078 33.247 5.064 1.00 49.03 569 SER A O 1
ATOM 4504 N N . ALA A 1 570 ? -23.087 31.636 6.246 1.00 54.62 570 ALA A N 1
ATOM 4505 C CA . ALA A 1 570 ? -23.318 30.571 5.283 1.00 54.62 570 ALA A CA 1
ATOM 4506 C C . ALA A 1 570 ? -24.543 29.743 5.692 1.00 54.62 570 ALA A C 1
ATOM 4508 O O . ALA A 1 570 ? -24.503 29.013 6.682 1.00 54.62 570 ALA A O 1
ATOM 4509 N N . ARG A 1 571 ? -25.616 29.788 4.891 1.00 58.31 571 ARG A N 1
ATOM 4510 C CA . ARG A 1 571 ? -26.698 28.799 5.000 1.00 58.31 571 ARG A CA 1
ATOM 4511 C C . ARG A 1 571 ? -26.158 27.419 4.643 1.00 58.31 571 ARG A C 1
ATOM 4513 O O . ARG A 1 571 ? -25.759 27.177 3.504 1.00 58.31 571 ARG A O 1
ATOM 4520 N N . TYR A 1 572 ? -26.197 26.503 5.600 1.00 65.38 572 TYR A N 1
ATOM 4521 C CA . TYR A 1 572 ? -25.881 25.101 5.367 1.00 65.38 572 TYR A CA 1
ATOM 4522 C C . TYR A 1 572 ? -27.159 24.327 5.021 1.00 65.38 572 TYR A C 1
ATOM 4524 O O . TYR A 1 572 ? -28.123 24.315 5.788 1.00 65.38 572 TYR A O 1
ATOM 4532 N N . SER A 1 573 ? -27.155 23.641 3.876 1.00 68.88 573 SER A N 1
ATOM 4533 C CA . SER A 1 573 ? -28.123 22.582 3.584 1.00 68.88 573 SER A CA 1
ATOM 4534 C C . SER A 1 573 ? -27.465 21.230 3.829 1.00 68.88 573 SER A C 1
ATOM 4536 O O . SER A 1 573 ? -26.343 20.986 3.380 1.00 68.88 573 SER A O 1
ATOM 4538 N N . TYR A 1 574 ? -28.166 20.352 4.543 1.00 71.56 574 TYR A N 1
ATOM 4539 C CA . TYR A 1 574 ? -27.695 19.009 4.857 1.00 71.56 574 TYR A CA 1
ATOM 4540 C C . TYR A 1 574 ? -28.550 17.981 4.132 1.00 71.56 574 TYR A C 1
ATOM 4542 O O . TYR A 1 574 ? -29.767 18.114 4.039 1.00 71.56 574 TYR A O 1
ATOM 4550 N N . LYS A 1 575 ? -27.905 16.922 3.647 1.00 77.94 575 LYS A N 1
ATOM 4551 C CA . LYS A 1 575 ? -28.576 15.749 3.093 1.00 77.94 575 LYS A CA 1
ATOM 4552 C C . LYS A 1 575 ? -28.071 14.516 3.821 1.00 77.94 575 LYS A C 1
ATOM 4554 O O . LYS A 1 575 ? -26.919 14.118 3.653 1.00 77.94 575 LYS A O 1
ATOM 4559 N N . LEU A 1 576 ? -28.919 13.946 4.667 1.00 80.00 576 LEU A N 1
ATOM 4560 C CA . LEU A 1 576 ? -28.640 12.707 5.378 1.00 80.00 576 LEU A CA 1
ATOM 4561 C C . LEU A 1 576 ? -29.102 11.542 4.502 1.00 80.00 576 LEU A C 1
ATOM 4563 O O . LEU A 1 576 ? -30.244 11.528 4.056 1.00 80.00 576 LEU A O 1
ATOM 4567 N N . ARG A 1 577 ? -28.242 10.544 4.273 1.00 82.25 577 ARG A N 1
ATOM 4568 C CA . ARG A 1 577 ? -28.632 9.317 3.567 1.00 82.25 577 ARG A CA 1
ATOM 4569 C C . ARG A 1 577 ? -28.439 8.094 4.457 1.00 82.25 577 ARG A C 1
ATOM 4571 O O . ARG A 1 577 ? -27.309 7.767 4.814 1.00 82.25 577 ARG A O 1
ATOM 4578 N N . VAL A 1 578 ? -29.531 7.402 4.775 1.00 80.88 578 VAL A N 1
ATOM 4579 C CA . VAL A 1 578 ? -29.549 6.199 5.624 1.00 80.88 578 VAL A CA 1
ATOM 4580 C C . VAL A 1 578 ? -29.935 5.007 4.755 1.00 80.88 578 VAL A C 1
ATOM 4582 O O . VAL A 1 578 ? -31.023 4.971 4.195 1.00 80.88 578 VAL A O 1
ATOM 4585 N N . TYR A 1 579 ? -29.002 4.069 4.563 1.00 70.94 579 TYR A N 1
ATOM 4586 C CA . TYR A 1 579 ? -29.148 2.866 3.717 1.00 70.94 579 TYR A CA 1
ATOM 4587 C C . TYR A 1 579 ? -29.663 3.070 2.272 1.00 70.94 579 TYR A C 1
ATOM 4589 O O . TYR A 1 579 ? -29.939 2.098 1.579 1.00 70.94 579 TYR A O 1
ATOM 4597 N N . GLY A 1 580 ? -29.708 4.308 1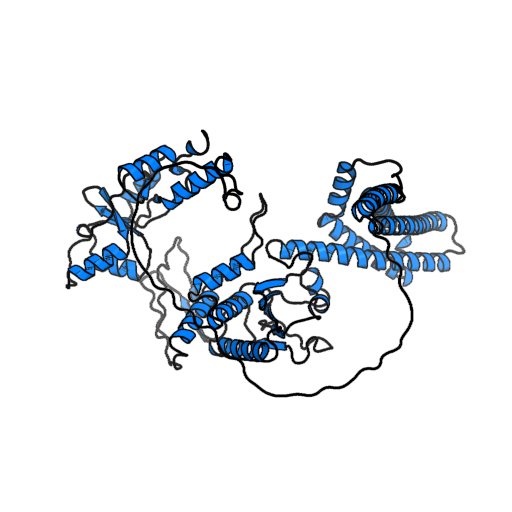.775 1.00 66.00 580 GLY A N 1
ATOM 4598 C CA . GLY A 1 580 ? -30.200 4.653 0.435 1.00 66.00 580 GLY A CA 1
ATOM 4599 C C . GLY A 1 580 ? -31.325 5.686 0.455 1.00 66.00 580 GLY A C 1
ATOM 4600 O O . GLY A 1 580 ? -31.421 6.469 -0.484 1.00 66.00 580 GLY A O 1
ATOM 4601 N N . VAL A 1 581 ? -32.092 5.757 1.548 1.00 69.44 581 VAL A N 1
ATOM 4602 C CA . VAL A 1 581 ? -33.138 6.767 1.768 1.00 69.44 581 VAL A CA 1
ATOM 4603 C C . VAL A 1 581 ? -32.484 8.115 2.057 1.00 69.44 581 VAL A C 1
ATOM 4605 O O . VAL A 1 581 ? -31.589 8.191 2.901 1.00 69.44 581 VAL A O 1
ATOM 4608 N N . GLU A 1 582 ? -32.892 9.165 1.343 1.00 69.56 582 GLU A N 1
ATOM 4609 C CA . GLU A 1 582 ? -32.330 10.515 1.450 1.00 69.56 582 GLU A CA 1
ATOM 4610 C C . GLU A 1 582 ? -33.310 11.483 2.119 1.00 69.56 582 GLU A C 1
ATOM 4612 O O . GLU A 1 582 ? -34.429 11.674 1.654 1.00 69.56 582 GLU A O 1
ATOM 4617 N N . PHE A 1 583 ? -32.843 12.137 3.178 1.00 67.75 583 PHE A N 1
ATOM 4618 C CA . PHE A 1 583 ? -33.544 13.168 3.933 1.00 67.75 583 PHE A CA 1
ATOM 4619 C C . PHE A 1 583 ? -32.828 14.501 3.688 1.00 67.75 583 PHE A C 1
ATOM 4621 O O . PHE A 1 583 ? -31.611 14.590 3.871 1.00 67.75 583 PHE A O 1
ATOM 4628 N N . SER A 1 584 ? -33.556 15.531 3.255 1.00 59.81 584 SER A N 1
ATOM 4629 C CA . SER A 1 584 ? -32.997 16.863 2.971 1.00 59.81 584 SER A CA 1
ATOM 4630 C C . SER A 1 584 ? -33.395 17.866 4.051 1.00 59.81 584 SER A C 1
ATOM 4632 O O . SER A 1 584 ? -34.542 17.878 4.485 1.00 59.81 584 SER A O 1
ATOM 4634 N N . LEU A 1 585 ? -32.458 18.725 4.451 1.00 61.31 585 LEU A N 1
ATOM 4635 C CA . LEU A 1 585 ? -32.641 19.779 5.444 1.00 61.31 585 LEU A CA 1
ATOM 4636 C C . LEU A 1 585 ? -32.154 21.126 4.887 1.00 61.31 585 LEU A C 1
ATOM 4638 O O . LEU A 1 585 ? -31.060 21.227 4.317 1.00 61.31 585 LEU A O 1
ATOM 4642 N N . SER A 1 586 ? -32.935 22.172 5.126 1.00 51.78 586 SER A N 1
ATOM 4643 C CA . SER A 1 586 ? -32.536 23.574 5.005 1.00 51.78 586 SER A CA 1
ATOM 4644 C C . SER A 1 586 ? -32.727 24.252 6.359 1.00 51.78 586 SER A C 1
ATOM 4646 O O . SER A 1 586 ? -33.860 24.357 6.820 1.00 51.78 586 SER A O 1
ATOM 4648 N N . ALA A 1 587 ? -31.644 24.705 6.990 1.00 49.25 587 ALA A N 1
ATOM 4649 C CA . ALA A 1 587 ? -31.734 25.516 8.201 1.00 49.25 587 ALA A CA 1
ATOM 4650 C C . ALA A 1 587 ? -31.903 27.002 7.828 1.00 49.25 587 ALA A C 1
ATOM 4652 O O . ALA A 1 587 ? -31.073 27.550 7.096 1.00 49.25 587 ALA A O 1
ATOM 4653 N N . SER A 1 588 ? -32.971 27.637 8.317 1.00 41.75 588 SER A N 1
ATOM 4654 C CA . SER A 1 588 ? -33.110 29.099 8.413 1.00 41.75 588 SER A CA 1
ATOM 4655 C C . SER A 1 588 ? -32.698 29.570 9.814 1.00 41.75 588 SER A C 1
ATOM 4657 O O . SER A 1 588 ? -32.647 28.768 10.743 1.00 41.75 588 SER A O 1
ATOM 4659 N N . GLU A 1 589 ? -32.345 30.847 9.955 1.00 40.88 589 GLU A N 1
ATOM 4660 C CA . GLU A 1 589 ? -31.565 31.384 11.088 1.00 40.88 589 GLU A CA 1
ATOM 4661 C C . GLU A 1 589 ? -32.351 31.586 12.406 1.00 40.88 589 GLU A C 1
ATOM 4663 O O . GLU A 1 589 ? -31.778 32.068 13.377 1.00 40.88 589 GLU A O 1
ATOM 4668 N N . ASP A 1 590 ? -33.631 31.205 12.472 1.00 36.84 590 ASP A N 1
ATOM 4669 C CA . ASP A 1 590 ? -34.585 31.817 13.415 1.00 36.84 590 ASP A CA 1
ATOM 4670 C C . ASP A 1 590 ? -34.907 31.034 14.708 1.00 36.84 590 ASP A C 1
ATOM 4672 O O . ASP A 1 590 ? -35.806 31.446 15.439 1.00 36.84 590 ASP A O 1
ATOM 4676 N N . HIS A 1 591 ? -34.206 29.939 15.044 1.00 34.78 591 HIS A N 1
ATOM 4677 C CA . HIS A 1 591 ? -34.366 29.291 16.362 1.00 34.78 591 HIS A CA 1
ATOM 4678 C C . HIS A 1 591 ? -33.065 28.758 16.979 1.00 34.78 591 HIS A C 1
ATOM 4680 O O . HIS A 1 591 ? -32.245 28.117 16.321 1.00 34.78 591 HIS A O 1
ATOM 4686 N N . GLU A 1 592 ? -32.922 29.020 18.280 1.00 40.66 592 GLU A N 1
ATOM 4687 C CA . GLU A 1 592 ? -31.733 28.747 19.087 1.00 40.66 592 GLU A CA 1
ATOM 4688 C C . GLU A 1 592 ? -31.482 27.241 19.340 1.00 40.66 592 GLU A C 1
ATOM 4690 O O . GLU A 1 592 ? -32.386 26.410 19.443 1.00 40.66 592 GLU A O 1
ATOM 4695 N N . ASP A 1 593 ? -30.194 26.918 19.463 1.00 39.75 593 ASP A N 1
ATOM 4696 C CA . ASP A 1 593 ? -29.573 25.736 20.075 1.00 39.75 593 ASP A CA 1
ATOM 4697 C C . ASP A 1 593 ? -29.830 24.304 19.565 1.00 39.75 593 ASP A C 1
ATOM 4699 O O . ASP A 1 593 ? -28.952 23.460 19.778 1.00 39.75 593 ASP A O 1
ATOM 4703 N N . SER A 1 594 ? -30.898 23.970 18.825 1.00 41.31 594 SER A N 1
ATOM 4704 C CA . SER A 1 594 ? -30.925 22.663 18.126 1.00 41.31 594 SER A CA 1
ATOM 4705 C C . SER A 1 594 ? -31.863 22.542 16.920 1.00 41.31 594 SER A C 1
ATOM 4707 O O . SER A 1 594 ? -33.075 22.706 17.012 1.00 41.31 594 SER A O 1
ATOM 4709 N N . ALA A 1 595 ? -31.306 22.100 15.786 1.00 44.00 595 ALA A N 1
ATOM 4710 C CA . ALA A 1 595 ? -32.090 21.595 14.662 1.00 44.00 595 ALA A CA 1
ATOM 4711 C C . ALA A 1 595 ? -32.447 20.113 14.896 1.00 44.00 595 ALA A C 1
ATOM 4713 O O . ALA A 1 595 ? -31.644 19.218 14.618 1.00 44.00 595 ALA A O 1
ATOM 4714 N N . MET A 1 596 ? -33.650 19.854 15.416 1.00 37.44 596 MET A N 1
ATOM 4715 C CA . MET A 1 596 ? -34.218 18.504 15.515 1.00 37.44 596 MET A CA 1
ATOM 4716 C C . MET A 1 596 ? -34.604 17.974 14.126 1.00 37.44 596 MET A C 1
ATOM 4718 O O . MET A 1 596 ? -35.491 18.510 13.464 1.00 37.44 596 MET A O 1
ATOM 4722 N N . LEU A 1 597 ? -33.967 16.884 13.693 1.00 43.66 597 LEU A N 1
ATOM 4723 C CA . LEU A 1 597 ? -34.421 16.093 12.547 1.00 43.66 597 LEU A CA 1
ATOM 4724 C C . LEU A 1 597 ? -35.555 15.161 12.990 1.00 43.66 597 LEU A C 1
ATOM 4726 O O . LEU A 1 597 ? -35.276 14.081 13.502 1.00 43.66 597 LEU A O 1
ATOM 4730 N N . ASN A 1 598 ? -36.808 15.549 12.757 1.00 35.69 598 ASN A N 1
ATOM 4731 C CA . ASN A 1 598 ? -37.935 14.616 12.819 1.00 35.69 598 ASN A CA 1
ATOM 4732 C C . ASN A 1 598 ? -37.973 13.781 11.532 1.00 35.69 598 ASN A C 1
ATOM 4734 O O . ASN A 1 598 ? -37.913 14.331 10.431 1.00 35.69 598 ASN A O 1
ATOM 4738 N N . THR A 1 599 ? -38.084 12.459 11.655 1.00 35.81 599 THR A N 1
ATOM 4739 C CA . THR A 1 599 ? -38.423 11.598 10.514 1.00 35.81 599 THR A CA 1
ATOM 4740 C C . THR A 1 599 ? -39.891 11.749 10.134 1.00 35.81 599 THR A C 1
ATOM 4742 O O . THR A 1 599 ? -40.746 11.780 11.020 1.00 35.81 599 THR A O 1
ATOM 4745 N N . VAL A 1 600 ? -40.154 11.788 8.825 1.00 33.91 600 VAL A N 1
ATOM 4746 C CA . VAL A 1 600 ? -41.465 11.462 8.234 1.00 33.91 600 VAL A CA 1
ATOM 4747 C C . VAL A 1 600 ? -41.665 9.950 8.294 1.00 33.91 600 VAL A C 1
ATOM 4749 O O . VAL A 1 600 ? -40.671 9.247 7.999 1.00 33.91 600 VAL A O 1
#

Mean predicted aligned error: 20.56 Å

Secondary structure (DSSP, 8-state):
-TTTTT-BGGGS--EE--EEETTS-HHHHHHHHHHS--SEEEEE-SS-EEEEEHHHHHHHHHHH---S---GGGS--EE--EE-TT-BHHHHHHHHHHTT-SEEEEPPPHHHHHHHTT-SS----EEEEHHHHHHHHHHHHHHTT-S-TTTTS---------------------------------------------------HHHHHHHHHHHHHHHHTTS---PPSS---HHHHHHHHHHHTSHHHHHHHHHHHHHHHHHHHHHHTTS--GGGSHHHHHHHHHHHHHHHHHHHHS-TTSHHHHHHHHHHHHHHHHHHHHHHHHHHHTT--SSHHHHHHHHHHHHHHHHHHHHHHHHHHHHHHHHHHHSTTB-PPTT--S-EEEEETTEEEEE-EE-TTGGGTSEEHHHHTTS-EEEEEESS--STTSSS-TTTTSEEEEEEPTT----HHHHHHHHHHHHHHHHH-TT--EEEEESSSSHHHHHHHHHHHHHTTS-SSHHHHHHHHHHHHBPPPBTTB---------HHHHHHHHHHHHHHHS-PPPP---------------SSS-PPEEEEEETTEEEEEE--S-S-S-------

pLDDT: mean 71.06, std 20.35, range [22.09, 97.88]

Sequence (600 aa):
MRDGLKATVARAITENIPLYDASASIADFIKEIANRPMNQYLVKKADGLELITQKHVLNYISRLNCSDDPVASNLQGERVPTVSRRMTIRDAMEKMVTENTSCLYIEPRRKEKVRVDRLTGLPYPKVVTLNQISTLLLQSLLEDGTINRNDSSRGRGQSEEDSDTEVETRSEGASVASYLGANASATPSLPVGEGAADATPEVNADRTLQDAKEVTEEVKKKELVVKQPMSLSKEGRSRISRFLNTPFVMIVMFVASLVDMFGSFLYLCDLFSYMKSFLSVFLTTLFLILDVLSILAENWETKKGMMRVIAYIADILVLNMIYMYFMLDFVSEHHARIWGSLIVILRMLRLYTTIIMQKKTLSAYFRKQFNRSRNGLANSSMDLTLITGHIIAMSWPGSSLDSMWRNNIRDVERARGRINLCAENGYGQLSTVPFGDRFSRYAIRDHNACSLEQINSIMGFIQDWFNRDGRNVVAVHCKGGKGRTGMIICCLLLKMGIFTQPAEALEFFATRRTTMEKEGVRVKEQRVSSPSQNRYVFYYNYTLEYGMPPPKEVALKGVIVPNLHRGGSARYSYKLRVYGVEFSLSASEDHEDSAMLNTV

Radius of gyration: 36.78 Å; Cα contacts (8 Å, |Δi|>4): 687; chains: 1; bounding box: 89×96×114 Å

Foldseek 3Di:
DPPLQQDFPLPFDWFQAWEDEQQDWVLVVVVVCVVPVDQWHWYQDPVAIFIDGPVQNVVVCVPPVDDDDDTNNPGDGQGAEEDERSHTLVVVLVVCVVSVHQKHFYDDDPVVVVVVVPDPDIGGTIMDGPVRSVVSVVVVCVVVVVDPPPVVPDDDDDDDDDDDDDDDDDDDDDDDDDDDDDDDDDDDDDDDDDDDDDDDDDDDPPVVVVVVVVVVVVVVVPDPPPDDDDDDDPVRLVVLLVVCLDLVNLVVLLVLLVVLLVLLVCVVVVNDPSLQDPSNVVSLVVLLVNLVSLLNNFDCRDPVSVVSNVLSVVVNVLSVVSVVLSVVVVPDPDPNPVVVNVSSVVSNVNSVVVSVVSLVSQLLVLLCVLCVFWDDPPPDSAQWFPLDLFEIQHEDQDDDPVSSNHHPPVVVLPAAQEEEQDLPDDPVVDPDPSHPPSYDYDHDYPLAEDDLVSLVVVLVVVVVQCVVDVSHHYYYYYNNSAAHVLLSQLLNCCVVVVDLDSVVSQVSSQVRTTDDDDPPDDRDTRGNDRPNSSVVSVVSSVCVVPNDDPDDDDDCQWDWDFPPDDDDPDFDKDWDADPHDIDIDTDDDPDDDTDTDGDD

Organism: Blastocystis sp. subtype 1 (strain ATCC 50177 / NandII) (NCBI:txid478820)

InterPro domains:
  IPR000387 Tyrosine-specific protein phosphatases domain [PS50056] (456-516)
  IPR016130 Protein-tyrosine phosphatase, active site [PS00383] (476-486)
  IPR029021 Protein-tyrosine phosphatase-like [G3DSA:3.90.190.10] (360-546)
  IPR029021 Protein-tyrosine phosphatase-like [SSF52799] (382-543)
  IPR029023 Tensin-type phosphatase domain [PS51181] (373-547)
  IPR046342 CBS domain superfamily [G3DSA:3.10.580.10] (4-122)
  IPR046342 CBS domain superfamily [SSF54631] (8-106)
  IPR051281 Dual-specificity lipid and protein phosphatase [PTHR12305] (357-586)
  IPR057023 Swiss Army Knife protein, DSP-PTPase phosphatase domain [PF22784] (441-507)

Nearest PDB structures (foldseek):
  3v0f-assembly2_B  TM=8.794E-01  e=3.082E-13  Ciona intestinalis
  3awf-assembly1_A  TM=8.642E-01  e=2.878E-11  Ciona intestinalis
  3v0g-assembly4_D  TM=8.233E-01  e=1.014E-11  Ciona intestinalis
  3awf-assembly3_C  TM=8.073E-01  e=1.461E-11  Ciona intestinalis
  3awg-assembly3_C  TM=8.447E-01  e=2.317E-10  Ciona intestinalis

Solvent-accessible surface area (backbone atoms only — not comparable to full-atom values): 35792 Å² total; per-residue (Å²): 114,77,65,65,48,59,40,28,54,68,74,48,80,63,47,70,41,46,40,41,61,22,86,42,50,48,66,59,51,50,53,46,41,75,75,50,81,61,71,56,36,34,37,42,47,99,91,47,40,25,43,37,37,60,66,46,54,51,59,50,57,76,72,62,86,71,88,78,78,80,37,44,64,73,61,77,49,49,65,38,53,78,40,58,53,77,41,27,48,52,61,49,52,53,47,28,64,73,67,71,32,67,43,38,35,47,62,69,52,77,78,50,43,63,45,65,79,68,52,99,62,77,45,60,52,47,29,38,44,51,69,54,53,52,50,54,48,52,48,41,36,46,73,56,59,77,54,67,97,64,74,92,74,72,89,80,87,87,80,89,82,92,84,90,80,89,81,91,84,81,88,86,86,84,89,87,88,88,90,86,86,80,90,86,90,84,87,90,84,86,84,89,83,88,86,86,83,91,82,90,77,94,74,73,70,70,58,61,59,49,55,51,49,54,52,51,53,53,51,64,72,63,56,86,75,75,75,70,80,80,76,68,49,75,66,55,24,51,50,47,39,52,53,61,68,29,71,65,49,49,50,52,51,53,52,49,46,50,53,52,44,51,38,49,49,34,37,78,68,75,74,37,72,33,83,79,34,70,65,45,54,50,50,53,52,52,50,50,55,49,38,53,49,47,53,62,32,48,52,63,90,36,78,69,30,38,56,50,39,54,50,37,52,54,46,47,51,54,51,49,52,54,50,50,46,53,62,46,64,73,73,49,83,88,70,48,67,68,58,50,52,53,52,45,51,53,51,45,54,50,43,52,53,49,51,55,51,50,50,51,54,53,20,53,50,39,21,49,64,70,38,67,30,40,32,38,46,87,97,49,84,43,56,39,19,68,71,48,101,44,38,31,41,20,39,42,59,22,62,81,75,51,28,36,55,37,32,41,44,77,81,56,53,88,62,61,38,35,38,40,35,34,51,91,57,76,66,87,85,45,98,53,72,82,56,64,94,39,56,49,77,51,70,29,51,86,89,45,57,71,57,70,67,57,50,50,58,50,50,50,54,51,50,58,49,40,73,74,37,87,84,46,33,41,39,35,22,18,79,74,36,21,48,66,27,38,34,54,50,27,43,47,38,42,75,69,63,77,34,91,49,56,66,58,32,44,47,51,49,16,58,47,37,18,40,78,83,50,94,96,50,91,64,61,75,38,43,63,75,41,70,62,31,54,50,52,28,48,52,49,50,50,32,71,77,74,42,79,77,77,91,73,93,79,82,81,66,57,58,82,72,86,80,80,84,78,84,74,99,67,81,60,70,48,73,51,70,59,101,78,52,76,46,80,45,75,64,74,95,87,71,81,97,67,74,77,41,74,64,132